Protein AF-A0A8T4NUP8-F1 (afdb_monomer_lite)

Radius of gyration: 41.92 Å; chains: 1; bounding box: 119×59×145 Å

Structure (mmCIF, N/CA/C/O backbone):
data_AF-A0A8T4NUP8-F1
#
_entry.id   AF-A0A8T4NUP8-F1
#
loop_
_atom_site.group_PDB
_atom_site.id
_atom_site.type_symbol
_atom_site.label_atom_id
_atom_site.label_alt_id
_atom_site.label_comp_id
_atom_site.label_asym_id
_atom_site.label_entity_id
_atom_site.label_seq_id
_atom_site.pdbx_PDB_ins_code
_atom_site.Cartn_x
_atom_site.Cartn_y
_atom_site.Cartn_z
_atom_site.occupancy
_atom_site.B_iso_or_equiv
_atom_site.auth_seq_id
_atom_site.auth_comp_id
_atom_site.auth_asym_id
_atom_site.auth_atom_id
_atom_site.pdbx_PDB_model_num
ATOM 1 N N . MET A 1 1 ? 6.626 -35.062 -88.333 1.00 32.50 1 MET A N 1
ATOM 2 C CA . MET A 1 1 ? 7.810 -35.609 -89.039 1.00 32.50 1 MET A CA 1
ATOM 3 C C . MET A 1 1 ? 8.859 -34.504 -89.083 1.00 32.50 1 MET A C 1
ATOM 5 O O . MET A 1 1 ? 8.615 -33.510 -89.739 1.00 32.50 1 MET A O 1
ATOM 9 N N . TYR A 1 2 ? 9.805 -34.479 -88.134 1.00 27.33 2 TYR A N 1
ATOM 10 C CA . TYR A 1 2 ? 11.165 -35.058 -88.266 1.00 27.33 2 TYR A CA 1
ATOM 11 C C . TYR A 1 2 ? 11.977 -34.300 -89.339 1.00 27.33 2 TYR A C 1
ATOM 13 O O . TYR A 1 2 ? 11.596 -34.359 -90.496 1.00 27.33 2 TYR A O 1
ATOM 21 N N . LYS A 1 3 ? 13.081 -33.584 -89.067 1.00 31.19 3 LYS A N 1
ATOM 22 C CA . LYS A 1 3 ? 14.224 -33.781 -88.140 1.00 31.19 3 LYS A CA 1
ATOM 23 C C . LYS A 1 3 ? 14.830 -32.385 -87.788 1.00 31.19 3 LYS A C 1
ATOM 25 O O . LYS A 1 3 ? 14.799 -31.527 -88.656 1.00 31.19 3 LYS A O 1
ATOM 30 N N . LYS A 1 4 ? 15.252 -32.020 -86.557 1.00 33.38 4 LYS A N 1
ATOM 31 C CA . LYS A 1 4 ? 16.404 -32.506 -85.737 1.00 33.38 4 LYS A CA 1
ATOM 32 C C . LYS A 1 4 ? 17.741 -32.393 -86.516 1.00 33.38 4 LYS A C 1
ATOM 34 O O . LYS A 1 4 ? 17.771 -32.889 -87.629 1.00 33.38 4 LYS A O 1
ATOM 39 N N . ILE A 1 5 ? 18.888 -31.843 -86.086 1.00 33.66 5 ILE A N 1
ATOM 40 C CA . ILE A 1 5 ? 19.612 -31.535 -84.817 1.00 33.66 5 ILE A CA 1
ATOM 41 C C . ILE A 1 5 ? 20.860 -30.700 -85.294 1.00 33.66 5 ILE A C 1
ATOM 43 O O . ILE A 1 5 ? 21.263 -30.895 -86.438 1.00 33.66 5 ILE A O 1
ATOM 47 N N . VAL A 1 6 ? 21.422 -29.691 -84.597 1.00 28.78 6 VAL A N 1
ATOM 48 C CA . VAL A 1 6 ? 22.607 -29.755 -83.684 1.00 28.78 6 VAL A CA 1
ATOM 49 C C . VAL A 1 6 ? 23.051 -28.322 -83.279 1.00 28.78 6 VAL A C 1
ATOM 51 O O . VAL A 1 6 ? 23.298 -27.513 -84.164 1.00 28.78 6 VAL A O 1
ATOM 54 N N . PHE A 1 7 ? 23.259 -28.118 -81.959 1.00 26.92 7 PHE A N 1
ATOM 55 C CA . PHE A 1 7 ? 23.978 -27.050 -81.209 1.00 26.92 7 PHE A CA 1
ATOM 56 C C . PHE A 1 7 ? 23.247 -25.695 -81.109 1.00 26.92 7 PHE A C 1
ATOM 58 O O . PHE A 1 7 ? 22.944 -25.091 -82.122 1.00 26.92 7 PHE A O 1
ATOM 65 N N . LEU A 1 8 ? 22.893 -25.148 -79.938 1.00 24.19 8 LEU A N 1
ATOM 66 C CA . LEU A 1 8 ? 23.607 -25.082 -78.657 1.00 24.19 8 LEU A CA 1
ATOM 67 C C . LEU A 1 8 ? 22.601 -25.069 -77.479 1.00 24.19 8 LEU A C 1
ATOM 69 O O . LEU A 1 8 ? 21.557 -24.425 -77.546 1.00 24.19 8 LEU A O 1
ATOM 73 N N . ILE A 1 9 ? 22.930 -25.796 -76.414 1.00 26.36 9 ILE A N 1
ATOM 74 C CA . ILE A 1 9 ? 22.221 -25.892 -75.128 1.00 26.36 9 ILE A CA 1
ATOM 75 C C . ILE A 1 9 ? 22.866 -24.895 -74.134 1.00 26.36 9 ILE A C 1
ATOM 77 O O . ILE A 1 9 ? 24.074 -24.690 -74.229 1.00 26.36 9 ILE A O 1
ATOM 81 N N . SER A 1 10 ? 22.077 -24.372 -73.173 1.00 24.34 10 SER A N 1
ATOM 82 C CA . SER A 1 10 ? 22.472 -23.619 -71.948 1.00 24.34 10 SER A CA 1
ATOM 83 C C . SER A 1 10 ? 22.690 -22.106 -72.153 1.00 24.34 10 SER A C 1
ATOM 85 O O . SER A 1 10 ? 23.619 -21.709 -72.836 1.00 24.34 10 SER A O 1
ATOM 87 N N . ILE A 1 11 ? 21.859 -21.185 -71.641 1.00 28.31 11 ILE A N 1
ATOM 88 C CA . ILE A 1 11 ? 21.695 -20.814 -70.222 1.00 28.31 11 ILE A CA 1
ATOM 89 C C . ILE A 1 11 ? 20.538 -19.786 -70.116 1.00 28.31 11 ILE A C 1
ATOM 91 O O . ILE A 1 11 ? 20.522 -18.794 -70.841 1.00 28.31 11 ILE A O 1
ATOM 95 N N . ILE A 1 12 ? 19.602 -19.992 -69.187 1.00 30.84 12 ILE A N 1
ATOM 96 C CA . ILE A 1 12 ? 18.852 -18.907 -68.533 1.00 30.84 12 ILE A CA 1
ATOM 97 C C . ILE A 1 12 ? 19.708 -18.560 -67.308 1.00 30.84 12 ILE A C 1
ATOM 99 O O . ILE A 1 12 ? 19.764 -19.360 -66.377 1.00 30.84 12 ILE A O 1
ATOM 103 N N . LEU A 1 13 ? 20.457 -17.450 -67.340 1.00 27.38 13 LEU A N 1
ATOM 104 C CA . LEU A 1 13 ? 21.261 -16.980 -66.203 1.00 27.38 13 LEU A CA 1
ATOM 105 C C . LEU A 1 13 ? 20.525 -15.817 -65.544 1.00 27.38 13 LEU A C 1
ATOM 107 O O . LEU A 1 13 ? 20.466 -14.712 -66.079 1.00 27.38 13 LEU A O 1
ATOM 111 N N . LEU A 1 14 ? 19.977 -16.114 -64.369 1.00 30.34 14 LEU A N 1
ATOM 112 C CA . LEU A 1 14 ? 19.782 -15.175 -63.275 1.00 30.34 14 LEU A CA 1
ATOM 113 C C . LEU A 1 14 ? 21.159 -14.531 -63.004 1.00 30.34 14 LEU A C 1
ATOM 115 O O . LEU A 1 14 ? 22.049 -15.179 -62.454 1.00 30.34 14 LEU A O 1
ATOM 119 N N . LEU A 1 15 ? 21.393 -13.316 -63.495 1.00 32.62 15 LEU A N 1
ATOM 120 C CA . LEU A 1 15 ? 22.665 -12.605 -63.338 1.00 32.62 15 LEU A CA 1
ATOM 121 C C . LEU A 1 15 ? 22.767 -12.029 -61.916 1.00 32.62 15 LEU A C 1
ATOM 123 O O . LEU A 1 15 ? 22.550 -10.845 -61.701 1.00 32.62 15 LEU A O 1
ATOM 127 N N . GLY A 1 16 ? 23.110 -12.879 -60.948 1.00 37.06 16 GLY A N 1
ATOM 128 C CA . GLY A 1 16 ? 23.784 -12.439 -59.728 1.00 37.06 16 GLY A CA 1
ATOM 129 C C . GLY A 1 16 ? 25.256 -12.220 -60.063 1.00 37.06 16 GLY A C 1
ATOM 130 O O . GLY A 1 16 ? 26.010 -13.181 -60.225 1.00 37.06 16 GLY A O 1
ATOM 131 N N . LEU A 1 17 ? 25.662 -10.968 -60.257 1.00 44.38 17 LEU A N 1
ATOM 132 C CA . LEU A 1 17 ? 27.061 -10.609 -60.477 1.00 44.38 17 LEU A CA 1
ATOM 133 C C . LEU A 1 17 ? 27.791 -10.741 -59.132 1.00 44.38 17 LEU A C 1
ATOM 135 O O . LEU A 1 17 ? 27.741 -9.838 -58.305 1.00 44.38 17 LEU A O 1
ATOM 139 N N . ILE A 1 18 ? 28.429 -11.889 -58.887 1.00 44.47 18 ILE A N 1
ATOM 140 C CA . ILE A 1 18 ? 29.332 -12.062 -57.741 1.00 44.47 18 ILE A CA 1
ATOM 141 C C . ILE A 1 18 ? 30.636 -11.350 -58.095 1.00 44.47 18 ILE A C 1
ATOM 143 O O . ILE A 1 18 ? 31.437 -11.854 -58.887 1.00 44.47 18 ILE A O 1
ATOM 147 N N . ILE A 1 19 ? 30.844 -10.162 -57.532 1.00 55.78 19 ILE A N 1
ATOM 148 C CA . ILE A 1 19 ? 32.117 -9.450 -57.639 1.00 55.78 19 ILE A CA 1
ATOM 149 C C . ILE A 1 19 ? 32.969 -9.893 -56.449 1.00 55.78 19 ILE A C 1
ATOM 151 O O . ILE A 1 19 ? 32.783 -9.426 -55.330 1.00 55.78 19 ILE A O 1
ATOM 155 N N . SER A 1 20 ? 33.895 -10.822 -56.692 1.00 55.22 20 SER A N 1
ATOM 156 C CA . SER A 1 20 ? 34.971 -11.144 -55.751 1.00 55.22 20 SER A CA 1
ATOM 157 C C . SER A 1 20 ? 36.206 -10.350 -56.174 1.00 55.22 20 SER A C 1
ATOM 159 O O . SER A 1 20 ? 36.887 -10.719 -57.131 1.00 55.22 20 SER A O 1
ATOM 161 N N . GLN A 1 21 ? 36.435 -9.208 -55.529 1.00 62.44 21 GLN A N 1
ATOM 162 C CA . GLN A 1 21 ? 37.619 -8.366 -55.725 1.00 62.44 21 GLN A CA 1
ATOM 163 C C . GLN A 1 21 ? 38.193 -7.996 -54.359 1.00 62.44 21 GLN A C 1
ATOM 165 O O . GLN A 1 21 ? 37.454 -7.824 -53.390 1.00 62.44 21 GLN A O 1
ATOM 170 N N . SER A 1 22 ? 39.516 -7.884 -54.264 1.00 67.75 22 SER A N 1
ATOM 171 C CA . SER A 1 22 ? 40.142 -7.395 -53.037 1.00 67.75 22 SER A CA 1
ATOM 172 C C . SER A 1 22 ? 39.823 -5.910 -52.828 1.00 67.75 22 SER A C 1
ATOM 174 O O . SER A 1 22 ? 39.652 -5.148 -53.780 1.00 67.75 22 SER A O 1
ATOM 176 N N . TYR A 1 23 ? 39.781 -5.468 -51.569 1.00 68.75 23 TYR A N 1
ATOM 177 C CA . TYR A 1 23 ? 39.494 -4.070 -51.236 1.00 68.75 23 TYR A CA 1
ATOM 178 C C . TYR A 1 23 ? 40.447 -3.073 -51.929 1.00 68.75 23 TYR A C 1
ATOM 180 O O . TYR A 1 23 ? 40.019 -2.008 -52.371 1.00 68.75 23 TYR A O 1
ATOM 188 N N . GLN A 1 24 ? 41.728 -3.435 -52.086 1.00 69.25 24 GLN A N 1
ATOM 189 C CA . GLN A 1 24 ? 42.705 -2.581 -52.771 1.00 69.25 24 GLN A CA 1
ATOM 190 C C . GLN A 1 24 ? 42.468 -2.479 -54.280 1.00 69.25 24 GLN A C 1
ATOM 192 O O . GLN A 1 24 ? 42.572 -1.389 -54.835 1.00 69.25 24 GLN A O 1
ATOM 197 N N . GLU A 1 25 ? 42.050 -3.564 -54.938 1.00 71.00 25 GLU A N 1
ATOM 198 C CA . GLU A 1 25 ? 41.688 -3.524 -56.363 1.00 71.00 25 GLU A CA 1
ATOM 199 C C . GLU A 1 25 ? 40.489 -2.603 -56.637 1.00 71.00 25 GLU A C 1
ATOM 201 O O . GLU A 1 25 ? 40.397 -2.019 -57.719 1.00 71.00 25 GLU A O 1
ATOM 206 N N . LEU A 1 26 ? 39.578 -2.456 -55.668 1.00 71.44 26 LEU A N 1
ATOM 207 C CA . LEU A 1 26 ? 38.420 -1.563 -55.759 1.00 71.44 26 LEU A CA 1
ATOM 208 C C . LEU A 1 26 ? 38.812 -0.089 -55.552 1.00 71.44 26 LEU A C 1
ATOM 210 O O . LEU A 1 26 ? 38.326 0.776 -56.285 1.00 71.44 26 LEU A O 1
ATOM 214 N N . ILE A 1 27 ? 39.730 0.203 -54.619 1.00 68.81 27 ILE A N 1
ATOM 215 C CA . ILE A 1 27 ? 40.288 1.556 -54.419 1.00 68.81 27 ILE A CA 1
ATOM 216 C C . ILE A 1 27 ? 41.074 2.021 -55.643 1.00 68.81 27 ILE A C 1
ATOM 218 O O . ILE A 1 27 ? 40.868 3.145 -56.106 1.00 68.81 27 ILE A O 1
ATOM 222 N N . ASP A 1 28 ? 41.962 1.175 -56.172 1.00 71.62 28 ASP A N 1
ATOM 223 C CA . ASP A 1 28 ? 42.840 1.526 -57.296 1.00 71.62 28 ASP A CA 1
ATOM 224 C C . ASP A 1 28 ? 42.042 1.908 -58.550 1.00 71.62 28 ASP A C 1
ATOM 226 O O . ASP A 1 28 ? 42.479 2.719 -59.369 1.00 71.62 28 ASP A O 1
ATOM 230 N N . GLN A 1 29 ? 40.822 1.380 -58.673 1.00 68.31 29 GLN A N 1
ATOM 231 C CA . GLN A 1 29 ? 39.900 1.725 -59.747 1.00 68.31 29 GLN A CA 1
ATOM 232 C C . GLN A 1 29 ? 39.181 3.069 -59.546 1.00 68.31 29 GLN A C 1
ATOM 234 O O . GLN A 1 29 ? 38.620 3.567 -60.521 1.00 68.31 29 GLN A O 1
ATOM 239 N N . LYS A 1 30 ? 39.203 3.669 -58.342 1.00 57.53 30 LYS A N 1
ATOM 240 C CA . LYS A 1 30 ? 38.528 4.937 -57.977 1.00 57.53 30 LYS A CA 1
ATOM 241 C C . LYS A 1 30 ? 37.092 5.048 -58.504 1.00 57.53 30 LYS A C 1
ATOM 243 O O . LYS A 1 30 ? 36.690 6.092 -59.017 1.00 57.53 30 LYS A O 1
ATOM 248 N N . LYS A 1 31 ? 36.337 3.955 -58.446 1.00 62.00 31 LYS A N 1
ATOM 249 C CA . LYS A 1 31 ? 34.990 3.884 -59.014 1.00 62.00 31 LYS A CA 1
ATOM 250 C C . LYS A 1 31 ? 33.951 3.863 -57.906 1.00 62.00 31 LYS A C 1
ATOM 252 O O . LYS A 1 31 ? 33.995 3.009 -57.025 1.00 62.00 31 LYS A O 1
ATOM 257 N N . ASP A 1 32 ? 32.994 4.774 -58.014 1.00 63.94 32 ASP A N 1
ATOM 258 C CA . ASP A 1 32 ? 31.681 4.585 -57.415 1.00 63.94 32 ASP A CA 1
ATOM 259 C C . ASP A 1 32 ? 30.956 3.522 -58.247 1.00 63.94 32 ASP A C 1
ATOM 261 O O . ASP A 1 32 ? 30.939 3.591 -59.482 1.00 63.94 32 ASP A O 1
ATOM 265 N N . PHE A 1 33 ? 30.393 2.514 -57.585 1.00 66.25 33 PHE A N 1
ATOM 266 C CA . PHE A 1 33 ? 29.641 1.461 -58.256 1.00 66.25 33 PHE A CA 1
ATOM 267 C C . PHE A 1 33 ? 28.193 1.496 -57.776 1.00 66.25 33 PHE A C 1
ATOM 269 O O . PHE A 1 33 ? 27.901 1.336 -56.589 1.00 66.25 33 PHE A O 1
ATOM 276 N N . SER A 1 34 ? 27.267 1.672 -58.715 1.00 61.69 34 SER A N 1
ATOM 277 C CA . SER A 1 34 ? 25.863 1.337 -58.490 1.00 61.69 34 SER A CA 1
ATOM 278 C C . SER A 1 34 ? 25.698 -0.162 -58.681 1.00 61.69 34 SER A C 1
ATOM 280 O O . SER A 1 34 ? 26.155 -0.725 -59.679 1.00 61.69 34 SER A O 1
ATOM 282 N N . VAL A 1 35 ? 25.071 -0.810 -57.712 1.00 65.31 35 VAL A N 1
ATOM 283 C CA . VAL A 1 35 ? 24.966 -2.264 -57.680 1.00 65.31 35 VAL A CA 1
ATOM 284 C C . VAL A 1 35 ? 23.572 -2.653 -58.167 1.00 65.31 35 VAL A C 1
ATOM 286 O O . VAL A 1 35 ? 22.574 -2.097 -57.713 1.00 65.31 35 VAL A O 1
ATOM 289 N N . SER A 1 36 ? 23.496 -3.569 -59.137 1.00 59.22 36 SER A N 1
ATOM 290 C CA . SER A 1 36 ? 22.219 -4.088 -59.644 1.00 59.22 36 SER A CA 1
ATOM 291 C C . SER A 1 36 ? 21.487 -4.919 -58.585 1.00 59.22 36 SER A C 1
ATOM 293 O O . SER A 1 36 ? 22.108 -5.430 -57.652 1.00 59.22 36 SER A O 1
ATOM 295 N N . GLU A 1 37 ? 20.173 -5.086 -58.739 1.00 62.19 37 GLU A N 1
ATOM 296 C CA . GLU A 1 37 ? 19.327 -5.887 -57.842 1.00 62.19 37 GLU A CA 1
ATOM 297 C C . GLU A 1 37 ? 19.932 -7.263 -57.506 1.00 62.19 37 GLU A C 1
ATOM 299 O O . GLU A 1 37 ? 20.422 -7.966 -58.390 1.00 62.19 37 GLU A O 1
ATOM 304 N N . ASN A 1 38 ? 19.850 -7.659 -56.228 1.00 66.50 38 ASN A N 1
ATOM 305 C CA . ASN A 1 38 ? 20.260 -8.974 -55.714 1.00 66.50 38 ASN A CA 1
ATOM 306 C C . ASN A 1 38 ? 21.735 -9.331 -55.947 1.00 66.50 38 ASN A C 1
ATOM 308 O O . ASN A 1 38 ? 22.079 -10.505 -56.114 1.00 66.50 38 ASN A O 1
ATOM 312 N N . SER A 1 39 ? 22.614 -8.332 -55.967 1.00 69.12 39 SER A N 1
ATOM 313 C CA . SER A 1 39 ? 24.046 -8.595 -56.082 1.00 69.12 39 SER A CA 1
ATOM 314 C C . SER A 1 39 ? 24.650 -8.905 -54.714 1.00 69.12 39 SER A C 1
ATOM 316 O O . SER A 1 39 ? 24.248 -8.354 -53.687 1.00 69.12 39 SER A O 1
ATOM 318 N N . GLU A 1 40 ? 25.650 -9.778 -54.723 1.00 72.25 40 GLU A N 1
ATOM 319 C CA . GLU A 1 40 ? 26.463 -10.113 -53.562 1.00 72.25 40 GLU A CA 1
ATOM 320 C C . GLU A 1 40 ? 27.861 -9.535 -53.773 1.00 72.25 40 GLU A C 1
ATOM 322 O O . GLU A 1 40 ? 28.503 -9.775 -54.801 1.00 72.25 40 GLU A O 1
ATOM 327 N N . ILE A 1 41 ? 28.322 -8.763 -52.798 1.00 72.62 41 ILE A N 1
ATOM 328 C CA . ILE A 1 41 ? 29.648 -8.157 -52.787 1.00 72.62 41 ILE A CA 1
ATOM 329 C C . ILE A 1 41 ? 30.447 -8.846 -51.690 1.00 72.62 41 ILE A C 1
ATOM 331 O O . ILE A 1 41 ? 30.034 -8.845 -50.533 1.00 72.62 41 ILE A O 1
ATOM 335 N N . ASP A 1 42 ? 31.587 -9.432 -52.041 1.00 73.50 42 ASP A N 1
ATOM 336 C CA . ASP A 1 42 ? 32.532 -9.962 -51.059 1.00 73.50 42 ASP A CA 1
ATOM 337 C C . ASP A 1 42 ? 33.655 -8.943 -50.853 1.00 73.50 42 ASP A C 1
ATOM 339 O O . ASP A 1 42 ? 34.389 -8.627 -51.790 1.00 73.50 42 ASP A O 1
ATOM 343 N N . ILE A 1 43 ? 33.773 -8.410 -49.635 1.00 71.25 43 ILE A N 1
ATOM 344 C CA . ILE A 1 43 ? 34.860 -7.505 -49.250 1.00 71.25 43 ILE A CA 1
ATOM 345 C C . ILE A 1 43 ? 35.609 -8.155 -48.091 1.00 71.25 43 ILE A C 1
ATOM 347 O O . ILE A 1 43 ? 35.084 -8.283 -46.985 1.00 71.25 43 ILE A O 1
ATOM 351 N N . ASN A 1 44 ? 36.860 -8.551 -48.339 1.00 70.94 44 ASN A N 1
ATOM 352 C CA . ASN A 1 44 ? 37.745 -9.178 -47.352 1.00 70.94 44 ASN A CA 1
ATOM 353 C C . ASN A 1 44 ? 37.146 -10.434 -46.678 1.00 70.94 44 ASN A C 1
ATOM 355 O O . ASN A 1 44 ? 37.358 -10.666 -45.487 1.00 70.94 44 ASN A O 1
ATOM 359 N N . GLY A 1 45 ? 36.404 -11.256 -47.429 1.00 70.31 45 GLY A N 1
ATOM 360 C CA . GLY A 1 45 ? 35.788 -12.491 -46.935 1.00 70.31 45 GLY A CA 1
ATOM 361 C C . GLY A 1 45 ? 34.472 -12.273 -46.187 1.00 70.31 45 GLY A C 1
ATOM 362 O O . GLY A 1 45 ? 33.928 -13.224 -45.617 1.00 70.31 45 GLY A O 1
ATOM 363 N N . LYS A 1 46 ? 33.959 -11.037 -46.162 1.00 71.69 46 LYS A N 1
ATOM 364 C CA . LYS A 1 46 ? 32.630 -10.703 -45.649 1.00 71.69 46 LYS A CA 1
ATOM 365 C C . LYS A 1 46 ? 31.680 -10.499 -46.820 1.00 71.69 46 LYS A C 1
ATOM 367 O O . LYS A 1 46 ? 31.956 -9.721 -47.729 1.00 71.69 46 LYS A O 1
ATOM 372 N N . LYS A 1 47 ? 30.548 -11.195 -46.766 1.00 74.56 47 LYS A N 1
ATOM 373 C CA . LYS A 1 47 ? 29.502 -11.142 -47.785 1.00 74.56 47 LYS A CA 1
ATOM 374 C C . LYS A 1 47 ? 28.511 -10.042 -47.449 1.00 74.56 47 LYS A C 1
ATOM 376 O O . LYS A 1 47 ? 27.926 -10.068 -46.373 1.00 74.56 47 LYS A O 1
ATOM 381 N N . TYR A 1 48 ? 28.289 -9.144 -48.393 1.00 73.88 48 TYR A N 1
ATOM 382 C CA . TYR A 1 48 ? 27.294 -8.086 -48.340 1.00 73.88 48 TYR A CA 1
ATOM 383 C C . TYR A 1 48 ? 26.311 -8.337 -49.474 1.00 73.88 48 TYR A C 1
ATOM 385 O O . TYR A 1 48 ? 26.613 -8.106 -50.643 1.00 73.88 48 TYR A O 1
ATOM 393 N N . VAL A 1 49 ? 25.139 -8.859 -49.137 1.00 69.88 49 VAL A N 1
ATOM 394 C CA . VAL A 1 49 ? 24.017 -8.864 -50.076 1.00 69.88 49 VAL A CA 1
ATOM 395 C C . VAL A 1 49 ? 23.457 -7.451 -50.095 1.00 69.88 49 VAL A C 1
ATOM 397 O O . VAL A 1 49 ? 23.485 -6.779 -49.068 1.00 69.88 49 VAL A O 1
ATOM 400 N N . VAL A 1 50 ? 23.002 -6.971 -51.249 1.00 63.69 50 VAL A N 1
ATOM 401 C CA . VAL A 1 50 ? 22.174 -5.770 -51.287 1.00 63.69 50 VAL A CA 1
ATOM 402 C C . VAL A 1 50 ? 20.983 -5.983 -52.206 1.00 63.69 50 VAL A C 1
ATOM 404 O O . VAL A 1 50 ? 21.114 -6.474 -53.329 1.00 63.69 50 VAL A O 1
ATOM 407 N N . ILE A 1 51 ? 19.809 -5.616 -51.700 1.00 63.31 51 ILE A N 1
ATOM 408 C CA . ILE A 1 51 ? 18.553 -5.611 -52.450 1.00 63.31 51 ILE A CA 1
ATOM 409 C C . ILE A 1 51 ? 18.344 -4.181 -52.988 1.00 63.31 51 ILE A C 1
ATOM 411 O O . ILE A 1 51 ? 18.893 -3.234 -52.434 1.00 63.31 51 ILE A O 1
ATOM 415 N N . GLU A 1 52 ? 17.676 -4.081 -54.137 1.00 65.38 52 GLU A N 1
ATOM 416 C CA . GLU A 1 52 ? 17.374 -2.899 -54.964 1.00 65.38 52 GLU A CA 1
ATOM 417 C C . GLU A 1 52 ? 17.682 -1.488 -54.395 1.00 65.38 52 GLU A C 1
ATOM 419 O O . GLU A 1 52 ? 17.216 -1.092 -53.330 1.00 65.38 52 GLU A O 1
ATOM 424 N N . GLY A 1 53 ? 18.368 -0.650 -55.189 1.00 66.38 53 GLY A N 1
ATOM 425 C CA . GLY A 1 53 ? 18.509 0.787 -54.900 1.00 66.38 53 GLY A CA 1
ATOM 426 C C . GLY A 1 53 ? 19.695 1.158 -54.006 1.00 66.38 53 GLY A C 1
ATOM 427 O O . GLY A 1 53 ? 19.600 2.104 -53.224 1.00 66.38 53 GLY A O 1
ATOM 428 N N . ALA A 1 54 ? 20.810 0.431 -54.116 1.00 73.38 54 ALA A N 1
ATOM 429 C CA . ALA A 1 54 ? 22.015 0.714 -53.351 1.00 73.38 54 ALA A CA 1
ATOM 430 C C . ALA A 1 54 ? 23.210 1.180 -54.186 1.00 73.38 54 ALA A C 1
ATOM 432 O O . ALA A 1 54 ? 23.494 0.681 -55.278 1.00 73.38 54 ALA A O 1
ATOM 433 N N . GLU A 1 55 ? 23.954 2.115 -53.612 1.00 79.19 55 GLU A N 1
ATOM 434 C CA . GLU A 1 55 ? 25.199 2.652 -54.138 1.00 79.19 55 GLU A CA 1
ATOM 435 C C . GLU A 1 55 ? 26.336 2.338 -53.165 1.00 79.19 55 GLU A C 1
ATOM 437 O O . GLU A 1 55 ? 26.196 2.539 -51.955 1.00 79.19 55 GLU A O 1
ATOM 442 N N . VAL A 1 56 ? 27.466 1.860 -53.689 1.00 80.81 56 VAL A N 1
ATOM 443 C CA . VAL A 1 56 ? 28.662 1.587 -52.890 1.00 80.81 56 VAL A CA 1
ATOM 444 C C . VAL A 1 56 ? 29.793 2.497 -53.338 1.00 80.81 56 VAL A C 1
ATOM 446 O O . VAL A 1 56 ? 30.157 2.522 -54.516 1.00 80.81 56 VAL A O 1
ATOM 449 N N . ARG A 1 57 ? 30.364 3.234 -52.383 1.00 83.19 57 ARG A N 1
ATOM 450 C CA . ARG A 1 57 ? 31.509 4.126 -52.608 1.00 83.19 57 ARG A CA 1
ATOM 451 C C . ARG A 1 57 ? 32.708 3.672 -51.793 1.00 83.19 57 ARG A C 1
ATOM 453 O O . ARG A 1 57 ? 32.592 3.469 -50.587 1.00 83.19 57 ARG A O 1
ATOM 460 N N . PHE A 1 58 ? 33.862 3.555 -52.440 1.00 81.88 58 PHE A N 1
ATOM 461 C CA . PHE A 1 58 ? 35.121 3.130 -51.824 1.00 81.88 58 PHE A CA 1
ATOM 462 C C . PHE A 1 58 ? 36.093 4.308 -51.718 1.00 81.88 58 PHE A C 1
ATOM 464 O O . PHE A 1 58 ? 36.180 5.138 -52.621 1.00 81.88 58 PHE A O 1
ATOM 471 N N . ASN A 1 59 ? 36.848 4.390 -50.624 1.00 81.88 59 ASN A N 1
ATOM 472 C CA . ASN A 1 59 ? 37.919 5.370 -50.455 1.00 81.88 59 ASN A CA 1
ATOM 473 C C . ASN A 1 59 ? 39.064 4.814 -49.591 1.00 81.88 59 ASN A C 1
ATOM 475 O O . ASN A 1 59 ? 38.985 3.721 -49.048 1.00 81.88 59 ASN A O 1
ATOM 479 N N . GLU A 1 60 ? 40.147 5.572 -49.423 1.00 80.31 60 GLU A N 1
ATOM 480 C CA . GLU A 1 60 ? 41.327 5.124 -48.659 1.00 80.31 60 GLU A CA 1
ATOM 481 C C . GLU A 1 60 ? 41.046 4.803 -47.178 1.00 80.31 60 GLU A C 1
ATOM 483 O O . GLU A 1 60 ? 41.836 4.116 -46.536 1.00 80.31 60 GLU A O 1
ATOM 488 N N . LYS A 1 61 ? 39.936 5.298 -46.618 1.00 81.75 61 LYS A N 1
ATOM 489 C CA . LYS A 1 61 ? 39.561 5.125 -45.207 1.00 81.75 61 LYS A CA 1
ATOM 490 C C . LYS A 1 61 ? 38.523 4.026 -44.980 1.00 81.75 61 LYS A C 1
ATOM 492 O O . LYS A 1 61 ? 38.285 3.679 -43.825 1.00 81.75 61 LYS A O 1
ATOM 497 N N . GLY A 1 62 ? 37.895 3.510 -46.034 1.00 86.88 62 GLY A N 1
ATOM 498 C CA . GLY A 1 62 ? 36.792 2.567 -45.908 1.00 86.88 62 GLY A CA 1
ATOM 499 C C . GLY A 1 62 ? 35.847 2.550 -47.107 1.00 86.88 62 GLY A C 1
ATOM 500 O O . GLY A 1 62 ? 36.126 3.114 -48.169 1.00 86.88 62 GLY A O 1
ATOM 501 N N . PHE A 1 63 ? 34.683 1.939 -46.913 1.00 86.31 63 PHE A N 1
ATOM 502 C CA . PHE A 1 63 ? 33.608 1.919 -47.901 1.00 86.31 63 PHE A CA 1
ATOM 503 C C . PHE A 1 63 ? 32.268 2.302 -47.279 1.00 86.31 63 PHE A C 1
ATOM 505 O O . PHE A 1 63 ? 32.027 2.095 -46.091 1.00 86.31 63 PHE A O 1
ATOM 512 N N . GLN A 1 64 ? 31.393 2.878 -48.095 1.00 87.88 64 GLN A N 1
ATOM 513 C CA . GLN A 1 64 ? 30.059 3.302 -47.705 1.00 87.88 64 GLN A CA 1
ATOM 514 C C . GLN A 1 64 ? 29.020 2.610 -48.580 1.00 87.88 64 GLN A C 1
ATOM 516 O O . GLN A 1 64 ? 29.083 2.720 -49.802 1.00 87.88 64 GLN A O 1
ATOM 521 N N . PHE A 1 65 ? 28.039 1.974 -47.947 1.00 85.62 65 PHE A N 1
ATOM 522 C CA . PHE A 1 65 ? 26.790 1.562 -48.578 1.00 85.62 65 PHE A CA 1
ATOM 523 C C . PHE A 1 65 ? 25.733 2.642 -48.352 1.00 85.62 65 PHE A C 1
ATOM 525 O O . PHE A 1 65 ? 25.505 3.047 -47.215 1.00 85.62 65 PHE A O 1
ATOM 532 N N . SER A 1 66 ? 25.079 3.084 -49.420 1.00 86.56 66 SER A N 1
ATOM 533 C CA . SER A 1 66 ? 23.922 3.979 -49.373 1.00 86.56 66 SER A CA 1
ATOM 534 C C . SER A 1 66 ? 22.728 3.266 -49.991 1.00 86.56 66 SER A C 1
ATOM 536 O O . SER A 1 66 ? 22.795 2.911 -51.160 1.00 86.56 66 SER A O 1
ATOM 538 N N . VAL A 1 67 ? 21.647 3.061 -49.243 1.00 83.81 67 VAL A N 1
ATOM 539 C CA . VAL A 1 67 ? 20.432 2.377 -49.715 1.00 83.81 67 VAL A CA 1
ATOM 540 C C . VAL A 1 67 ? 19.272 3.367 -49.712 1.00 83.81 67 VAL A C 1
ATOM 542 O O . VAL A 1 67 ? 18.900 3.877 -48.658 1.00 83.81 67 VAL A O 1
ATOM 545 N N . SER A 1 68 ? 18.723 3.674 -50.889 1.00 83.31 68 SER A N 1
ATOM 546 C CA . SER A 1 68 ? 17.644 4.661 -51.070 1.00 83.31 68 SER A CA 1
ATOM 547 C C . SER A 1 68 ? 16.240 4.048 -51.120 1.00 83.31 68 SER A C 1
ATOM 549 O O . SER A 1 68 ? 15.259 4.780 -51.232 1.00 83.31 68 SER A O 1
ATOM 551 N N . ARG A 1 69 ? 16.135 2.716 -51.036 1.00 81.25 69 ARG A N 1
ATOM 552 C CA . ARG A 1 69 ? 14.881 1.948 -50.953 1.00 81.25 69 ARG A CA 1
ATOM 553 C C . ARG A 1 69 ? 15.003 0.888 -49.859 1.00 81.25 69 ARG A C 1
ATOM 555 O O . ARG A 1 69 ? 15.445 1.202 -48.763 1.00 81.25 69 ARG A O 1
ATOM 562 N N . GLU A 1 70 ? 14.648 -0.361 -50.125 1.00 81.50 70 GLU A N 1
ATOM 563 C CA . GLU A 1 70 ? 14.753 -1.451 -49.161 1.00 81.50 70 GLU A CA 1
ATOM 564 C C . GLU A 1 70 ? 15.920 -2.375 -49.495 1.00 81.50 70 GLU A C 1
ATOM 566 O O . GLU A 1 70 ? 16.141 -2.733 -50.649 1.00 81.50 70 GLU A O 1
ATOM 571 N N . GLY A 1 71 ? 16.646 -2.790 -48.462 1.00 76.44 71 GLY A N 1
ATOM 572 C CA . GLY A 1 71 ? 17.830 -3.628 -48.583 1.00 76.44 71 GLY A CA 1
ATOM 573 C C . GLY A 1 71 ? 17.884 -4.689 -47.494 1.00 76.44 71 GLY A C 1
ATOM 574 O O . GLY A 1 71 ? 17.338 -4.508 -46.407 1.00 76.44 71 GLY A O 1
ATOM 575 N N . THR A 1 72 ? 18.612 -5.769 -47.748 1.00 75.88 72 THR A N 1
ATOM 576 C CA . THR A 1 72 ? 19.165 -6.610 -46.683 1.00 75.88 72 THR A CA 1
ATOM 577 C C . THR A 1 72 ? 20.666 -6.550 -46.815 1.00 75.88 72 THR A C 1
ATOM 579 O O . THR A 1 72 ? 21.151 -6.902 -47.880 1.00 75.88 72 THR A O 1
ATOM 582 N N . ILE A 1 73 ? 21.377 -6.130 -45.770 1.00 74.81 73 ILE A N 1
ATOM 583 C CA . ILE A 1 73 ? 22.842 -6.186 -45.702 1.00 74.81 73 ILE A CA 1
ATOM 584 C C . ILE A 1 73 ? 23.223 -7.281 -44.712 1.00 74.81 73 ILE A C 1
ATOM 586 O O . ILE A 1 73 ? 22.695 -7.314 -43.609 1.00 74.81 73 ILE A O 1
ATOM 590 N N . ILE A 1 74 ? 24.156 -8.160 -45.066 1.00 71.88 74 ILE A N 1
ATOM 591 C CA . ILE A 1 74 ? 24.676 -9.162 -44.129 1.00 71.88 74 ILE A CA 1
ATOM 592 C C . ILE A 1 74 ? 25.959 -8.612 -43.506 1.00 71.88 74 ILE A C 1
ATOM 594 O O . ILE A 1 74 ? 26.898 -8.262 -44.216 1.00 71.88 74 ILE A O 1
ATOM 598 N N . ILE A 1 75 ? 26.009 -8.506 -42.177 1.00 67.56 75 ILE A N 1
ATOM 599 C CA . ILE A 1 75 ? 27.203 -8.047 -41.451 1.00 67.56 75 ILE A CA 1
ATOM 600 C C . ILE A 1 75 ? 27.528 -9.074 -40.373 1.00 67.56 75 ILE A C 1
ATOM 602 O O . ILE A 1 75 ? 26.705 -9.377 -39.509 1.00 67.56 75 ILE A O 1
ATOM 606 N N . ASP A 1 76 ? 28.739 -9.630 -40.441 1.00 65.19 76 ASP A N 1
ATOM 607 C CA . ASP A 1 76 ? 29.232 -10.650 -39.508 1.00 65.19 76 ASP A CA 1
ATOM 608 C C . ASP A 1 76 ? 28.253 -11.835 -39.335 1.00 65.19 76 ASP A C 1
ATOM 610 O O . ASP A 1 76 ? 28.077 -12.366 -38.240 1.00 65.19 76 ASP A O 1
ATOM 614 N N . GLY A 1 77 ? 27.595 -12.236 -40.431 1.00 65.38 77 GLY A N 1
ATOM 615 C CA . GLY A 1 77 ? 26.648 -13.356 -40.468 1.00 65.38 77 GLY A CA 1
ATOM 616 C C . GLY A 1 77 ? 25.242 -13.049 -39.944 1.00 65.38 77 GLY A C 1
ATOM 617 O O . GLY A 1 77 ? 24.463 -13.982 -39.778 1.00 65.38 77 GLY A O 1
ATOM 618 N N . ASN A 1 78 ? 24.919 -11.780 -39.679 1.00 72.25 78 ASN A N 1
ATOM 619 C CA . ASN A 1 78 ? 23.575 -11.350 -39.293 1.00 72.25 78 ASN A CA 1
ATOM 620 C C . ASN A 1 78 ? 22.942 -10.536 -40.420 1.00 72.25 78 ASN A C 1
ATOM 622 O O . ASN A 1 78 ? 23.607 -9.674 -40.997 1.00 72.25 78 ASN A O 1
ATOM 626 N N . ASP A 1 79 ? 21.663 -10.783 -40.684 1.00 76.12 79 ASP A N 1
ATOM 627 C CA . ASP A 1 79 ? 20.889 -10.064 -41.690 1.00 76.12 79 ASP A CA 1
ATOM 628 C C . ASP A 1 79 ? 20.360 -8.747 -41.106 1.00 76.12 79 ASP A C 1
ATOM 630 O O . ASP A 1 79 ? 19.648 -8.727 -40.103 1.00 76.12 79 ASP A O 1
ATOM 634 N N . PHE A 1 80 ? 20.697 -7.636 -41.752 1.00 78.38 80 PHE A N 1
ATOM 635 C CA . PHE A 1 80 ? 20.217 -6.297 -41.432 1.00 78.38 80 PHE A CA 1
ATOM 636 C C . PHE A 1 80 ? 19.200 -5.892 -42.489 1.00 78.38 80 PHE A C 1
ATOM 638 O O . PHE A 1 80 ? 19.566 -5.481 -43.590 1.00 78.38 80 PHE A O 1
ATOM 645 N N . PHE A 1 81 ? 17.920 -6.010 -42.153 1.00 82.06 81 PHE A N 1
ATOM 646 C CA . PHE A 1 81 ? 16.829 -5.548 -43.004 1.00 82.06 81 PHE A CA 1
ATOM 647 C C . PHE A 1 81 ? 16.631 -4.046 -42.813 1.00 82.06 81 PHE A C 1
ATOM 649 O O . PHE A 1 81 ? 16.379 -3.578 -41.698 1.00 82.06 81 PHE A O 1
ATOM 656 N N . ILE A 1 82 ? 16.767 -3.291 -43.896 1.00 82.06 82 ILE A N 1
ATOM 657 C CA . ILE A 1 82 ? 16.863 -1.834 -43.856 1.00 82.06 82 ILE A CA 1
ATOM 658 C C . ILE A 1 82 ? 15.887 -1.179 -44.820 1.00 82.06 82 ILE A C 1
ATOM 660 O O . ILE A 1 82 ? 15.567 -1.714 -45.882 1.00 82.06 82 ILE A O 1
ATOM 664 N N . VAL A 1 83 ? 15.457 0.014 -44.431 1.00 80.75 83 VAL A N 1
ATOM 665 C CA . VAL A 1 83 ? 14.610 0.905 -45.213 1.00 80.75 83 VAL A CA 1
ATOM 666 C C . VAL A 1 83 ? 15.331 2.244 -45.346 1.00 80.75 83 VAL A C 1
ATOM 668 O O . VAL A 1 83 ? 15.857 2.800 -44.380 1.00 80.75 83 VAL A O 1
ATOM 671 N N . GLY A 1 84 ? 15.376 2.756 -46.561 1.00 79.69 84 GLY A N 1
ATOM 672 C CA . GLY A 1 84 ? 15.858 4.072 -46.927 1.00 79.69 84 GLY A CA 1
ATOM 673 C C . GLY A 1 84 ? 14.848 4.772 -47.828 1.00 79.69 84 GLY A C 1
ATOM 674 O O . GLY A 1 84 ? 13.829 4.211 -48.228 1.00 79.69 84 GLY A O 1
ATOM 675 N N . SER A 1 85 ? 15.140 6.028 -48.132 1.00 81.25 85 SER A N 1
ATOM 676 C CA . SER A 1 85 ? 14.390 6.839 -49.092 1.00 81.25 85 SER A CA 1
ATOM 677 C C . SER A 1 85 ? 15.365 7.658 -49.931 1.00 81.25 85 SER A C 1
ATOM 679 O O . SER A 1 85 ? 16.519 7.830 -49.538 1.00 81.25 85 SER A O 1
ATOM 681 N N . GLU A 1 86 ? 14.921 8.195 -51.066 1.00 79.94 86 GLU A N 1
ATOM 682 C CA . GLU A 1 86 ? 15.757 9.096 -51.871 1.00 79.94 86 GLU A CA 1
ATOM 683 C C . GLU A 1 86 ? 16.177 10.346 -51.076 1.00 79.94 86 GLU A C 1
ATOM 685 O O . GLU A 1 86 ? 17.327 10.774 -51.168 1.00 79.94 86 GLU A O 1
ATOM 690 N N . ASP A 1 87 ? 15.289 10.869 -50.223 1.00 81.81 87 ASP A N 1
ATOM 691 C CA . ASP A 1 87 ? 15.549 12.054 -49.394 1.00 81.81 87 ASP A CA 1
ATOM 692 C C . ASP A 1 87 ? 16.421 11.757 -48.160 1.00 81.81 87 ASP A C 1
ATOM 694 O O . ASP A 1 87 ? 17.141 12.627 -47.665 1.00 81.81 87 ASP A O 1
ATOM 698 N N . LYS A 1 88 ? 16.349 10.528 -47.636 1.00 82.81 88 LYS A N 1
ATOM 699 C CA . LYS A 1 88 ? 17.121 10.041 -46.483 1.00 82.81 88 LYS A CA 1
ATOM 700 C C . LYS A 1 88 ? 17.558 8.593 -46.733 1.00 82.81 88 LYS A C 1
ATOM 702 O O . LYS A 1 88 ? 16.883 7.668 -46.263 1.00 82.81 88 LYS A O 1
ATOM 707 N N . PRO A 1 89 ? 18.645 8.369 -47.489 1.00 86.62 89 PRO A N 1
ATOM 708 C CA . PRO A 1 89 ? 19.152 7.025 -47.726 1.00 86.62 89 PRO A CA 1
ATOM 709 C C . PRO A 1 89 ? 19.763 6.458 -46.443 1.00 86.62 89 PRO A C 1
ATOM 711 O O . PRO A 1 89 ? 20.393 7.186 -45.675 1.00 86.62 89 PRO A O 1
ATOM 714 N N . ALA A 1 90 ? 19.619 5.153 -46.227 1.00 88.38 90 ALA A N 1
ATOM 715 C CA . ALA A 1 90 ? 20.338 4.452 -45.172 1.00 88.38 90 ALA A CA 1
ATOM 716 C C . ALA A 1 90 ? 21.827 4.382 -45.540 1.00 88.38 90 ALA A C 1
ATOM 718 O O . ALA A 1 90 ? 22.176 3.903 -46.615 1.00 88.38 90 ALA A O 1
ATOM 719 N N . GLN A 1 91 ? 22.701 4.862 -44.663 1.00 90.31 91 GLN A N 1
ATOM 720 C CA . GLN A 1 91 ? 24.144 4.925 -44.855 1.00 90.31 91 GLN A CA 1
ATOM 721 C C . GLN A 1 91 ? 24.855 3.979 -43.891 1.00 90.31 91 GLN A C 1
ATOM 723 O O . GLN A 1 91 ? 24.782 4.153 -42.680 1.00 90.31 91 GLN A O 1
ATOM 728 N N . PHE A 1 92 ? 25.612 3.022 -44.414 1.00 88.31 92 PHE A N 1
ATOM 729 C CA . PHE A 1 92 ? 26.499 2.168 -43.631 1.00 88.31 92 PHE A CA 1
ATOM 730 C C . PHE A 1 92 ? 27.939 2.456 -44.006 1.00 88.31 92 PHE A C 1
ATOM 732 O O . PHE A 1 92 ? 28.342 2.232 -45.143 1.00 88.31 92 PHE A O 1
ATOM 739 N N . ILE A 1 93 ? 28.712 2.955 -43.048 1.00 90.00 93 ILE A N 1
ATOM 740 C CA . ILE A 1 93 ? 30.100 3.359 -43.250 1.00 90.00 93 ILE A CA 1
ATOM 741 C C . ILE A 1 93 ? 30.990 2.344 -42.548 1.00 90.00 93 ILE A C 1
ATOM 743 O O . ILE A 1 93 ? 30.929 2.187 -41.327 1.00 90.00 93 ILE A O 1
ATOM 747 N N . PHE A 1 94 ? 31.849 1.682 -43.306 1.00 88.06 94 PHE A N 1
ATOM 748 C CA . PHE A 1 94 ? 32.760 0.655 -42.824 1.00 88.06 94 PHE A CA 1
ATOM 749 C C . PHE A 1 94 ? 34.205 1.110 -42.968 1.00 88.06 94 PHE A C 1
ATOM 751 O O . PHE A 1 94 ? 34.531 1.842 -43.899 1.00 88.06 94 PHE A O 1
ATOM 758 N N . ASP A 1 95 ? 35.074 0.659 -42.069 1.00 88.12 95 ASP A N 1
ATOM 759 C CA . ASP A 1 95 ? 36.519 0.784 -42.244 1.00 88.12 95 ASP A CA 1
ATOM 760 C C . ASP A 1 95 ? 37.064 -0.276 -43.218 1.00 88.12 95 ASP A C 1
ATOM 762 O O . ASP A 1 95 ? 36.337 -1.109 -43.765 1.00 88.12 95 ASP A O 1
ATOM 766 N N . THR A 1 96 ? 38.377 -0.255 -43.431 1.00 83.75 96 THR A N 1
ATOM 767 C CA . THR A 1 96 ? 39.077 -1.195 -44.316 1.00 83.75 96 THR A CA 1
ATOM 768 C C . THR A 1 96 ? 38.994 -2.656 -43.859 1.00 83.75 96 THR A C 1
ATOM 770 O O . THR A 1 96 ? 39.256 -3.554 -44.655 1.00 83.75 96 THR A O 1
ATOM 773 N N . GLU A 1 97 ? 38.640 -2.923 -42.599 1.00 81.94 97 GLU A N 1
ATOM 774 C CA . GLU A 1 97 ? 38.453 -4.273 -42.046 1.00 81.94 97 GLU A CA 1
ATOM 775 C C . GLU A 1 97 ? 36.983 -4.737 -42.121 1.00 81.94 97 GLU A C 1
ATOM 777 O O . GLU A 1 97 ? 36.641 -5.846 -41.696 1.00 81.94 97 GLU A O 1
ATOM 782 N N . GLY A 1 98 ? 36.092 -3.903 -42.669 1.00 77.88 98 GLY A N 1
ATOM 783 C CA . GLY A 1 98 ? 34.666 -4.195 -42.763 1.00 77.88 98 GLY A CA 1
ATOM 784 C C . GLY A 1 98 ? 33.950 -4.103 -41.415 1.00 77.88 98 GLY A C 1
ATOM 785 O O . GLY A 1 98 ? 32.972 -4.825 -41.193 1.00 77.88 98 GLY A O 1
ATOM 786 N N . LYS A 1 99 ? 34.438 -3.267 -40.489 1.00 82.31 99 LYS A N 1
ATOM 787 C CA . LYS A 1 99 ? 33.771 -2.940 -39.221 1.00 82.31 99 LYS A CA 1
ATOM 788 C C . LYS A 1 99 ? 33.019 -1.616 -39.354 1.00 82.31 99 LYS A C 1
ATOM 790 O O . LYS A 1 99 ? 33.521 -0.665 -39.942 1.00 82.31 99 LYS A O 1
ATOM 795 N N . LEU A 1 100 ? 31.816 -1.543 -38.782 1.00 86.88 100 LEU A N 1
ATOM 796 C CA . LEU A 1 100 ? 31.007 -0.319 -38.782 1.00 86.88 100 LEU A CA 1
ATOM 797 C C . LEU A 1 100 ? 31.696 0.828 -38.034 1.00 86.88 100 LEU A C 1
ATOM 799 O O . LEU A 1 100 ? 32.176 0.668 -36.904 1.00 86.88 100 LEU A O 1
ATOM 803 N N . THR A 1 101 ? 31.665 2.006 -38.650 1.00 88.81 101 THR A N 1
ATOM 804 C CA . THR A 1 101 ? 32.276 3.246 -38.167 1.00 88.81 101 THR A CA 1
ATOM 805 C C . THR A 1 101 ? 31.233 4.339 -37.934 1.00 88.81 101 THR A C 1
ATOM 807 O O . THR A 1 101 ? 30.042 4.190 -38.220 1.00 88.81 101 THR A O 1
ATOM 810 N N . THR A 1 102 ? 31.686 5.440 -37.336 1.00 86.94 102 THR A N 1
ATOM 811 C CA . THR A 1 102 ? 30.846 6.583 -36.971 1.00 86.94 102 THR A CA 1
ATOM 812 C C . THR A 1 102 ? 30.199 7.244 -38.178 1.00 86.94 102 THR A C 1
ATOM 814 O O . THR A 1 102 ? 30.877 7.454 -39.180 1.00 86.94 102 THR A O 1
ATOM 817 N N . GLY A 1 103 ? 28.936 7.648 -38.040 1.00 85.88 103 GLY A N 1
ATOM 818 C CA . GLY A 1 103 ? 28.153 8.259 -39.120 1.00 85.88 103 GLY A CA 1
ATOM 819 C C . GLY A 1 103 ? 27.280 7.261 -39.886 1.00 85.88 103 GLY A C 1
ATOM 820 O O . GLY A 1 103 ? 26.530 7.669 -40.764 1.00 85.88 103 GLY A O 1
ATOM 821 N N . THR A 1 104 ? 27.331 5.969 -39.535 1.00 89.94 104 THR A N 1
ATOM 822 C CA . THR A 1 104 ? 26.354 4.982 -40.018 1.00 89.94 104 THR A CA 1
ATOM 823 C C . THR A 1 104 ? 24.964 5.336 -39.485 1.00 89.94 104 THR A C 1
ATOM 825 O O . THR A 1 104 ? 24.788 5.442 -38.271 1.00 89.94 104 THR A O 1
ATOM 828 N N . THR A 1 105 ? 23.988 5.499 -40.375 1.00 91.50 105 THR A N 1
ATOM 829 C CA . THR A 1 105 ? 22.590 5.814 -40.058 1.00 91.50 105 THR A CA 1
ATOM 830 C C . THR A 1 105 ? 21.648 4.963 -40.897 1.00 91.50 105 THR A C 1
ATOM 832 O O . THR A 1 105 ? 21.837 4.846 -42.101 1.00 91.50 105 THR A O 1
ATOM 835 N N . PHE A 1 106 ? 20.629 4.347 -40.306 1.00 91.62 106 PHE A N 1
ATOM 836 C CA . PHE A 1 106 ? 19.683 3.530 -41.073 1.00 91.62 106 PHE A CA 1
ATOM 837 C C . PHE A 1 106 ? 18.329 3.407 -40.390 1.00 91.62 106 PHE A C 1
ATOM 839 O O . PHE A 1 106 ? 18.232 3.524 -39.171 1.00 91.62 106 PHE A O 1
ATOM 846 N N . THR A 1 107 ? 17.293 3.131 -41.184 1.00 90.94 107 THR A N 1
ATOM 847 C CA . THR A 1 107 ? 15.974 2.759 -40.664 1.00 90.94 107 THR A CA 1
ATOM 848 C C . THR A 1 107 ? 15.806 1.248 -40.752 1.00 90.94 107 THR A C 1
ATOM 850 O O . THR A 1 107 ? 16.192 0.637 -41.748 1.00 90.94 107 THR A O 1
ATOM 853 N N . THR A 1 108 ? 15.265 0.627 -39.710 1.00 88.50 108 THR A N 1
ATOM 854 C CA . THR A 1 108 ? 15.115 -0.829 -39.614 1.00 88.50 108 THR A CA 1
ATOM 855 C C . THR A 1 108 ? 13.789 -1.307 -40.203 1.00 88.50 108 THR A C 1
ATOM 857 O O . THR A 1 108 ? 12.757 -0.653 -40.038 1.00 88.50 108 THR A O 1
ATOM 860 N N . LYS A 1 109 ? 13.785 -2.501 -40.805 1.00 86.62 109 LYS A N 1
ATOM 861 C CA . LYS A 1 109 ? 12.608 -3.380 -40.710 1.00 86.62 109 LYS A CA 1
ATOM 862 C C . LYS A 1 109 ? 12.638 -4.129 -39.381 1.00 86.62 109 LYS A C 1
ATOM 864 O O . LYS A 1 109 ? 13.679 -4.190 -38.729 1.00 86.62 109 LYS A O 1
ATOM 869 N N . GLU A 1 110 ? 11.501 -4.687 -38.980 1.00 87.44 110 GLU A N 1
ATOM 870 C CA . GLU A 1 110 ? 11.432 -5.512 -37.775 1.00 87.44 110 GLU A CA 1
ATOM 871 C C . GLU A 1 110 ? 12.454 -6.661 -37.836 1.00 87.44 110 GLU A C 1
ATOM 873 O O . GLU A 1 110 ? 12.530 -7.385 -38.831 1.00 87.44 110 GLU A O 1
ATOM 878 N N . GLY A 1 111 ? 13.265 -6.815 -36.785 1.00 85.25 111 GLY A N 1
ATOM 879 C CA . GLY A 1 111 ? 14.307 -7.839 -36.751 1.00 85.25 111 GLY A CA 1
ATOM 880 C C . GLY A 1 111 ? 15.230 -7.778 -35.536 1.00 85.25 111 GLY A C 1
ATOM 881 O O . GLY A 1 111 ? 15.123 -6.901 -34.678 1.00 85.25 111 GLY A O 1
ATOM 882 N N . ALA A 1 112 ? 16.156 -8.737 -35.467 1.00 84.69 112 ALA A N 1
ATOM 883 C CA . ALA A 1 112 ? 17.184 -8.813 -34.433 1.00 84.69 112 ALA A CA 1
ATOM 884 C C . ALA A 1 112 ? 18.527 -8.304 -34.971 1.00 84.69 112 ALA A C 1
ATOM 886 O O . ALA A 1 112 ? 19.061 -8.833 -35.941 1.00 84.69 112 ALA A O 1
ATOM 887 N N . PHE A 1 113 ? 19.092 -7.300 -34.307 1.00 87.25 113 PHE A N 1
ATOM 888 C CA . PHE A 1 113 ? 20.298 -6.601 -34.735 1.00 87.25 113 PHE A CA 1
ATOM 889 C C . PHE A 1 113 ? 21.417 -6.811 -33.719 1.00 87.25 113 PHE A C 1
ATOM 891 O O . PHE A 1 113 ? 21.204 -6.635 -32.521 1.00 87.25 113 PHE A O 1
ATOM 898 N N . THR A 1 114 ? 22.627 -7.141 -34.181 1.00 88.19 114 THR A N 1
ATOM 899 C CA . THR A 1 114 ? 23.814 -7.183 -33.312 1.00 88.19 114 THR A CA 1
ATOM 900 C C . THR A 1 114 ? 24.729 -5.999 -33.605 1.00 88.19 114 THR A C 1
ATOM 902 O O . THR A 1 114 ? 25.396 -5.969 -34.635 1.00 88.19 114 THR A O 1
ATOM 905 N N . LEU A 1 115 ? 24.793 -5.024 -32.696 1.00 87.69 115 LEU A N 1
ATOM 906 C CA . LEU A 1 115 ? 25.597 -3.806 -32.843 1.00 87.69 115 LEU A CA 1
ATOM 907 C C . LEU A 1 115 ? 26.495 -3.626 -31.618 1.00 87.69 115 LEU A C 1
ATOM 909 O O . LEU A 1 115 ? 26.001 -3.584 -30.500 1.00 87.69 115 LEU A O 1
ATOM 913 N N . ARG A 1 116 ? 27.819 -3.522 -31.810 1.00 87.31 116 ARG A N 1
ATOM 914 C CA . ARG A 1 116 ? 28.817 -3.437 -30.714 1.00 87.31 116 ARG A CA 1
ATOM 915 C C . ARG A 1 116 ? 28.583 -4.458 -29.598 1.00 87.31 116 ARG A C 1
ATOM 917 O O . ARG A 1 116 ? 28.570 -4.092 -28.433 1.00 87.31 116 ARG A O 1
ATOM 924 N N . GLY A 1 117 ? 28.328 -5.718 -29.944 1.00 88.00 117 GLY A N 1
ATOM 925 C CA . GLY A 1 117 ? 28.080 -6.776 -28.955 1.00 88.00 117 GLY A CA 1
ATOM 926 C C . GLY A 1 117 ? 26.744 -6.676 -28.200 1.00 88.00 117 GLY A C 1
ATOM 927 O O . GLY A 1 117 ? 26.451 -7.549 -27.385 1.00 88.00 117 GLY A O 1
ATOM 928 N N . TYR A 1 118 ? 25.905 -5.677 -28.489 1.00 91.25 118 TYR A N 1
ATOM 929 C CA . TYR A 1 118 ? 24.510 -5.648 -28.059 1.00 91.25 118 TYR A CA 1
ATOM 930 C C . TYR A 1 118 ? 23.644 -6.404 -29.060 1.00 91.25 118 TYR A C 1
ATOM 932 O O . TYR A 1 118 ? 23.745 -6.156 -30.257 1.00 91.25 118 TYR A O 1
ATOM 940 N N . SER A 1 119 ? 22.778 -7.285 -28.570 1.00 91.31 119 SER A N 1
ATOM 941 C CA . SER A 1 119 ? 21.684 -7.889 -29.331 1.00 91.31 119 SER A CA 1
ATOM 942 C C . SER A 1 119 ? 20.398 -7.105 -29.070 1.00 91.31 119 SER A C 1
ATOM 944 O O . SER A 1 119 ? 20.028 -6.886 -27.912 1.00 91.31 119 SER A O 1
ATOM 946 N N . LEU A 1 120 ? 19.758 -6.648 -30.145 1.00 89.94 120 LEU A N 1
ATOM 947 C CA . LEU A 1 120 ? 18.704 -5.639 -30.148 1.00 89.94 120 LEU A CA 1
ATOM 948 C C . LEU A 1 120 ? 17.503 -6.133 -30.966 1.00 89.94 120 LEU A C 1
ATOM 950 O O . LEU A 1 120 ? 17.596 -6.185 -32.193 1.00 89.94 120 LEU A O 1
ATOM 954 N N . PRO A 1 121 ? 16.370 -6.478 -30.339 1.00 89.25 121 PRO A N 1
ATOM 955 C CA . PRO A 1 121 ? 15.114 -6.603 -31.066 1.00 89.25 121 PRO A CA 1
ATOM 956 C C . PRO A 1 121 ? 14.611 -5.192 -31.403 1.00 89.25 121 PRO A C 1
ATOM 958 O O . PRO A 1 121 ? 14.308 -4.419 -30.494 1.00 89.25 121 PRO A O 1
ATOM 961 N N . LEU A 1 122 ? 14.572 -4.832 -32.687 1.00 90.44 122 LEU A N 1
ATOM 962 C CA . LEU A 1 122 ? 14.117 -3.514 -33.140 1.00 90.44 122 LEU A CA 1
ATOM 963 C C . LEU A 1 122 ? 12.850 -3.661 -33.989 1.00 90.44 122 LEU A C 1
ATOM 965 O O . LEU A 1 122 ? 12.836 -4.504 -34.889 1.00 90.44 122 LEU A O 1
ATOM 969 N N . PRO A 1 123 ? 11.795 -2.860 -33.740 1.00 90.75 123 PRO A N 1
ATOM 970 C CA . PRO A 1 123 ? 10.611 -2.856 -34.588 1.00 90.75 123 PRO A CA 1
ATOM 971 C C . PRO A 1 123 ? 10.899 -2.180 -35.930 1.00 90.75 123 PRO A C 1
ATOM 973 O O . PRO A 1 123 ? 11.921 -1.507 -36.118 1.00 90.75 123 PRO A O 1
ATOM 976 N N . GLU A 1 124 ? 9.959 -2.321 -36.858 1.00 90.12 124 GLU A N 1
ATOM 977 C CA . GLU A 1 124 ? 9.960 -1.554 -38.098 1.00 90.12 124 GLU A CA 1
ATOM 978 C C . GLU A 1 124 ? 9.975 -0.043 -37.815 1.00 90.12 124 GLU A C 1
ATOM 980 O O . GLU A 1 124 ? 9.398 0.442 -36.838 1.00 90.12 124 GLU A O 1
ATOM 985 N N . ASN A 1 125 ? 10.633 0.706 -38.696 1.00 88.12 125 ASN A N 1
ATOM 986 C CA . ASN A 1 125 ? 10.763 2.157 -38.635 1.00 88.12 125 ASN A CA 1
ATOM 987 C C . ASN A 1 125 ? 11.593 2.679 -37.453 1.00 88.12 125 ASN A C 1
ATOM 989 O O . ASN A 1 125 ? 11.471 3.857 -37.114 1.00 88.12 125 ASN A O 1
ATOM 993 N N . SER A 1 126 ? 12.463 1.873 -36.840 1.00 93.31 126 SER A N 1
ATOM 994 C CA . SER A 1 126 ? 13.436 2.399 -35.870 1.00 93.31 126 SER A CA 1
ATOM 995 C C . SER A 1 126 ? 14.591 3.074 -36.599 1.00 93.31 126 SER A C 1
ATOM 997 O O . SER A 1 126 ? 15.142 2.505 -37.533 1.00 93.31 126 SER A O 1
ATOM 999 N N . GLU A 1 127 ? 14.981 4.272 -36.175 1.00 94.19 127 GLU A N 1
ATOM 1000 C CA . GLU A 1 127 ? 16.131 4.989 -36.739 1.00 94.19 127 GLU A CA 1
ATOM 1001 C C . GLU A 1 127 ? 17.358 4.748 -35.867 1.00 94.19 127 GLU A C 1
ATOM 1003 O O . GLU A 1 127 ? 17.349 5.086 -34.687 1.00 94.19 127 GLU A O 1
ATOM 1008 N N . VAL A 1 128 ? 18.410 4.175 -36.440 1.00 93.81 128 VAL A N 1
ATOM 1009 C CA . VAL A 1 128 ? 19.667 3.867 -35.757 1.00 93.81 128 VAL A CA 1
ATOM 1010 C C . VAL A 1 128 ? 20.747 4.831 -36.228 1.00 93.81 128 VAL A C 1
ATOM 1012 O O . VAL A 1 128 ? 20.945 4.995 -37.428 1.00 93.81 128 VAL A O 1
ATOM 1015 N N . GLU A 1 129 ? 21.492 5.409 -35.290 1.00 95.00 129 GLU A N 1
ATOM 1016 C CA . GLU A 1 129 ? 22.677 6.229 -35.533 1.00 95.00 129 GLU A CA 1
ATOM 1017 C C . GLU A 1 129 ? 23.876 5.681 -34.746 1.00 95.00 129 GLU A C 1
ATOM 1019 O O . GLU A 1 129 ? 23.868 5.560 -33.517 1.00 95.00 129 GLU A O 1
ATOM 1024 N N . TYR A 1 130 ? 24.943 5.347 -35.465 1.00 92.62 130 TYR A N 1
ATOM 1025 C CA . TYR A 1 130 ? 26.170 4.795 -34.908 1.00 92.62 130 TYR A CA 1
ATOM 1026 C C . TYR A 1 130 ? 27.196 5.913 -34.680 1.00 92.62 130 TYR A C 1
ATOM 1028 O O . TYR A 1 130 ? 27.840 6.409 -35.609 1.00 92.62 130 TYR A O 1
ATOM 1036 N N . LEU A 1 131 ? 27.387 6.303 -33.422 1.00 93.00 131 LEU A N 1
ATOM 1037 C CA . LEU A 1 131 ? 28.283 7.382 -32.994 1.00 93.00 131 LEU A CA 1
ATOM 1038 C C . LEU A 1 131 ? 29.540 6.827 -32.332 1.00 93.00 131 LEU A C 1
ATOM 1040 O O . LEU A 1 131 ? 29.594 5.666 -31.946 1.00 93.00 131 LEU A O 1
ATOM 1044 N N . LYS A 1 132 ? 30.574 7.652 -32.137 1.00 89.31 132 LYS A N 1
ATOM 1045 C CA . LYS A 1 132 ? 31.901 7.195 -31.666 1.00 89.31 132 LYS A CA 1
ATOM 1046 C C . LYS A 1 132 ? 31.858 6.336 -30.403 1.00 89.31 132 LYS A C 1
ATOM 1048 O O . LYS A 1 132 ? 32.522 5.308 -30.355 1.00 89.31 132 LYS A O 1
ATOM 1053 N N . TYR A 1 133 ? 31.053 6.739 -29.426 1.00 90.31 133 TYR A N 1
ATOM 1054 C CA . TYR A 1 133 ? 30.921 6.044 -28.143 1.00 90.31 133 TYR A CA 1
ATOM 1055 C C . TYR A 1 133 ? 29.490 5.590 -27.845 1.00 90.31 133 TYR A C 1
ATOM 1057 O O . TYR A 1 133 ? 29.286 4.863 -26.879 1.00 90.31 133 TYR A O 1
ATOM 1065 N N . THR A 1 134 ? 28.526 5.961 -28.692 1.00 94.94 134 THR A N 1
ATOM 1066 C CA . THR A 1 134 ? 27.097 5.709 -28.469 1.00 94.94 134 THR A CA 1
ATOM 1067 C C . THR A 1 134 ? 26.462 5.072 -29.703 1.00 94.94 134 THR A C 1
ATOM 1069 O O . THR A 1 134 ? 26.878 5.368 -30.818 1.00 94.94 134 THR A O 1
ATOM 1072 N N . ILE A 1 135 ? 25.476 4.200 -29.529 1.00 95.12 135 ILE A N 1
ATOM 1073 C CA . ILE A 1 135 ? 24.510 3.836 -30.573 1.00 95.12 135 ILE A CA 1
ATOM 1074 C C . ILE A 1 135 ? 23.188 4.468 -30.147 1.00 95.12 135 ILE A C 1
ATOM 1076 O O . ILE A 1 135 ? 22.682 4.101 -29.093 1.00 95.12 135 ILE A O 1
ATOM 1080 N N . SER A 1 136 ? 22.674 5.431 -30.909 1.00 96.69 136 SER A N 1
ATOM 1081 C CA . SER A 1 136 ? 21.390 6.084 -30.628 1.00 96.69 136 SER A CA 1
ATOM 1082 C C . SER A 1 136 ? 20.304 5.448 -31.483 1.00 96.69 136 SER A C 1
ATOM 1084 O O . SER A 1 136 ? 20.492 5.290 -32.686 1.00 96.69 136 SER A O 1
ATOM 1086 N N . ILE A 1 137 ? 19.181 5.074 -30.878 1.00 96.75 137 ILE A N 1
ATOM 1087 C CA . ILE A 1 137 ? 18.067 4.422 -31.567 1.00 96.75 137 ILE A CA 1
ATOM 1088 C C . ILE A 1 137 ? 16.770 5.148 -31.232 1.00 96.75 137 ILE A C 1
ATOM 1090 O O . ILE A 1 137 ? 16.361 5.165 -30.074 1.00 96.75 137 ILE A O 1
ATOM 1094 N N . ASN A 1 138 ? 16.100 5.703 -32.240 1.00 96.56 138 ASN A N 1
ATOM 1095 C CA . ASN A 1 138 ? 14.773 6.294 -32.090 1.00 96.56 138 ASN A CA 1
ATOM 1096 C C . ASN A 1 138 ? 13.706 5.281 -32.522 1.00 96.56 138 ASN A C 1
ATOM 1098 O O . ASN A 1 138 ? 13.628 4.918 -33.698 1.00 96.56 138 ASN A O 1
ATOM 1102 N N . VAL A 1 139 ? 12.865 4.848 -31.587 1.00 96.25 139 VAL A N 1
ATOM 1103 C CA . VAL A 1 139 ? 11.806 3.849 -31.790 1.00 96.25 139 VAL A CA 1
ATOM 1104 C C . VAL A 1 139 ? 10.410 4.481 -31.695 1.00 96.25 139 VAL A C 1
ATOM 1106 O O . VAL A 1 139 ? 10.249 5.529 -31.061 1.00 96.25 139 VAL A O 1
ATOM 1109 N N . PRO A 1 140 ? 9.369 3.873 -32.289 1.00 94.88 140 PRO A N 1
ATOM 1110 C CA . PRO A 1 140 ? 7.985 4.267 -32.024 1.00 94.88 140 PRO A CA 1
ATOM 1111 C C . PRO A 1 140 ? 7.647 4.206 -30.518 1.00 94.88 140 PRO A C 1
ATOM 1113 O O . PRO A 1 140 ? 8.245 3.409 -29.785 1.00 94.88 140 PRO A O 1
ATOM 1116 N N . PRO A 1 141 ? 6.692 5.005 -30.016 1.00 92.25 141 PRO A N 1
ATOM 1117 C CA . PRO A 1 141 ? 6.249 4.889 -28.629 1.00 92.25 141 PRO A CA 1
ATOM 1118 C C . PRO A 1 141 ? 5.591 3.525 -28.378 1.00 92.25 141 PRO A C 1
ATOM 1120 O O . PRO A 1 141 ? 5.072 2.885 -29.291 1.00 92.25 141 PRO A O 1
ATOM 1123 N N . ASN A 1 142 ? 5.583 3.083 -27.120 1.00 91.19 142 ASN A N 1
ATOM 1124 C CA . ASN A 1 142 ? 5.009 1.809 -26.661 1.00 91.19 142 ASN A CA 1
ATOM 1125 C C . ASN A 1 142 ? 5.739 0.559 -27.185 1.00 91.19 142 ASN A C 1
ATOM 1127 O O . ASN A 1 142 ? 5.214 -0.556 -27.076 1.00 91.19 142 ASN A O 1
ATOM 1131 N N . THR A 1 143 ? 6.943 0.746 -27.725 1.00 92.44 143 THR A N 1
ATOM 1132 C CA . THR A 1 143 ? 7.815 -0.327 -28.205 1.00 92.44 143 THR A CA 1
ATOM 1133 C C . THR A 1 143 ? 8.379 -1.129 -27.037 1.00 92.44 143 THR A C 1
ATOM 1135 O O . THR A 1 143 ? 8.786 -0.564 -26.019 1.00 92.44 143 THR A O 1
ATOM 1138 N N . GLU A 1 144 ? 8.422 -2.451 -27.200 1.00 93.25 144 GLU A N 1
ATOM 1139 C CA . GLU A 1 144 ? 9.139 -3.348 -26.299 1.00 93.25 144 GLU A CA 1
ATOM 1140 C C . GLU A 1 144 ? 10.632 -3.374 -26.606 1.00 93.25 144 GLU A C 1
ATOM 1142 O O . GLU A 1 144 ? 11.048 -3.640 -27.730 1.00 93.25 144 GLU A O 1
ATOM 1147 N N . ILE A 1 145 ? 11.434 -3.079 -25.585 1.00 89.81 145 ILE A N 1
ATOM 1148 C CA . ILE A 1 145 ? 12.878 -2.908 -25.679 1.00 89.81 145 ILE A CA 1
ATOM 1149 C C . ILE A 1 145 ? 13.544 -3.793 -24.629 1.00 89.81 145 ILE A C 1
ATOM 1151 O O . ILE A 1 145 ? 13.612 -3.450 -23.449 1.00 89.81 145 ILE A O 1
ATOM 1155 N N . ASN A 1 146 ? 14.086 -4.924 -25.084 1.00 88.69 146 ASN A N 1
ATOM 1156 C CA . ASN A 1 146 ? 14.808 -5.886 -24.248 1.00 88.69 146 ASN A CA 1
ATOM 1157 C C . ASN A 1 146 ? 16.198 -6.194 -24.835 1.00 88.69 146 ASN A C 1
ATOM 1159 O O . ASN A 1 146 ? 16.443 -7.312 -25.298 1.00 88.69 146 ASN A O 1
ATOM 1163 N N . PRO A 1 147 ? 17.116 -5.211 -24.863 1.00 92.31 147 PRO A N 1
ATOM 1164 C CA . PRO A 1 147 ? 18.475 -5.440 -25.322 1.00 92.31 147 PRO A CA 1
ATOM 1165 C C . PRO A 1 147 ? 19.184 -6.465 -24.432 1.00 92.31 147 PRO A C 1
ATOM 1167 O O . PRO A 1 147 ? 18.882 -6.615 -23.248 1.00 92.31 147 PRO A O 1
ATOM 1170 N N . SER A 1 148 ? 20.162 -7.166 -24.995 1.00 91.94 148 SER A N 1
ATOM 1171 C CA . SER A 1 148 ? 21.009 -8.107 -24.259 1.00 91.94 148 SER A CA 1
ATOM 1172 C C . SER A 1 148 ? 22.460 -8.026 -24.722 1.00 91.94 148 SER A C 1
ATOM 1174 O O . SER A 1 148 ? 22.763 -7.465 -25.771 1.00 91.94 148 SER A O 1
ATOM 1176 N N . ILE A 1 149 ? 23.379 -8.558 -23.919 1.00 91.06 149 ILE A N 1
ATOM 1177 C CA . ILE A 1 149 ? 24.801 -8.635 -24.266 1.00 91.06 149 ILE A CA 1
ATOM 1178 C C . ILE A 1 149 ? 25.037 -9.973 -24.969 1.00 91.06 149 ILE A C 1
ATOM 1180 O O . ILE A 1 149 ? 24.893 -11.021 -24.338 1.00 91.06 149 ILE A O 1
ATOM 1184 N N . SER A 1 150 ? 25.399 -9.945 -26.254 1.00 87.12 150 SER A N 1
ATOM 1185 C CA . SER A 1 150 ? 25.708 -11.155 -27.028 1.00 87.12 150 SER A CA 1
ATOM 1186 C C . SER A 1 150 ? 27.142 -11.639 -26.796 1.00 87.12 150 SER A C 1
ATOM 1188 O O . SER A 1 150 ? 27.374 -12.841 -26.684 1.00 87.12 150 SER A O 1
ATOM 1190 N N . ASP A 1 151 ? 28.098 -10.715 -26.653 1.00 84.62 151 ASP A N 1
ATOM 1191 C CA . ASP A 1 151 ? 29.492 -11.016 -26.304 1.00 84.62 151 ASP A CA 1
ATOM 1192 C C . ASP A 1 151 ? 30.063 -9.936 -25.364 1.00 84.62 151 ASP A C 1
ATOM 1194 O O . ASP A 1 151 ? 30.418 -8.840 -25.816 1.00 84.62 151 ASP A O 1
ATOM 1198 N N . PRO A 1 152 ? 30.218 -10.231 -24.057 1.00 88.00 152 PRO A N 1
ATOM 1199 C CA . PRO A 1 152 ? 30.765 -9.294 -23.077 1.00 88.00 152 PRO A CA 1
ATOM 1200 C C . PRO A 1 152 ? 32.126 -8.697 -23.438 1.00 88.00 152 PRO A C 1
ATOM 1202 O O . PRO A 1 152 ? 32.410 -7.572 -23.032 1.00 88.00 152 PRO A O 1
ATOM 1205 N N . LYS A 1 153 ? 32.974 -9.431 -24.175 1.00 86.31 153 LYS A N 1
ATOM 1206 C CA . LYS A 1 153 ? 34.326 -8.979 -24.544 1.00 86.31 153 LYS A CA 1
ATOM 1207 C C . LYS A 1 153 ? 34.324 -8.017 -25.726 1.00 86.31 153 LYS A C 1
ATOM 1209 O O . LYS A 1 153 ? 35.298 -7.300 -25.911 1.00 86.31 153 LYS A O 1
ATOM 1214 N N . LYS A 1 154 ? 33.256 -8.030 -26.525 1.00 83.19 154 LYS A N 1
ATOM 1215 C CA . LYS A 1 154 ? 33.076 -7.162 -27.698 1.00 83.19 154 LYS A CA 1
ATOM 1216 C C . LYS A 1 154 ? 32.075 -6.037 -27.452 1.00 83.19 154 LYS A C 1
ATOM 1218 O O . LYS A 1 154 ? 31.841 -5.233 -28.352 1.00 83.19 154 LYS A O 1
ATOM 1223 N N . THR A 1 155 ? 31.461 -6.008 -26.268 1.00 87.94 155 THR A N 1
ATOM 1224 C CA . THR A 1 155 ? 30.443 -5.014 -25.940 1.00 87.94 155 THR A CA 1
ATOM 1225 C C . THR A 1 155 ? 31.079 -3.752 -25.391 1.00 87.94 155 THR A C 1
ATOM 1227 O O . THR A 1 155 ? 31.575 -3.740 -24.263 1.00 87.94 155 THR A O 1
ATOM 1230 N N . GLU A 1 156 ? 31.044 -2.697 -26.201 1.00 86.94 156 GLU A N 1
ATOM 1231 C CA . GLU A 1 156 ? 31.702 -1.416 -25.950 1.00 86.94 156 GLU A CA 1
ATOM 1232 C C . GLU A 1 156 ? 30.742 -0.242 -26.192 1.00 86.94 156 GLU A C 1
ATOM 1234 O O . GLU A 1 156 ? 29.890 -0.283 -27.081 1.00 86.94 156 GLU A O 1
ATOM 1239 N N . GLY A 1 157 ? 30.936 0.846 -25.443 1.00 91.50 157 GLY A N 1
ATOM 1240 C CA . GLY A 1 157 ? 30.148 2.072 -25.575 1.00 91.50 157 GLY A CA 1
ATOM 1241 C C . GLY A 1 157 ? 28.824 2.053 -24.809 1.00 91.50 157 GLY A C 1
ATOM 1242 O O . GLY A 1 157 ? 28.628 1.265 -23.885 1.00 91.50 157 GLY A O 1
ATOM 1243 N N . ILE A 1 158 ? 27.947 2.988 -25.170 1.00 95.31 158 ILE A N 1
ATOM 1244 C CA . ILE A 1 158 ? 26.611 3.174 -24.598 1.00 95.31 158 ILE A CA 1
ATOM 1245 C C . ILE A 1 158 ? 25.580 2.925 -25.699 1.00 95.31 158 ILE A C 1
ATOM 1247 O O . ILE A 1 158 ? 25.740 3.382 -26.828 1.00 95.31 158 ILE A O 1
ATOM 1251 N N . LEU A 1 159 ? 24.508 2.222 -25.378 1.00 96.62 159 LEU A N 1
ATOM 1252 C CA . LEU A 1 159 ? 23.320 2.125 -26.214 1.00 96.62 159 LEU A CA 1
ATOM 1253 C C . LEU A 1 159 ? 22.263 3.073 -25.638 1.00 96.62 159 LEU A C 1
ATOM 1255 O O . LEU A 1 159 ? 21.907 2.964 -24.470 1.00 96.62 159 LEU A O 1
ATOM 1259 N N . GLU A 1 160 ? 21.795 4.016 -26.440 1.00 97.75 160 GLU A N 1
ATOM 1260 C CA . GLU A 1 160 ? 20.770 4.998 -26.092 1.00 97.75 160 GLU A CA 1
ATOM 1261 C C . GLU A 1 160 ? 19.512 4.697 -26.914 1.00 97.75 160 GLU A C 1
ATOM 1263 O O . GLU A 1 160 ? 19.584 4.610 -28.139 1.00 97.75 160 GLU A O 1
ATOM 1268 N N . ILE A 1 161 ? 18.369 4.510 -26.256 1.00 97.19 161 ILE A N 1
ATOM 1269 C CA . ILE A 1 161 ? 17.091 4.209 -26.911 1.00 97.19 161 ILE A CA 1
ATOM 1270 C C . ILE A 1 161 ? 16.066 5.265 -26.510 1.00 97.19 161 ILE A C 1
ATOM 1272 O O . ILE A 1 161 ? 15.792 5.451 -25.323 1.00 97.19 161 ILE A O 1
ATOM 1276 N N . LYS A 1 162 ? 15.490 5.930 -27.514 1.00 96.62 162 LYS A N 1
ATOM 1277 C CA . LYS A 1 162 ? 14.547 7.042 -27.378 1.00 96.62 162 LYS A CA 1
ATOM 1278 C C . LYS A 1 162 ? 13.239 6.764 -28.089 1.00 96.62 162 LYS A C 1
ATOM 1280 O O . LYS A 1 162 ? 13.234 6.119 -29.133 1.00 96.62 162 LYS A O 1
ATOM 1285 N N . THR A 1 163 ? 12.139 7.313 -27.593 1.00 97.00 163 THR A N 1
ATOM 1286 C CA . THR A 1 163 ? 10.896 7.374 -28.370 1.00 97.00 163 THR A CA 1
ATOM 1287 C C . THR A 1 163 ? 10.941 8.533 -29.372 1.00 97.00 163 THR A C 1
ATOM 1289 O O . THR A 1 163 ? 11.422 9.614 -29.047 1.00 97.00 163 THR A O 1
ATOM 1292 N N . LYS A 1 164 ? 10.414 8.329 -30.587 1.00 94.00 164 LYS A N 1
ATOM 1293 C CA . LYS A 1 164 ? 10.309 9.374 -31.630 1.00 94.00 164 LYS A CA 1
ATOM 1294 C C . LYS A 1 164 ? 9.347 10.510 -31.274 1.00 94.00 164 LYS A C 1
ATOM 1296 O O . LYS A 1 164 ? 9.424 11.592 -31.841 1.00 94.00 164 LYS A O 1
ATOM 1301 N N . GLU A 1 165 ? 8.411 10.231 -30.378 1.00 94.50 165 GLU A N 1
ATOM 1302 C CA . GLU A 1 165 ? 7.402 11.163 -29.890 1.00 94.50 165 GLU A CA 1
ATOM 1303 C C . GLU A 1 165 ? 7.114 10.891 -28.409 1.00 94.50 165 GLU A C 1
ATOM 1305 O O . GLU A 1 165 ? 7.711 10.001 -27.792 1.00 94.50 165 GLU A O 1
ATOM 1310 N N . LYS A 1 166 ? 6.198 11.662 -27.818 1.00 94.00 166 LYS A N 1
ATOM 1311 C CA . LYS A 1 166 ? 5.781 11.482 -26.424 1.00 94.00 166 LYS A CA 1
ATOM 1312 C C . LYS A 1 166 ? 5.186 10.088 -26.218 1.00 94.00 166 LYS A C 1
ATOM 1314 O O . LYS A 1 166 ? 4.221 9.723 -26.881 1.00 94.00 166 LYS A O 1
ATOM 1319 N N . GLY A 1 167 ? 5.717 9.331 -25.264 1.00 91.44 167 GLY A N 1
ATOM 1320 C CA . GLY A 1 167 ? 5.247 7.971 -24.995 1.00 91.44 167 GLY A CA 1
ATOM 1321 C C . GLY A 1 167 ? 6.174 7.207 -24.061 1.00 91.44 167 GLY A C 1
ATOM 1322 O O . GLY A 1 167 ? 7.177 7.753 -23.609 1.00 91.44 167 GLY A O 1
ATOM 1323 N N . PHE A 1 168 ? 5.830 5.957 -23.757 1.00 93.62 168 PHE A N 1
ATOM 1324 C CA . PHE A 1 168 ? 6.615 5.090 -22.875 1.00 93.62 168 PHE A CA 1
ATOM 1325 C C . PHE A 1 168 ? 7.388 4.022 -23.661 1.00 93.62 168 PHE A C 1
ATOM 1327 O O . PHE A 1 168 ? 7.053 3.707 -24.803 1.00 93.62 168 PHE A O 1
ATOM 1334 N N . LEU A 1 169 ? 8.408 3.442 -23.032 1.00 95.00 169 LEU A N 1
ATOM 1335 C CA . LEU A 1 169 ? 9.100 2.233 -23.482 1.00 95.00 169 LEU A CA 1
ATOM 1336 C C . LEU A 1 169 ? 8.663 1.052 -22.609 1.00 95.00 169 LEU A C 1
ATOM 1338 O O . LEU A 1 169 ? 8.620 1.174 -21.384 1.00 95.00 169 LEU A O 1
ATOM 1342 N N . LYS A 1 170 ? 8.357 -0.101 -23.212 1.00 93.75 170 LYS A N 1
ATOM 1343 C CA . LYS A 1 170 ? 8.098 -1.338 -22.460 1.00 93.75 170 LYS A CA 1
ATOM 1344 C C . LYS A 1 170 ? 9.427 -2.041 -22.216 1.00 93.75 170 LYS A C 1
ATOM 1346 O O . LYS A 1 170 ? 10.103 -2.424 -23.166 1.00 93.75 170 LYS A O 1
ATOM 1351 N N . ILE A 1 171 ? 9.800 -2.201 -20.956 1.00 91.19 171 ILE A N 1
ATOM 1352 C CA . ILE A 1 171 ? 11.039 -2.866 -20.537 1.00 91.19 171 ILE A CA 1
ATOM 1353 C C . ILE A 1 171 ? 10.711 -3.995 -19.558 1.00 91.19 171 ILE A C 1
ATOM 1355 O O . ILE A 1 171 ? 9.607 -4.051 -19.020 1.00 91.19 171 ILE A O 1
ATOM 1359 N N . THR A 1 172 ? 11.678 -4.866 -19.253 1.00 83.06 172 THR A N 1
ATOM 1360 C CA . THR A 1 172 ? 11.525 -5.965 -18.271 1.00 83.06 172 THR A CA 1
ATOM 1361 C C . THR A 1 172 ? 10.865 -5.542 -16.948 1.00 83.06 172 THR A C 1
ATOM 1363 O O . THR A 1 172 ? 10.172 -6.339 -16.319 1.00 83.06 172 THR A O 1
ATOM 1366 N N . GLY A 1 173 ? 11.086 -4.297 -16.512 1.00 77.62 173 GLY A N 1
ATOM 1367 C CA . GLY A 1 173 ? 10.524 -3.735 -15.283 1.00 77.62 173 GLY A CA 1
ATOM 1368 C C . GLY A 1 173 ? 9.126 -3.124 -15.378 1.00 77.62 173 GLY A C 1
ATOM 1369 O O . GLY A 1 173 ? 8.611 -2.700 -14.349 1.00 77.62 173 GLY A O 1
ATOM 1370 N N . GLY A 1 174 ? 8.528 -3.041 -16.569 1.00 87.75 174 GLY A N 1
ATOM 1371 C CA . GLY A 1 174 ? 7.231 -2.403 -16.810 1.00 87.75 174 GLY A CA 1
ATOM 1372 C C . GLY A 1 174 ? 7.279 -1.311 -17.883 1.00 87.75 174 GLY A C 1
ATOM 1373 O O . GLY A 1 174 ? 8.219 -1.226 -18.673 1.00 87.75 174 GLY A O 1
ATOM 1374 N N . ASN A 1 175 ? 6.246 -0.470 -17.912 1.00 92.50 175 ASN A N 1
ATOM 1375 C CA . ASN A 1 175 ? 6.105 0.625 -18.872 1.00 92.50 175 ASN A CA 1
ATOM 1376 C C . ASN A 1 175 ? 6.816 1.876 -18.333 1.00 92.50 175 ASN A C 1
ATOM 1378 O O . ASN A 1 175 ? 6.283 2.543 -17.453 1.00 92.50 175 ASN A O 1
ATOM 1382 N N . PHE A 1 176 ? 8.011 2.194 -18.826 1.00 94.69 176 PHE A N 1
ATOM 1383 C CA . PHE A 1 176 ? 8.817 3.323 -18.351 1.00 94.69 176 PHE A CA 1
ATOM 1384 C C . PHE A 1 176 ? 8.591 4.577 -19.201 1.00 94.69 176 PHE A C 1
ATOM 1386 O O . PHE A 1 176 ? 8.683 4.513 -20.427 1.00 94.69 176 PHE A O 1
ATOM 1393 N N . GLN A 1 177 ? 8.347 5.722 -18.563 1.00 94.31 177 GLN A N 1
ATOM 1394 C CA . GLN A 1 177 ? 8.063 6.989 -19.234 1.00 94.31 177 GLN A CA 1
ATOM 1395 C C . GLN A 1 177 ? 8.806 8.166 -18.599 1.00 94.31 177 GLN A C 1
ATOM 1397 O O . GLN A 1 177 ? 8.794 8.325 -17.382 1.00 94.31 177 GLN A O 1
ATOM 1402 N N . VAL A 1 178 ? 9.396 9.042 -19.412 1.00 94.56 178 VAL A N 1
ATOM 1403 C CA . VAL A 1 178 ? 9.865 10.358 -18.948 1.00 94.56 178 VAL A CA 1
ATOM 1404 C C . VAL A 1 178 ? 8.689 11.333 -18.931 1.00 94.56 178 VAL A C 1
ATOM 1406 O O . VAL A 1 178 ? 7.899 11.397 -19.877 1.00 94.56 178 VAL A O 1
ATOM 1409 N N . ILE A 1 179 ? 8.589 12.113 -17.857 1.00 88.25 179 ILE A N 1
ATOM 1410 C CA . ILE A 1 179 ? 7.515 13.088 -17.637 1.00 88.25 179 ILE A CA 1
ATOM 1411 C C . ILE A 1 179 ? 8.091 14.448 -17.234 1.00 88.25 179 ILE A C 1
ATOM 1413 O O . ILE A 1 179 ? 9.246 14.551 -16.812 1.00 88.25 179 ILE A O 1
ATOM 1417 N N . ASP A 1 180 ? 7.310 15.512 -17.395 1.00 81.31 180 ASP A N 1
ATOM 1418 C CA . ASP A 1 180 ? 7.656 16.833 -16.864 1.00 81.31 180 ASP A CA 1
ATOM 1419 C C . ASP A 1 180 ? 7.192 17.021 -15.404 1.00 81.31 180 ASP A C 1
ATOM 1421 O O . ASP A 1 180 ? 6.808 16.073 -14.720 1.00 81.31 180 ASP A O 1
ATOM 1425 N N . ALA A 1 181 ? 7.289 18.254 -14.899 1.00 71.25 181 ALA A N 1
ATOM 1426 C CA . ALA A 1 181 ? 6.885 18.590 -13.534 1.00 71.25 181 ALA A CA 1
ATOM 1427 C C . ALA A 1 181 ? 5.357 18.617 -13.327 1.00 71.25 181 ALA A C 1
ATOM 1429 O O . ALA A 1 181 ? 4.895 18.656 -12.194 1.00 71.25 181 ALA A O 1
ATOM 1430 N N . GLU A 1 182 ? 4.580 18.598 -14.404 1.00 70.75 182 GLU A N 1
ATOM 1431 C CA . GLU A 1 182 ? 3.116 18.574 -14.397 1.00 70.75 182 GLU A CA 1
ATOM 1432 C C . GLU A 1 182 ? 2.593 17.161 -14.718 1.00 70.75 182 GLU A C 1
ATOM 1434 O O . GLU A 1 182 ? 1.410 16.973 -14.982 1.00 70.75 182 GLU A O 1
ATOM 1439 N N . ASN A 1 183 ? 3.477 16.153 -14.684 1.00 76.00 183 ASN A N 1
ATOM 1440 C CA . ASN A 1 183 ? 3.215 14.768 -15.073 1.00 76.00 183 ASN A CA 1
ATOM 1441 C C . ASN A 1 183 ? 2.808 14.587 -16.548 1.00 76.00 183 ASN A C 1
ATOM 1443 O O . ASN A 1 183 ? 2.267 13.540 -16.911 1.00 76.00 183 ASN A O 1
ATOM 1447 N N . ASN A 1 184 ? 3.095 15.553 -17.426 1.00 83.88 184 ASN A N 1
ATOM 1448 C CA . ASN A 1 184 ? 2.833 15.377 -18.848 1.00 83.88 184 ASN A CA 1
ATOM 1449 C C . ASN A 1 184 ? 3.893 14.459 -19.483 1.00 83.88 184 ASN A C 1
ATOM 1451 O O . ASN A 1 184 ? 5.093 14.633 -19.239 1.00 83.88 184 ASN A O 1
ATOM 1455 N N . PRO A 1 185 ? 3.482 13.538 -20.374 1.00 89.81 185 PRO A N 1
ATOM 1456 C CA . PRO A 1 185 ? 4.381 12.737 -21.197 1.00 89.81 185 PRO A CA 1
ATOM 1457 C C . PRO A 1 185 ? 5.434 13.551 -21.958 1.00 89.81 185 PRO A C 1
ATOM 1459 O O . PRO A 1 185 ? 5.112 14.533 -22.642 1.00 89.81 185 PRO A O 1
ATOM 1462 N N . LYS A 1 186 ? 6.681 13.074 -21.930 1.00 93.12 186 LYS A N 1
ATOM 1463 C CA . LYS A 1 186 ? 7.777 13.522 -22.801 1.00 93.12 186 LYS A CA 1
ATOM 1464 C C . LYS A 1 186 ? 8.267 12.378 -23.690 1.00 93.12 186 LYS A C 1
ATOM 1466 O O . LYS A 1 186 ? 7.790 11.246 -23.600 1.00 93.12 186 LYS A O 1
ATOM 1471 N N . GLU A 1 187 ? 9.200 12.698 -24.579 1.00 94.75 187 GLU A N 1
ATOM 1472 C CA . GLU A 1 187 ? 10.041 11.691 -25.224 1.00 94.75 187 GLU A CA 1
ATOM 1473 C C . GLU A 1 187 ? 10.822 10.942 -24.141 1.00 94.75 187 GLU A C 1
ATOM 1475 O O . GLU A 1 187 ? 11.450 11.557 -23.276 1.00 94.75 187 GLU A O 1
ATOM 1480 N N . THR A 1 188 ? 10.741 9.618 -24.165 1.00 96.31 188 THR A N 1
ATOM 1481 C CA . THR A 1 188 ? 11.384 8.759 -23.174 1.00 96.31 188 THR A CA 1
ATOM 1482 C C . THR A 1 188 ? 12.749 8.351 -23.673 1.00 96.31 188 THR A C 1
ATOM 1484 O O . THR A 1 188 ? 12.862 7.881 -24.800 1.00 96.31 188 THR A O 1
ATOM 1487 N N . ASN A 1 189 ? 13.765 8.482 -22.821 1.00 95.25 189 ASN A N 1
ATOM 1488 C CA . ASN A 1 189 ? 15.136 8.101 -23.127 1.00 95.25 189 ASN A CA 1
ATOM 1489 C C . ASN A 1 189 ? 15.688 7.133 -22.071 1.00 95.25 189 ASN A C 1
ATOM 1491 O O . ASN A 1 189 ? 15.576 7.383 -20.869 1.00 95.25 189 ASN A O 1
ATOM 1495 N N . LEU A 1 190 ? 16.297 6.037 -22.522 1.00 96.56 190 LEU A N 1
ATOM 1496 C CA . LEU A 1 190 ? 16.947 5.038 -21.680 1.00 96.56 190 LEU A CA 1
ATOM 1497 C C . LEU A 1 190 ? 18.337 4.695 -22.203 1.00 96.56 190 LEU A C 1
ATOM 1499 O O . LEU A 1 190 ? 18.565 4.562 -23.404 1.00 96.56 190 LEU A O 1
ATOM 1503 N N . TYR A 1 191 ? 19.254 4.478 -21.267 1.00 96.38 191 TYR A N 1
ATOM 1504 C CA . TYR A 1 191 ? 20.637 4.144 -21.554 1.00 96.38 191 TYR A CA 1
ATOM 1505 C C . TYR A 1 191 ? 20.979 2.741 -21.072 1.00 96.38 191 TYR A C 1
ATOM 1507 O O . TYR A 1 191 ? 20.580 2.307 -19.989 1.00 96.38 191 TYR A O 1
ATOM 1515 N N . PHE A 1 192 ? 21.792 2.062 -21.867 1.00 95.06 192 PHE A N 1
ATOM 1516 C CA . PHE A 1 192 ? 22.228 0.698 -21.656 1.00 95.06 192 PHE A CA 1
ATOM 1517 C C . PHE A 1 192 ? 23.747 0.623 -21.796 1.00 95.06 192 PHE A C 1
ATOM 1519 O O . PHE A 1 192 ? 24.327 1.102 -22.770 1.00 95.06 192 PHE A O 1
ATOM 1526 N N . ALA A 1 193 ? 24.413 0.003 -20.830 1.00 93.31 193 ALA A N 1
ATOM 1527 C CA . ALA A 1 193 ? 25.866 -0.123 -20.815 1.00 93.31 193 ALA A CA 1
ATOM 1528 C C . ALA A 1 193 ? 26.291 -1.528 -20.381 1.00 93.31 193 ALA A C 1
ATOM 1530 O O . ALA A 1 193 ? 25.589 -2.198 -19.626 1.00 93.31 193 ALA A O 1
ATOM 1531 N N . ASN A 1 194 ? 27.456 -1.969 -20.848 1.00 91.19 194 ASN A N 1
ATOM 1532 C CA . ASN A 1 194 ? 28.099 -3.173 -20.338 1.00 91.19 194 ASN A CA 1
ATOM 1533 C C . ASN A 1 194 ? 28.844 -2.850 -19.036 1.00 91.19 194 ASN A C 1
ATOM 1535 O O . ASN A 1 194 ? 29.835 -2.123 -19.049 1.00 91.19 194 ASN A O 1
ATOM 1539 N N . ASP A 1 195 ? 28.382 -3.404 -17.920 1.00 87.88 195 ASP A N 1
ATOM 1540 C CA . ASP A 1 195 ? 29.084 -3.376 -16.640 1.00 87.88 195 ASP A CA 1
ATOM 1541 C C . ASP A 1 195 ? 29.566 -4.790 -16.297 1.00 87.88 195 ASP A C 1
ATOM 1543 O O . ASP A 1 195 ? 28.825 -5.621 -15.768 1.00 87.88 195 ASP A O 1
ATOM 1547 N N . ASN A 1 196 ? 30.824 -5.080 -16.643 1.00 85.62 196 ASN A N 1
ATOM 1548 C CA . ASN A 1 196 ? 31.486 -6.359 -16.365 1.00 85.62 196 ASN A CA 1
ATOM 1549 C C . ASN A 1 196 ? 30.699 -7.589 -16.867 1.00 85.62 196 ASN A C 1
ATOM 1551 O O . ASN A 1 196 ? 30.566 -8.598 -16.170 1.00 85.62 196 ASN A O 1
ATOM 1555 N N . GLY A 1 197 ? 30.160 -7.500 -18.085 1.00 85.69 197 GLY A N 1
ATOM 1556 C CA . GLY A 1 197 ? 29.370 -8.548 -18.734 1.00 85.69 197 GLY A CA 1
ATOM 1557 C C . GLY A 1 197 ? 27.904 -8.592 -18.317 1.00 85.69 197 GLY A C 1
ATOM 1558 O O . GLY A 1 197 ? 27.184 -9.494 -18.742 1.00 85.69 197 GLY A O 1
ATOM 1559 N N . LYS A 1 198 ? 27.444 -7.634 -17.506 1.00 87.62 198 LYS A N 1
ATOM 1560 C CA . LYS A 1 198 ? 26.030 -7.450 -17.178 1.00 87.62 198 LYS A CA 1
ATOM 1561 C C . LYS A 1 198 ? 25.495 -6.202 -17.855 1.00 87.62 198 LYS A C 1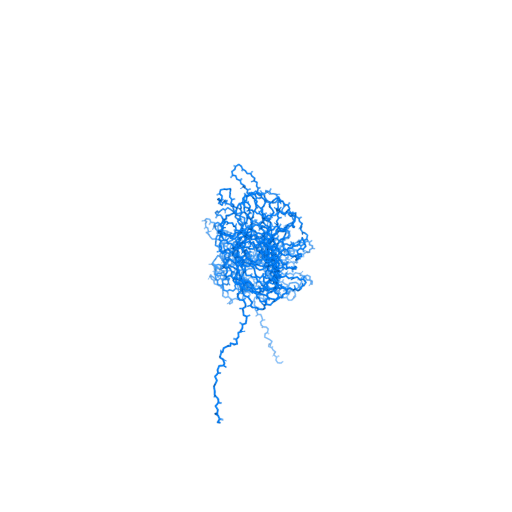
ATOM 1563 O O . LYS A 1 198 ? 26.162 -5.172 -17.898 1.00 87.62 198 LYS A O 1
ATOM 1568 N N . LEU A 1 199 ? 24.269 -6.295 -18.352 1.00 90.12 199 LEU A N 1
ATOM 1569 C CA . LEU A 1 199 ? 23.585 -5.146 -18.915 1.00 90.12 199 LEU A CA 1
ATOM 1570 C C . LEU A 1 199 ? 23.116 -4.230 -17.782 1.00 90.12 199 LEU A C 1
ATOM 1572 O O . LEU A 1 199 ? 22.274 -4.612 -16.971 1.00 90.12 199 LEU A O 1
ATOM 1576 N N . ARG A 1 200 ? 23.681 -3.029 -17.731 1.00 90.94 200 ARG A N 1
ATOM 1577 C CA . ARG A 1 200 ? 23.258 -1.935 -16.861 1.00 90.94 200 ARG A CA 1
ATOM 1578 C C . ARG A 1 200 ? 22.227 -1.094 -17.604 1.00 90.94 200 ARG A C 1
ATOM 1580 O O . ARG A 1 200 ? 22.488 -0.718 -18.742 1.00 90.94 200 ARG A O 1
ATOM 1587 N N . VAL A 1 201 ? 21.117 -0.763 -16.948 1.00 93.12 201 VAL A N 1
ATOM 1588 C CA . VAL A 1 201 ? 20.064 0.124 -17.469 1.00 93.12 201 VAL A CA 1
ATOM 1589 C C . VAL A 1 201 ? 19.988 1.359 -16.582 1.00 93.12 201 VAL A C 1
ATOM 1591 O O . VAL A 1 201 ? 19.972 1.221 -15.359 1.00 93.12 201 VAL A O 1
ATOM 1594 N N . TYR A 1 202 ? 19.964 2.556 -17.162 1.00 94.38 202 TYR A N 1
ATOM 1595 C CA . TYR A 1 202 ? 19.877 3.800 -16.398 1.00 94.38 202 TYR A CA 1
ATOM 1596 C C . TYR A 1 202 ? 19.201 4.924 -17.187 1.00 94.38 202 TYR A C 1
ATOM 1598 O O . TYR A 1 202 ? 19.101 4.877 -18.412 1.00 94.38 202 TYR A O 1
ATOM 1606 N N . PHE A 1 203 ? 18.758 5.954 -16.469 1.00 95.56 203 PHE A N 1
ATOM 1607 C CA . PHE A 1 203 ? 18.224 7.191 -17.041 1.00 95.56 203 PHE A CA 1
ATOM 1608 C C . PHE A 1 203 ? 18.893 8.414 -16.396 1.00 95.56 203 PHE A C 1
ATOM 1610 O O . PHE A 1 203 ? 19.590 8.293 -15.382 1.00 95.56 203 PHE A O 1
ATOM 1617 N N . THR A 1 204 ? 18.721 9.589 -17.005 1.00 95.31 204 THR A N 1
ATOM 1618 C CA . THR A 1 204 ? 19.372 10.841 -16.570 1.00 95.31 204 THR A CA 1
ATOM 1619 C C . THR A 1 204 ? 18.404 12.015 -16.413 1.00 95.31 204 THR A C 1
ATOM 1621 O O . THR A 1 204 ? 18.764 13.029 -15.806 1.00 95.31 204 THR A O 1
ATOM 1624 N N . ASP A 1 205 ? 17.175 11.889 -16.914 1.00 94.00 205 ASP A N 1
ATOM 1625 C CA . ASP A 1 205 ? 16.126 12.897 -16.787 1.00 94.00 205 ASP A CA 1
ATOM 1626 C C . ASP A 1 205 ? 15.779 13.219 -15.329 1.00 94.00 205 ASP A C 1
ATOM 1628 O O . ASP A 1 205 ? 16.014 12.424 -14.415 1.00 94.00 205 ASP A O 1
ATOM 1632 N N . LYS A 1 206 ? 15.230 14.422 -15.113 1.00 89.31 206 LYS A N 1
ATOM 1633 C CA . LYS A 1 206 ? 14.822 14.903 -13.784 1.00 89.31 206 LYS A CA 1
ATOM 1634 C C . LYS A 1 206 ? 13.697 14.049 -13.197 1.00 89.31 206 LYS A C 1
ATOM 1636 O O . LYS A 1 206 ? 13.735 13.750 -12.005 1.00 89.31 206 LYS A O 1
ATOM 1641 N N . THR A 1 207 ? 12.736 13.655 -14.030 1.00 88.94 207 THR A N 1
ATOM 1642 C CA . THR A 1 207 ? 11.528 12.949 -13.599 1.00 88.94 207 THR A CA 1
ATOM 1643 C C . THR A 1 207 ? 11.172 11.841 -14.583 1.00 88.94 207 THR A C 1
ATOM 1645 O O . THR A 1 207 ? 11.203 12.039 -15.798 1.00 88.94 207 THR A O 1
ATOM 1648 N N . ALA A 1 208 ? 10.813 10.678 -14.051 1.00 90.94 208 ALA A N 1
ATOM 1649 C CA . ALA A 1 208 ? 10.298 9.544 -14.806 1.00 90.94 208 ALA A CA 1
ATOM 1650 C C . ALA A 1 208 ? 9.177 8.842 -14.027 1.00 90.94 208 ALA A C 1
ATOM 1652 O O . ALA A 1 208 ? 8.981 9.104 -12.841 1.00 90.94 208 ALA A O 1
ATOM 1653 N N . ALA A 1 209 ? 8.452 7.941 -14.677 1.00 89.00 209 ALA A N 1
ATOM 1654 C CA . ALA A 1 209 ? 7.373 7.166 -14.090 1.00 89.00 209 ALA A CA 1
ATOM 1655 C C . ALA A 1 209 ? 7.320 5.748 -14.662 1.00 89.00 209 ALA A C 1
ATOM 1657 O O . ALA A 1 209 ? 7.712 5.505 -15.805 1.00 89.00 209 ALA A O 1
ATOM 1658 N N . PHE A 1 210 ? 6.808 4.825 -13.854 1.00 87.81 210 PHE A N 1
ATOM 1659 C CA . PHE A 1 210 ? 6.316 3.535 -14.314 1.00 87.81 210 PHE A CA 1
ATOM 1660 C C . PHE A 1 210 ? 4.796 3.602 -14.445 1.00 87.81 210 PHE A C 1
ATOM 1662 O O . PHE A 1 210 ? 4.120 4.074 -13.532 1.00 87.81 210 PHE A O 1
ATOM 1669 N N . MET A 1 211 ? 4.271 3.136 -15.576 1.00 84.88 211 MET A N 1
ATOM 1670 C CA . MET A 1 211 ? 2.844 3.137 -15.893 1.00 84.88 211 MET A CA 1
ATOM 1671 C C . MET A 1 211 ? 2.246 1.742 -15.686 1.00 84.88 211 MET A C 1
ATOM 1673 O O . MET A 1 211 ? 2.885 0.733 -15.998 1.00 84.88 211 MET A O 1
ATOM 1677 N N . ASN A 1 212 ? 1.004 1.681 -15.215 1.00 79.38 212 ASN A N 1
ATOM 1678 C CA . ASN A 1 212 ? 0.235 0.445 -15.112 1.00 79.38 212 ASN A CA 1
ATOM 1679 C C . ASN A 1 212 ? -0.334 0.010 -16.483 1.00 79.38 212 ASN A C 1
ATOM 1681 O O . ASN A 1 212 ? -0.190 0.705 -17.492 1.00 79.38 212 ASN A O 1
ATOM 1685 N N . ASP A 1 213 ? -1.019 -1.137 -16.522 1.00 77.62 213 ASP A N 1
ATOM 1686 C CA . ASP A 1 213 ? -1.615 -1.690 -17.753 1.00 77.62 213 ASP A CA 1
ATOM 1687 C C . ASP A 1 213 ? -2.728 -0.813 -18.358 1.00 77.62 213 ASP A C 1
ATOM 1689 O O . ASP A 1 213 ? -3.083 -0.975 -19.525 1.00 77.62 213 ASP A O 1
ATOM 1693 N N . LYS A 1 214 ? -3.283 0.123 -17.580 1.00 78.31 214 LYS A N 1
ATOM 1694 C CA . LYS A 1 214 ? -4.289 1.097 -18.028 1.00 78.31 214 LYS A CA 1
ATOM 1695 C C . LYS A 1 214 ? -3.666 2.393 -18.556 1.00 78.31 214 LYS A C 1
ATOM 1697 O O . LYS A 1 214 ? -4.399 3.266 -19.009 1.00 78.31 214 LYS A O 1
ATOM 1702 N N . GLY A 1 215 ? -2.340 2.526 -18.504 1.00 77.38 215 GLY A N 1
ATOM 1703 C CA . GLY A 1 215 ? -1.634 3.748 -18.884 1.00 77.38 215 GLY A CA 1
ATOM 1704 C C . GLY A 1 215 ? -1.698 4.855 -17.828 1.00 77.38 215 GLY A C 1
ATOM 1705 O O . GLY A 1 215 ? -1.465 6.013 -18.158 1.00 77.38 215 GLY A O 1
ATOM 1706 N N . GLU A 1 216 ? -2.004 4.522 -16.574 1.00 78.31 216 GLU A N 1
ATOM 1707 C CA . GLU A 1 216 ? -1.957 5.450 -15.438 1.00 78.31 216 GLU A CA 1
ATOM 1708 C C . GLU A 1 216 ? -0.615 5.306 -14.703 1.00 78.31 216 GLU A C 1
ATOM 1710 O O . GLU A 1 216 ? 0.015 4.250 -14.752 1.00 78.31 216 GLU A O 1
ATOM 1715 N N . ILE A 1 217 ? -0.169 6.351 -14.005 1.00 77.31 217 ILE A N 1
ATOM 1716 C CA . ILE A 1 217 ? 1.085 6.322 -13.237 1.00 77.31 217 ILE A CA 1
ATOM 1717 C C . ILE A 1 217 ? 0.949 5.364 -12.044 1.00 77.31 217 ILE A C 1
ATOM 1719 O O . ILE A 1 217 ? 0.110 5.575 -11.171 1.00 77.31 217 ILE A O 1
ATOM 1723 N N . ASP A 1 218 ? 1.821 4.357 -11.978 1.00 73.94 218 ASP A N 1
ATOM 1724 C CA . ASP A 1 218 ? 1.957 3.444 -10.838 1.00 73.94 218 ASP A CA 1
ATOM 1725 C C . ASP A 1 218 ? 2.885 4.040 -9.765 1.00 73.94 218 ASP A C 1
ATOM 1727 O O . ASP A 1 218 ? 2.505 4.198 -8.604 1.00 73.94 218 ASP A O 1
ATOM 1731 N N . PHE A 1 219 ? 4.086 4.474 -10.157 1.00 78.62 219 PHE A N 1
ATOM 1732 C CA . PHE A 1 219 ? 4.960 5.284 -9.304 1.00 78.62 219 PHE A CA 1
ATOM 1733 C C . PHE A 1 219 ? 5.882 6.192 -10.120 1.00 78.62 219 PHE A C 1
ATOM 1735 O O . PHE A 1 219 ? 6.295 5.857 -11.232 1.00 78.62 219 PHE A O 1
ATOM 1742 N N . THR A 1 220 ? 6.229 7.342 -9.546 1.00 83.06 220 THR A N 1
ATOM 1743 C CA . THR A 1 220 ? 7.165 8.314 -10.114 1.00 83.06 220 THR A CA 1
ATOM 1744 C C . THR A 1 220 ? 8.529 8.230 -9.443 1.00 83.06 220 THR A C 1
ATOM 1746 O O . THR A 1 220 ? 8.683 7.798 -8.297 1.00 83.06 220 THR A O 1
ATOM 1749 N N . ILE A 1 221 ? 9.546 8.645 -10.189 1.00 86.06 221 ILE A N 1
ATOM 1750 C CA . ILE A 1 221 ? 10.938 8.700 -9.776 1.00 86.06 221 ILE A CA 1
ATOM 1751 C C . ILE A 1 221 ? 11.434 10.117 -10.037 1.00 86.06 221 ILE A C 1
ATOM 1753 O O . ILE A 1 221 ? 11.438 10.579 -11.178 1.00 86.06 221 ILE A O 1
ATOM 1757 N N . VAL A 1 222 ? 11.913 10.782 -8.989 1.00 87.31 222 VAL A N 1
ATOM 1758 C CA . VAL A 1 222 ? 12.629 12.055 -9.105 1.00 87.31 222 VAL A CA 1
ATOM 1759 C C . VAL A 1 222 ? 14.116 11.799 -8.921 1.00 87.31 222 VAL A C 1
ATOM 1761 O O . VAL A 1 222 ? 14.557 11.235 -7.913 1.00 87.31 222 VAL A O 1
ATOM 1764 N N . ASN A 1 223 ? 14.892 12.235 -9.905 1.00 87.88 223 ASN A N 1
ATOM 1765 C CA . ASN A 1 223 ? 16.339 12.154 -9.925 1.00 87.88 223 ASN A CA 1
ATOM 1766 C C . ASN A 1 223 ? 16.953 13.419 -9.296 1.00 87.88 223 ASN A C 1
ATOM 1768 O O . ASN A 1 223 ? 17.061 14.450 -9.967 1.00 87.88 223 ASN A O 1
ATOM 1772 N N . PRO A 1 224 ? 17.423 13.369 -8.034 1.00 83.81 224 PRO A N 1
ATOM 1773 C CA . PRO A 1 224 ? 18.033 14.532 -7.393 1.00 83.81 224 PRO A CA 1
ATOM 1774 C C . PRO A 1 224 ? 19.416 14.877 -7.963 1.00 83.81 224 PRO A C 1
ATOM 1776 O O . PRO A 1 224 ? 19.961 15.927 -7.634 1.00 83.81 224 PRO A O 1
ATOM 1779 N N . ASN A 1 225 ? 20.002 13.993 -8.775 1.00 86.88 225 ASN A N 1
ATOM 1780 C CA . ASN A 1 225 ? 21.326 14.172 -9.363 1.00 86.88 225 ASN A CA 1
ATOM 1781 C C . ASN A 1 225 ? 21.257 14.759 -10.780 1.00 86.88 225 ASN A C 1
ATOM 1783 O O . ASN A 1 225 ? 22.302 14.958 -11.405 1.00 86.88 225 ASN A O 1
ATOM 1787 N N . HIS A 1 226 ? 20.060 15.051 -11.295 1.00 88.56 226 HIS A N 1
ATOM 1788 C CA . HIS A 1 226 ? 19.894 15.686 -12.595 1.00 88.56 226 HIS A CA 1
ATOM 1789 C C . HIS A 1 226 ? 20.685 17.004 -12.674 1.00 88.56 226 HIS A C 1
ATOM 1791 O O . HIS A 1 226 ? 20.679 17.808 -11.743 1.00 88.56 226 HIS A O 1
ATOM 1797 N N . GLY A 1 227 ? 21.408 17.212 -13.778 1.00 88.12 227 GLY A N 1
ATOM 1798 C CA . GLY A 1 227 ? 22.274 18.383 -13.973 1.00 88.12 227 GLY A CA 1
ATOM 1799 C C . GLY A 1 227 ? 23.586 18.378 -13.170 1.00 88.12 227 GLY A C 1
ATOM 1800 O O . GLY A 1 227 ? 24.362 19.326 -13.274 1.00 88.12 227 GLY A O 1
ATOM 1801 N N . THR A 1 228 ? 23.872 17.333 -12.384 1.00 90.06 228 THR A N 1
ATOM 1802 C CA . THR A 1 228 ? 25.168 17.172 -11.700 1.00 90.06 228 THR A CA 1
ATOM 1803 C C . THR A 1 228 ? 26.205 16.480 -12.595 1.00 90.06 228 THR A C 1
ATOM 1805 O O . THR A 1 228 ? 25.902 16.045 -13.702 1.00 90.06 228 THR A O 1
ATOM 1808 N N . GLN A 1 229 ? 27.441 16.323 -12.102 1.00 88.12 229 GLN A N 1
ATOM 1809 C CA . GLN A 1 229 ? 28.492 15.571 -12.804 1.00 88.12 229 GLN A CA 1
ATOM 1810 C C . GLN A 1 229 ? 28.175 14.075 -12.976 1.00 88.12 229 GLN A C 1
ATOM 1812 O O . GLN A 1 229 ? 28.763 13.435 -13.839 1.00 88.12 229 GLN A O 1
ATOM 1817 N N . ASN A 1 230 ? 27.277 13.511 -12.160 1.00 88.12 230 ASN A N 1
ATOM 1818 C CA . ASN A 1 230 ? 26.882 12.103 -12.227 1.00 88.12 230 ASN A CA 1
ATOM 1819 C C . ASN A 1 230 ? 25.347 11.999 -12.161 1.00 88.12 230 ASN A C 1
ATOM 1821 O O . ASN A 1 230 ? 24.813 11.631 -11.114 1.00 88.12 230 ASN A O 1
ATOM 1825 N N . PRO A 1 231 ? 24.628 12.337 -13.248 1.00 92.44 231 PRO A N 1
ATOM 1826 C CA . PRO A 1 231 ? 23.166 12.397 -13.253 1.00 92.44 231 PRO A CA 1
ATOM 1827 C C . PRO A 1 231 ? 22.493 11.028 -13.389 1.00 92.44 231 PRO A C 1
ATOM 1829 O O . PRO A 1 231 ? 21.272 10.950 -13.437 1.00 92.44 231 PRO A O 1
ATOM 1832 N N . GLU A 1 232 ? 23.269 9.956 -13.496 1.00 93.12 232 GLU A N 1
ATOM 1833 C CA . GLU A 1 232 ? 22.777 8.614 -13.789 1.00 93.12 232 GLU A CA 1
ATOM 1834 C C . GLU A 1 232 ? 22.052 8.002 -12.583 1.00 93.12 232 GLU A C 1
ATOM 1836 O O . GLU A 1 232 ? 22.601 7.955 -11.478 1.00 93.12 232 GLU A O 1
ATOM 1841 N N . ILE A 1 233 ? 20.853 7.471 -12.824 1.00 92.69 233 ILE A N 1
ATOM 1842 C CA . ILE A 1 233 ? 20.112 6.631 -11.880 1.00 92.69 233 ILE A CA 1
ATOM 1843 C C . ILE A 1 233 ? 19.919 5.254 -12.503 1.00 92.69 233 ILE A C 1
ATOM 1845 O O . ILE A 1 233 ? 19.272 5.127 -13.544 1.00 92.69 233 ILE A O 1
ATOM 1849 N N . ASP A 1 234 ? 20.464 4.226 -11.854 1.00 92.94 234 ASP A N 1
ATOM 1850 C CA . ASP A 1 234 ? 20.329 2.851 -12.336 1.00 92.94 234 ASP A CA 1
ATOM 1851 C C . ASP A 1 234 ? 18.922 2.310 -12.062 1.00 92.94 234 ASP A C 1
ATOM 1853 O O . ASP A 1 234 ? 18.349 2.550 -10.996 1.00 92.94 234 ASP A O 1
ATOM 1857 N N . LEU A 1 235 ? 18.385 1.542 -13.008 1.00 92.25 235 LEU A N 1
ATOM 1858 C CA . LEU A 1 235 ? 17.156 0.770 -12.857 1.00 92.25 235 LEU A CA 1
ATOM 1859 C C . LEU A 1 235 ? 17.523 -0.707 -12.678 1.00 92.25 235 LEU A C 1
ATOM 1861 O O . LEU A 1 235 ? 18.169 -1.309 -13.537 1.00 92.25 235 LEU A O 1
ATOM 1865 N N . VAL A 1 236 ? 17.126 -1.292 -11.549 1.00 90.81 236 VAL A N 1
ATOM 1866 C CA . VAL A 1 236 ? 17.465 -2.667 -11.164 1.00 90.81 236 VAL A CA 1
ATOM 1867 C C . VAL A 1 236 ? 16.188 -3.489 -11.039 1.00 90.81 236 VAL A C 1
ATOM 1869 O O . VAL A 1 236 ? 15.340 -3.207 -10.194 1.00 90.81 236 VAL A O 1
ATOM 1872 N N . PHE A 1 237 ? 16.074 -4.532 -11.861 1.00 88.25 237 PHE A N 1
ATOM 1873 C CA . PHE A 1 237 ? 14.865 -5.361 -11.980 1.00 88.25 237 PHE A CA 1
ATOM 1874 C C . PHE A 1 237 ? 15.007 -6.770 -11.382 1.00 88.25 237 PHE A C 1
ATOM 1876 O O . PHE A 1 237 ? 14.152 -7.629 -11.588 1.00 88.25 237 PHE A O 1
ATOM 1883 N N . ASP A 1 238 ? 16.082 -7.028 -10.635 1.00 82.25 238 ASP A N 1
ATOM 1884 C CA . ASP A 1 238 ? 16.329 -8.303 -9.958 1.00 82.25 238 ASP A CA 1
ATOM 1885 C C . ASP A 1 238 ? 16.850 -8.103 -8.521 1.00 82.25 238 ASP A C 1
ATOM 1887 O O . ASP A 1 238 ? 17.171 -6.990 -8.110 1.00 82.25 238 ASP A O 1
ATOM 1891 N N . ASP A 1 239 ? 16.915 -9.180 -7.730 1.00 67.00 239 ASP A N 1
ATOM 1892 C CA . ASP A 1 239 ? 17.323 -9.126 -6.315 1.00 67.00 239 ASP A CA 1
ATOM 1893 C C . ASP A 1 239 ? 18.848 -9.013 -6.092 1.00 67.00 239 ASP A C 1
ATOM 1895 O O . ASP A 1 239 ? 19.320 -9.028 -4.948 1.00 67.00 239 ASP A O 1
ATOM 1899 N N . ARG A 1 240 ? 19.665 -8.904 -7.150 1.00 63.38 240 ARG A N 1
ATOM 1900 C CA . ARG A 1 240 ? 21.127 -8.816 -7.031 1.00 63.38 240 ARG A CA 1
ATOM 1901 C C . ARG A 1 240 ? 21.525 -7.386 -6.684 1.00 63.38 240 ARG A C 1
ATOM 1903 O O . ARG A 1 240 ? 21.766 -6.537 -7.535 1.00 63.38 240 ARG A O 1
ATOM 1910 N N . ILE A 1 241 ? 21.653 -7.135 -5.388 1.00 55.62 241 ILE A N 1
ATOM 1911 C CA . ILE A 1 241 ? 22.097 -5.848 -4.855 1.00 55.62 241 ILE A CA 1
ATOM 1912 C C . ILE A 1 241 ? 23.622 -5.751 -4.940 1.00 55.62 241 ILE A C 1
ATOM 1914 O O . ILE A 1 241 ? 24.323 -6.388 -4.155 1.00 55.62 241 ILE A O 1
ATOM 1918 N N . SER A 1 242 ? 24.151 -4.921 -5.840 1.00 59.34 242 SER A N 1
ATOM 1919 C CA . SER A 1 242 ? 25.507 -4.369 -5.705 1.00 59.34 242 SER A CA 1
ATOM 1920 C C . SER A 1 242 ? 25.792 -3.331 -6.779 1.00 59.34 242 SER A C 1
ATOM 1922 O O . SER A 1 242 ? 26.282 -3.711 -7.835 1.00 59.34 242 SER A O 1
ATOM 1924 N N . TYR A 1 243 ? 25.640 -2.040 -6.472 1.00 60.88 243 TYR A N 1
ATOM 1925 C CA . TYR A 1 243 ? 26.242 -0.981 -7.286 1.00 60.88 243 TYR A CA 1
ATOM 1926 C C . TYR A 1 243 ? 26.713 0.190 -6.414 1.00 60.88 243 TYR A C 1
ATOM 1928 O O . TYR A 1 243 ? 26.150 0.506 -5.365 1.00 60.88 243 TYR A O 1
ATOM 1936 N N . SER A 1 244 ? 27.822 0.799 -6.831 1.00 68.00 244 SER A N 1
ATOM 1937 C CA . SER A 1 244 ? 28.479 1.952 -6.202 1.00 68.00 244 SER A CA 1
ATOM 1938 C C . SER A 1 244 ? 27.721 3.274 -6.397 1.00 68.00 244 SER A C 1
ATOM 1940 O O . SER A 1 244 ? 28.135 4.284 -5.824 1.00 68.00 244 SER A O 1
ATOM 1942 N N . LYS A 1 245 ? 26.627 3.261 -7.172 1.00 79.38 245 LYS A N 1
ATOM 1943 C CA . LYS A 1 245 ? 25.824 4.413 -7.599 1.00 79.38 245 LYS A CA 1
ATOM 1944 C C . LYS A 1 245 ? 24.397 4.375 -7.020 1.00 79.38 245 LYS A C 1
ATOM 1946 O O . LYS A 1 245 ? 23.975 3.331 -6.516 1.00 79.38 245 LYS A O 1
ATOM 1951 N N . PRO A 1 246 ? 23.667 5.504 -7.043 1.00 88.88 246 PRO A N 1
ATOM 1952 C CA . PRO A 1 246 ? 22.245 5.534 -6.720 1.00 88.88 246 PRO A CA 1
ATOM 1953 C C . PRO A 1 246 ? 21.406 4.713 -7.705 1.00 88.88 246 PRO A C 1
ATOM 1955 O O . PRO A 1 246 ? 21.656 4.755 -8.909 1.00 88.88 246 PRO A O 1
ATOM 1958 N N . TYR A 1 247 ? 20.402 3.994 -7.201 1.00 91.75 247 TYR A N 1
ATOM 1959 C CA . TYR A 1 247 ? 19.537 3.167 -8.045 1.00 91.75 247 TYR A CA 1
ATOM 1960 C C . TYR A 1 247 ? 18.100 3.064 -7.528 1.00 91.75 247 TYR A C 1
ATOM 1962 O O . TYR A 1 247 ? 17.836 3.231 -6.330 1.00 91.75 247 TYR A O 1
ATOM 1970 N N . VAL A 1 248 ? 17.190 2.763 -8.456 1.00 91.00 248 VAL A N 1
ATOM 1971 C CA . VAL A 1 248 ? 15.819 2.314 -8.209 1.00 91.00 248 VAL A CA 1
ATOM 1972 C C . VAL A 1 248 ? 15.773 0.797 -8.344 1.00 91.00 248 VAL A C 1
ATOM 1974 O O . VAL A 1 248 ? 16.141 0.243 -9.376 1.00 91.00 248 VAL A O 1
ATOM 1977 N N . LEU A 1 249 ? 15.317 0.122 -7.295 1.00 87.75 249 LEU A N 1
ATOM 1978 C CA . LEU A 1 249 ? 14.946 -1.289 -7.323 1.00 87.75 249 LEU A CA 1
ATOM 1979 C C . LEU A 1 249 ? 13.465 -1.378 -7.691 1.00 87.75 249 LEU A C 1
ATOM 1981 O O . LEU A 1 249 ? 12.648 -0.799 -6.982 1.00 87.75 249 LEU A O 1
ATOM 1985 N N . ALA A 1 250 ? 13.121 -2.104 -8.748 1.00 86.50 250 ALA A N 1
ATOM 1986 C CA . ALA A 1 250 ? 11.742 -2.335 -9.168 1.00 86.50 250 ALA A CA 1
ATOM 1987 C C . ALA A 1 250 ? 11.578 -3.802 -9.582 1.00 86.50 250 ALA A C 1
ATOM 1989 O O . ALA A 1 250 ? 11.912 -4.208 -10.686 1.00 86.50 250 ALA A O 1
ATOM 1990 N N . THR A 1 251 ? 11.096 -4.631 -8.667 1.00 83.06 251 THR A N 1
ATOM 1991 C CA . THR A 1 251 ? 10.849 -6.061 -8.897 1.00 83.06 251 THR A CA 1
ATOM 1992 C C . THR A 1 251 ? 9.369 -6.360 -8.678 1.00 83.06 251 THR A C 1
ATOM 1994 O O . THR A 1 251 ? 8.637 -5.547 -8.118 1.00 83.06 251 THR A O 1
ATOM 1997 N N . LYS A 1 252 ? 8.925 -7.577 -9.011 1.00 72.38 252 LYS A N 1
ATOM 1998 C CA . LYS A 1 252 ? 7.537 -8.017 -8.768 1.00 72.38 252 LYS A CA 1
ATOM 1999 C C . LYS A 1 252 ? 7.093 -7.947 -7.300 1.00 72.38 252 LYS A C 1
ATOM 2001 O O . LYS A 1 252 ? 5.898 -8.026 -7.018 1.00 72.38 252 LYS A O 1
ATOM 2006 N N . THR A 1 253 ? 8.031 -7.889 -6.358 1.00 74.88 253 THR A N 1
ATOM 2007 C CA . THR A 1 253 ? 7.749 -7.959 -4.917 1.00 74.88 253 THR A CA 1
ATOM 2008 C C . THR A 1 253 ? 8.331 -6.793 -4.126 1.00 74.88 253 THR A C 1
ATOM 2010 O O . THR A 1 253 ? 8.049 -6.688 -2.931 1.00 74.88 253 THR A O 1
ATOM 2013 N N . ARG A 1 254 ? 9.149 -5.930 -4.741 1.00 83.31 254 ARG A N 1
ATOM 2014 C CA . ARG A 1 254 ? 9.916 -4.895 -4.034 1.00 83.31 254 ARG A CA 1
ATOM 2015 C C . ARG A 1 254 ? 10.102 -3.658 -4.894 1.00 83.31 254 ARG A C 1
ATOM 2017 O O . ARG A 1 254 ? 10.506 -3.781 -6.048 1.00 83.31 254 ARG A O 1
ATOM 2024 N N . ILE A 1 255 ? 9.923 -2.496 -4.280 1.00 85.88 255 ILE A N 1
ATOM 2025 C CA . ILE A 1 255 ? 10.287 -1.195 -4.845 1.00 85.88 255 ILE A CA 1
ATOM 2026 C C . ILE A 1 255 ? 11.230 -0.510 -3.858 1.00 85.88 255 ILE A C 1
ATOM 2028 O O . ILE A 1 255 ? 10.995 -0.558 -2.651 1.00 85.88 255 ILE A O 1
ATOM 2032 N N . GLY A 1 256 ? 12.315 0.107 -4.316 1.00 88.44 256 GLY A N 1
ATOM 2033 C CA . GLY A 1 256 ? 13.286 0.689 -3.396 1.00 88.44 256 GLY A CA 1
ATOM 2034 C C . GLY A 1 256 ? 14.166 1.778 -3.982 1.00 88.44 256 GLY A C 1
ATOM 2035 O O . GLY A 1 256 ? 14.473 1.784 -5.166 1.00 88.44 256 GLY A O 1
ATOM 2036 N N . SER A 1 257 ? 14.602 2.678 -3.108 1.00 90.44 257 SER A N 1
ATOM 2037 C CA . SER A 1 257 ? 15.583 3.722 -3.379 1.00 90.44 257 SER A CA 1
ATOM 2038 C C . SER A 1 257 ? 16.863 3.419 -2.611 1.00 90.44 257 SER A C 1
ATOM 2040 O O . SER A 1 257 ? 16.835 3.171 -1.401 1.00 90.44 257 SER A O 1
ATOM 2042 N N . PHE A 1 258 ? 17.998 3.451 -3.301 1.00 90.69 258 PHE A N 1
ATOM 2043 C CA . PHE A 1 258 ? 19.299 3.167 -2.709 1.00 90.69 258 PHE A CA 1
ATOM 2044 C C . PHE A 1 258 ? 20.319 4.245 -3.059 1.00 90.69 258 PHE A C 1
ATOM 2046 O O . PHE A 1 258 ? 20.393 4.699 -4.198 1.00 90.69 258 PHE A O 1
ATOM 2053 N N . ALA A 1 259 ? 21.165 4.600 -2.090 1.00 88.69 259 ALA A N 1
ATOM 2054 C CA . ALA A 1 259 ? 22.378 5.376 -2.317 1.00 88.69 259 ALA A CA 1
ATOM 2055 C C . ALA A 1 259 ? 23.419 5.089 -1.234 1.00 88.69 259 ALA A C 1
ATOM 2057 O O . ALA A 1 259 ? 23.255 5.486 -0.083 1.00 88.69 259 ALA A O 1
ATOM 2058 N N . ARG A 1 260 ? 24.549 4.469 -1.603 1.00 83.62 260 ARG A N 1
ATOM 2059 C CA . ARG A 1 260 ? 25.647 4.187 -0.656 1.00 83.62 260 ARG A CA 1
ATOM 2060 C C . ARG A 1 260 ? 26.195 5.459 0.005 1.00 83.62 260 ARG A C 1
ATOM 2062 O O . ARG A 1 260 ? 26.570 5.425 1.175 1.00 83.62 260 ARG A O 1
ATOM 2069 N N . LYS A 1 261 ? 26.269 6.556 -0.751 1.00 83.50 261 LYS A N 1
ATOM 2070 C CA . LYS A 1 261 ? 26.632 7.904 -0.296 1.00 83.50 261 LYS A CA 1
ATOM 2071 C C . LYS A 1 261 ? 25.790 8.927 -1.059 1.00 83.50 261 LYS A C 1
ATOM 2073 O O . LYS A 1 261 ? 25.579 8.751 -2.255 1.00 83.50 261 LYS A O 1
ATOM 2078 N N . GLY A 1 262 ? 25.370 9.992 -0.385 1.00 83.00 262 GLY A N 1
ATOM 2079 C CA . GLY A 1 262 ? 24.561 11.059 -0.972 1.00 83.00 262 GLY A CA 1
ATOM 2080 C C . GLY A 1 262 ? 23.071 10.726 -1.027 1.00 83.00 262 GLY A C 1
ATOM 2081 O O . GLY A 1 262 ? 22.566 9.950 -0.210 1.00 83.00 262 GLY A O 1
ATOM 2082 N N . ASN A 1 263 ? 22.382 11.351 -1.981 1.00 82.69 263 ASN A N 1
ATOM 2083 C CA . ASN A 1 263 ? 20.940 11.246 -2.160 1.00 82.69 263 ASN A CA 1
ATOM 2084 C C . ASN A 1 263 ? 20.602 10.179 -3.208 1.00 82.69 263 ASN A C 1
ATOM 2086 O O . ASN A 1 263 ? 21.071 10.239 -4.344 1.00 82.69 263 ASN A O 1
ATOM 2090 N N . GLY A 1 264 ? 19.779 9.210 -2.814 1.00 86.81 264 GLY A N 1
ATOM 2091 C CA . GLY A 1 264 ? 19.127 8.270 -3.720 1.00 86.81 264 GLY A CA 1
ATOM 2092 C C . GLY A 1 264 ? 17.945 8.906 -4.445 1.00 86.81 264 GLY A C 1
ATOM 2093 O O . GLY A 1 264 ? 17.536 10.013 -4.087 1.00 86.81 264 GLY A O 1
ATOM 2094 N N . PRO A 1 265 ? 17.375 8.220 -5.445 1.00 87.12 265 PRO A N 1
ATOM 2095 C CA . PRO A 1 265 ? 16.164 8.686 -6.116 1.00 87.12 265 PRO A CA 1
ATOM 2096 C C . PRO A 1 265 ? 15.019 8.857 -5.111 1.00 87.12 265 PRO A C 1
ATOM 2098 O O . PRO A 1 265 ? 14.914 8.088 -4.152 1.00 87.12 265 PRO A O 1
ATOM 2101 N N . ILE A 1 266 ? 14.172 9.862 -5.306 1.00 84.62 266 ILE A N 1
ATOM 2102 C CA . ILE A 1 266 ? 12.913 9.970 -4.558 1.00 84.62 266 ILE A CA 1
ATOM 2103 C C . ILE A 1 266 ? 11.888 9.150 -5.332 1.00 84.62 266 ILE A C 1
ATOM 2105 O O . ILE A 1 266 ? 11.746 9.345 -6.536 1.00 84.62 266 ILE A O 1
ATOM 2109 N N . ILE A 1 267 ? 11.221 8.220 -4.659 1.00 82.31 267 ILE A N 1
ATOM 2110 C CA . ILE A 1 267 ? 10.178 7.387 -5.261 1.00 82.31 267 ILE A CA 1
ATOM 2111 C C . ILE A 1 267 ? 8.856 7.786 -4.635 1.00 82.31 267 ILE A C 1
ATOM 2113 O O . ILE A 1 267 ? 8.771 7.756 -3.407 1.00 82.31 267 ILE A O 1
ATOM 2117 N N . SER A 1 268 ? 7.861 8.115 -5.460 1.00 75.56 268 SER A N 1
ATOM 2118 C CA . SER A 1 268 ? 6.507 8.464 -5.019 1.00 75.56 268 SER A CA 1
ATOM 2119 C C . SER A 1 268 ? 5.470 7.532 -5.643 1.00 75.56 268 SER A C 1
ATOM 2121 O O . SER A 1 268 ? 5.515 7.282 -6.842 1.00 75.56 268 SER A O 1
ATOM 2123 N N . ILE A 1 269 ? 4.531 7.011 -4.853 1.00 70.94 269 ILE A N 1
ATOM 2124 C CA . ILE A 1 269 ? 3.518 6.050 -5.330 1.00 70.94 269 ILE A CA 1
ATOM 2125 C C . ILE A 1 269 ? 2.274 6.790 -5.836 1.00 70.94 269 ILE A C 1
ATOM 2127 O O . ILE A 1 269 ? 1.773 7.674 -5.146 1.00 70.94 269 ILE A O 1
ATOM 2131 N N . GLY A 1 270 ? 1.778 6.422 -7.019 1.00 56.09 270 GLY A N 1
ATOM 2132 C CA . GLY A 1 270 ? 0.641 7.061 -7.678 1.00 56.09 270 GLY A CA 1
ATOM 2133 C C . GLY A 1 270 ? -0.735 6.760 -7.048 1.00 56.09 270 GLY A C 1
ATOM 2134 O O . GLY A 1 270 ? -0.875 5.877 -6.191 1.00 56.09 270 GLY A O 1
ATOM 2135 N N . PRO A 1 271 ? -1.789 7.490 -7.465 1.00 49.44 271 PRO A N 1
ATOM 2136 C CA . PRO A 1 271 ? -3.159 7.292 -6.985 1.00 49.44 271 PRO A CA 1
ATOM 2137 C C . PRO A 1 271 ? -3.703 5.893 -7.329 1.00 49.44 271 PRO A C 1
ATOM 2139 O O . PRO A 1 271 ? -3.554 5.423 -8.448 1.00 49.44 271 PRO A O 1
ATOM 2142 N N . GLY A 1 272 ? -4.380 5.230 -6.383 1.00 45.44 272 GLY A N 1
ATOM 2143 C CA . GLY A 1 272 ? -4.968 3.889 -6.584 1.00 45.44 272 GLY A CA 1
ATOM 2144 C C . GLY A 1 272 ? -4.162 2.732 -5.978 1.00 45.44 272 GLY A C 1
ATOM 2145 O O . GLY A 1 272 ? -4.729 1.673 -5.735 1.00 45.44 272 GLY A O 1
ATOM 2146 N N . ASN A 1 273 ? -2.899 2.976 -5.609 1.00 46.00 273 ASN A N 1
ATOM 2147 C CA . ASN A 1 273 ? -2.030 2.081 -4.831 1.00 46.00 273 ASN A CA 1
ATOM 2148 C C . ASN A 1 273 ? -1.635 2.746 -3.490 1.00 46.00 273 ASN A C 1
ATOM 2150 O O . ASN A 1 273 ? -0.464 2.839 -3.128 1.00 46.00 273 ASN A O 1
ATOM 2154 N N . ARG A 1 274 ? -2.633 3.291 -2.775 1.00 44.56 274 ARG A N 1
ATOM 2155 C CA . ARG A 1 274 ? -2.460 4.318 -1.729 1.00 44.56 274 ARG A CA 1
ATOM 2156 C C . ARG A 1 274 ? -1.755 3.819 -0.457 1.00 44.56 274 ARG A C 1
ATOM 2158 O O . ARG A 1 274 ? -2.310 3.061 0.332 1.00 44.56 274 ARG A O 1
ATOM 2165 N N . ILE A 1 275 ? -0.578 4.375 -0.192 1.00 44.62 275 ILE A N 1
ATOM 2166 C CA . ILE A 1 275 ? -0.032 4.613 1.152 1.00 44.62 275 ILE A CA 1
ATOM 2167 C C . ILE A 1 275 ? 0.122 6.147 1.214 1.00 44.62 275 ILE A C 1
ATOM 2169 O O . ILE A 1 275 ? 0.629 6.712 0.243 1.00 44.62 275 ILE A O 1
ATOM 2173 N N . ASP A 1 276 ? -0.368 6.844 2.248 1.00 37.31 276 ASP A N 1
ATOM 2174 C CA . ASP A 1 276 ? -0.516 8.316 2.229 1.00 37.31 276 ASP A CA 1
ATOM 2175 C C . ASP A 1 276 ? 0.528 9.065 3.083 1.00 37.31 276 ASP A C 1
ATOM 2177 O O . ASP A 1 276 ? 0.643 8.791 4.277 1.00 37.31 276 ASP A O 1
ATOM 2181 N N . LEU A 1 277 ? 1.281 9.973 2.431 1.00 37.44 277 LEU A N 1
ATOM 2182 C CA . LEU A 1 277 ? 1.714 11.313 2.871 1.00 37.44 277 LEU A CA 1
ATOM 2183 C C . LEU A 1 277 ? 2.599 11.996 1.806 1.00 37.44 277 LEU A C 1
ATOM 2185 O O . LEU A 1 277 ? 3.699 11.521 1.514 1.00 37.44 277 LEU A O 1
ATOM 2189 N N . GLY A 1 278 ? 2.136 13.138 1.281 1.00 32.38 278 GLY A N 1
ATOM 2190 C CA . GLY A 1 278 ? 2.714 13.877 0.147 1.00 32.38 278 GLY A CA 1
ATOM 2191 C C . GLY A 1 278 ? 4.001 14.670 0.413 1.00 32.38 278 GLY A C 1
ATOM 2192 O O . GLY A 1 278 ? 4.242 15.181 1.506 1.00 32.38 278 GLY A O 1
ATOM 2193 N N . GLY A 1 279 ? 4.812 14.798 -0.636 1.00 34.72 279 GLY A N 1
ATOM 2194 C CA . GLY A 1 279 ? 5.842 15.819 -0.827 1.00 34.72 279 GLY A CA 1
ATOM 2195 C C . GLY A 1 279 ? 5.866 16.177 -2.313 1.00 34.72 279 GLY A C 1
ATOM 2196 O O . GLY A 1 279 ? 5.621 15.308 -3.150 1.00 34.72 279 GLY A O 1
ATOM 2197 N N . ASN A 1 280 ? 6.108 17.442 -2.654 1.00 41.62 280 ASN A N 1
ATOM 2198 C CA . ASN A 1 280 ? 6.126 17.871 -4.050 1.00 41.62 280 ASN A CA 1
ATOM 2199 C C . ASN A 1 280 ? 7.386 17.372 -4.783 1.00 41.62 280 ASN A C 1
ATOM 2201 O O . ASN A 1 280 ? 8.353 16.906 -4.171 1.00 41.62 280 ASN A O 1
ATOM 2205 N N . LEU A 1 281 ? 7.393 17.514 -6.110 1.00 39.31 281 LEU A N 1
ATOM 2206 C CA . LEU A 1 281 ? 8.487 17.109 -7.008 1.00 39.31 281 LEU A CA 1
ATOM 2207 C C . LEU A 1 281 ? 9.833 17.816 -6.732 1.00 39.31 281 LEU A C 1
ATOM 2209 O O . LEU A 1 281 ? 10.853 17.446 -7.313 1.00 39.31 281 LEU A O 1
ATOM 2213 N N . GLU A 1 282 ? 9.860 18.808 -5.838 1.00 40.84 282 GLU A N 1
ATOM 2214 C CA . GLU A 1 282 ? 11.063 19.520 -5.392 1.00 40.84 282 GLU A CA 1
ATOM 2215 C C . GLU A 1 282 ? 11.543 19.090 -3.991 1.00 40.84 282 GLU A C 1
ATOM 2217 O O . GLU A 1 282 ? 12.540 19.604 -3.483 1.00 40.84 282 GLU A O 1
ATOM 2222 N N . GLY A 1 283 ? 10.867 18.130 -3.348 1.00 40.78 283 GLY A N 1
ATOM 2223 C CA . GLY A 1 283 ? 11.167 17.706 -1.977 1.00 40.78 283 GLY A CA 1
ATOM 2224 C C . GLY A 1 283 ? 10.744 18.717 -0.901 1.00 40.78 283 GLY A C 1
ATOM 2225 O O . GLY A 1 283 ? 11.214 18.628 0.242 1.00 40.78 283 GLY A O 1
ATOM 2226 N N . GLY A 1 284 ? 9.883 19.672 -1.267 1.00 38.12 284 GLY A N 1
ATOM 2227 C CA . GLY A 1 284 ? 9.169 20.581 -0.376 1.00 38.12 284 GLY A CA 1
ATOM 2228 C C . GLY A 1 284 ? 7.806 20.019 0.044 1.00 38.12 284 GLY A C 1
ATOM 2229 O O . GLY A 1 284 ? 7.173 19.251 -0.681 1.00 38.12 284 GLY A O 1
ATOM 2230 N N . ASN A 1 285 ? 7.353 20.398 1.239 1.00 38.47 285 ASN A N 1
ATOM 2231 C CA . ASN A 1 285 ? 6.002 20.102 1.716 1.00 38.47 285 ASN A CA 1
ATOM 2232 C C . ASN A 1 285 ? 5.016 21.027 0.986 1.00 38.47 285 ASN A C 1
ATOM 2234 O O . ASN A 1 285 ? 4.727 22.111 1.483 1.00 38.47 285 ASN A O 1
ATOM 2238 N N . ASP A 1 286 ? 4.527 20.634 -0.188 1.00 37.66 286 ASP A N 1
ATOM 2239 C CA . ASP A 1 286 ? 3.349 21.273 -0.778 1.00 37.66 286 ASP A CA 1
ATOM 2240 C C . ASP A 1 286 ? 2.159 20.334 -0.591 1.00 37.66 286 ASP A C 1
ATOM 2242 O O . ASP A 1 286 ? 2.057 19.287 -1.226 1.00 37.66 286 ASP A O 1
ATOM 2246 N N . LEU A 1 287 ? 1.303 20.689 0.363 1.00 40.31 287 LEU A N 1
ATOM 2247 C CA . LEU A 1 287 ? 0.106 19.943 0.754 1.00 40.31 287 LEU A CA 1
ATOM 2248 C C . LEU A 1 287 ? -1.044 20.122 -0.252 1.00 40.31 287 LEU A C 1
ATOM 2250 O O . LEU A 1 287 ? -2.174 19.742 0.053 1.00 40.31 287 LEU A O 1
ATOM 2254 N N . SER A 1 288 ? -0.805 20.766 -1.401 1.00 36.78 288 SER A N 1
ATOM 2255 C CA . SER A 1 288 ? -1.905 21.400 -2.111 1.00 36.78 288 SER A CA 1
ATOM 2256 C C . SER A 1 288 ? -2.724 20.505 -3.034 1.00 36.78 288 SER A C 1
ATOM 2258 O O . SER A 1 288 ? -3.926 20.749 -3.010 1.00 36.78 288 SER A O 1
ATOM 2260 N N . GLN A 1 289 ? -2.226 19.509 -3.798 1.00 38.91 289 GLN A N 1
ATOM 2261 C CA . GLN A 1 289 ? -3.134 18.863 -4.784 1.00 38.91 289 GLN A CA 1
ATOM 2262 C C . GLN A 1 289 ? -3.095 17.348 -5.061 1.00 38.91 289 GLN A C 1
ATOM 2264 O O . GLN A 1 289 ? -4.128 16.883 -5.519 1.00 38.91 289 GLN A O 1
ATOM 2269 N N . ASP A 1 290 ? -2.092 16.530 -4.705 1.00 45.28 290 ASP A N 1
ATOM 2270 C CA . ASP A 1 290 ? -2.220 15.061 -4.869 1.00 45.28 290 ASP A CA 1
ATOM 2271 C C . ASP A 1 290 ? -1.442 14.247 -3.816 1.00 45.28 290 ASP A C 1
ATOM 2273 O O . ASP A 1 290 ? -0.258 14.462 -3.557 1.00 45.28 290 ASP A O 1
ATOM 2277 N N . ARG A 1 291 ? -2.146 13.311 -3.166 1.00 47.84 291 ARG A N 1
ATOM 2278 C CA . ARG A 1 291 ? -1.711 12.547 -1.980 1.00 47.84 291 ARG A CA 1
ATOM 2279 C C . ARG A 1 291 ? -0.903 11.295 -2.366 1.00 47.84 291 ARG A C 1
ATOM 2281 O O . ARG A 1 291 ? -1.494 10.294 -2.769 1.00 47.84 291 ARG A O 1
ATOM 2288 N N . THR A 1 292 ? 0.427 11.327 -2.222 1.00 50.88 292 THR A N 1
ATOM 2289 C CA . THR A 1 292 ? 1.341 10.222 -2.605 1.00 50.88 292 THR A CA 1
ATOM 2290 C C . THR A 1 292 ? 2.443 9.983 -1.561 1.00 50.88 292 THR A C 1
ATOM 2292 O O . THR A 1 292 ? 3.192 10.917 -1.279 1.00 50.88 292 THR A O 1
ATOM 2295 N N . VAL A 1 293 ? 2.623 8.764 -1.019 1.00 60.94 293 VAL A N 1
ATOM 2296 C CA . VAL A 1 293 ? 3.817 8.441 -0.198 1.00 60.94 293 VAL A CA 1
ATOM 2297 C C . VAL A 1 293 ? 5.079 8.585 -1.021 1.00 60.94 293 VAL A C 1
ATOM 2299 O O . VAL A 1 293 ? 5.152 8.027 -2.116 1.00 60.94 293 VAL A O 1
ATOM 2302 N N . PHE A 1 294 ? 6.095 9.222 -0.433 1.00 71.81 294 PHE A N 1
ATOM 2303 C CA . PHE A 1 294 ? 7.451 9.185 -0.958 1.00 71.81 294 PHE A CA 1
ATOM 2304 C C . PHE A 1 294 ? 8.470 8.599 0.018 1.00 71.81 294 PHE A C 1
ATOM 2306 O O . PHE A 1 294 ? 8.357 8.702 1.245 1.00 71.81 294 PHE A O 1
ATOM 2313 N N . PHE A 1 295 ? 9.522 8.021 -0.549 1.00 79.06 295 PHE A N 1
ATOM 2314 C CA . PHE A 1 295 ? 10.682 7.559 0.197 1.00 79.06 295 PHE A CA 1
ATOM 2315 C C . PHE A 1 295 ? 11.980 7.748 -0.587 1.00 79.06 295 PHE A C 1
ATOM 2317 O O . PHE A 1 295 ? 12.012 7.744 -1.817 1.00 79.06 295 PHE A O 1
ATOM 2324 N N . GLN A 1 296 ? 13.074 7.922 0.152 1.00 85.31 296 GLN A N 1
ATOM 2325 C CA . GLN A 1 296 ? 14.397 8.192 -0.391 1.00 85.31 296 GLN A CA 1
ATOM 2326 C C . GLN A 1 296 ? 15.484 7.539 0.464 1.00 85.31 296 GLN A C 1
ATOM 2328 O O . GLN A 1 296 ? 15.636 7.843 1.651 1.00 85.31 296 GLN A O 1
ATOM 2333 N N . GLY A 1 297 ? 16.311 6.706 -0.165 1.00 85.81 297 GLY A N 1
ATOM 2334 C CA . GLY A 1 297 ? 17.552 6.223 0.426 1.00 85.81 297 GLY A CA 1
ATOM 2335 C C . GLY A 1 297 ? 18.584 7.348 0.512 1.00 85.81 297 GLY A C 1
ATOM 2336 O O . GLY A 1 297 ? 18.959 7.908 -0.513 1.00 85.81 297 GLY A O 1
ATOM 2337 N N . ARG A 1 298 ? 19.084 7.684 1.705 1.00 84.62 298 ARG A N 1
ATOM 2338 C CA . ARG A 1 298 ? 20.206 8.627 1.881 1.00 84.62 298 ARG A CA 1
ATOM 2339 C C . ARG A 1 298 ? 21.302 7.972 2.695 1.00 84.62 298 ARG A C 1
ATOM 2341 O O . ARG A 1 298 ? 21.069 7.556 3.829 1.00 84.62 298 ARG A O 1
ATOM 2348 N N . ASN A 1 299 ? 22.505 7.882 2.129 1.00 84.44 299 ASN A N 1
ATOM 2349 C CA . ASN A 1 299 ? 23.617 7.143 2.745 1.00 84.44 299 ASN A CA 1
ATOM 2350 C C . ASN A 1 299 ? 23.189 5.731 3.225 1.00 84.44 299 ASN A C 1
ATOM 2352 O O . ASN A 1 299 ? 23.577 5.276 4.302 1.00 84.44 299 ASN A O 1
ATOM 2356 N N . GLY A 1 300 ? 22.324 5.065 2.461 1.00 87.62 300 GLY A N 1
ATOM 2357 C CA . GLY A 1 300 ? 21.644 3.833 2.829 1.00 87.62 300 GLY A CA 1
ATOM 2358 C C . GLY A 1 300 ? 20.567 3.458 1.815 1.00 87.62 300 GLY A C 1
ATOM 2359 O O . GLY A 1 300 ? 20.785 3.568 0.607 1.00 87.62 300 GLY A O 1
ATOM 2360 N N . PHE A 1 301 ? 19.420 2.988 2.302 1.00 88.88 301 PHE A N 1
ATOM 2361 C CA . PHE A 1 301 ? 18.320 2.533 1.453 1.00 88.88 301 PHE A CA 1
ATOM 2362 C C . PHE A 1 301 ? 16.955 2.719 2.107 1.00 88.88 301 PHE A C 1
ATOM 2364 O O . PHE A 1 301 ? 16.857 2.749 3.336 1.00 88.88 301 PHE A O 1
ATOM 2371 N N . VAL A 1 302 ? 15.918 2.749 1.271 1.00 87.31 302 VAL A N 1
ATOM 2372 C CA . VAL A 1 302 ? 14.528 2.478 1.647 1.00 87.31 302 VAL A CA 1
ATOM 2373 C C . VAL A 1 302 ? 13.940 1.476 0.662 1.00 87.31 302 VAL A C 1
ATOM 2375 O O . VAL A 1 302 ? 14.052 1.679 -0.542 1.00 87.31 302 VAL A O 1
ATOM 2378 N N . ILE A 1 303 ? 13.345 0.392 1.153 1.00 88.25 303 ILE A N 1
ATOM 2379 C CA . ILE A 1 303 ? 12.773 -0.676 0.327 1.00 88.25 303 ILE A CA 1
ATOM 2380 C C . ILE A 1 303 ? 11.382 -1.022 0.848 1.00 88.25 303 ILE A C 1
ATOM 2382 O O . ILE A 1 303 ? 11.239 -1.522 1.964 1.00 88.25 303 ILE A O 1
ATOM 2386 N N . LEU A 1 304 ? 10.368 -0.788 0.025 1.00 85.00 304 LEU A N 1
ATOM 2387 C CA . LEU A 1 304 ? 9.009 -1.255 0.232 1.00 85.00 304 LEU A CA 1
ATOM 2388 C C . LEU A 1 304 ? 8.889 -2.688 -0.293 1.00 85.00 304 LEU A C 1
ATOM 2390 O O . LEU A 1 304 ? 9.104 -2.951 -1.474 1.00 85.00 304 LEU A O 1
ATOM 2394 N N . ASN A 1 305 ? 8.549 -3.614 0.595 1.00 83.31 305 ASN A N 1
ATOM 2395 C CA . ASN A 1 305 ? 8.296 -5.010 0.265 1.00 83.31 305 ASN A CA 1
ATOM 2396 C C . ASN A 1 305 ? 6.790 -5.251 0.251 1.00 83.31 305 ASN A C 1
ATOM 2398 O O . ASN A 1 305 ? 6.072 -4.818 1.161 1.00 83.31 305 ASN A O 1
ATOM 2402 N N . ARG A 1 306 ? 6.337 -5.989 -0.761 1.00 75.88 306 ARG A N 1
ATOM 2403 C CA . ARG A 1 306 ? 4.968 -6.484 -0.858 1.00 75.88 306 ARG A CA 1
ATOM 2404 C C . ARG A 1 306 ? 4.607 -7.271 0.407 1.00 75.88 306 ARG A C 1
ATOM 2406 O O . ARG A 1 306 ? 5.412 -8.063 0.895 1.00 75.88 306 ARG A O 1
ATOM 2413 N N . GLY A 1 307 ? 3.400 -7.049 0.922 1.00 69.94 307 GLY A N 1
ATOM 2414 C CA . GLY A 1 307 ? 2.850 -7.856 2.009 1.00 69.94 307 GLY A CA 1
ATOM 2415 C C . GLY A 1 307 ? 2.646 -9.309 1.572 1.00 69.94 307 GLY A C 1
ATOM 2416 O O . GLY A 1 307 ? 2.244 -9.575 0.437 1.00 69.94 307 GLY A O 1
ATOM 2417 N N . GLU A 1 308 ? 2.938 -10.255 2.463 1.00 67.81 308 GLU A N 1
ATOM 2418 C CA . GLU A 1 308 ? 2.491 -11.644 2.301 1.00 67.81 308 GLU A CA 1
ATOM 2419 C C . GLU A 1 308 ? 0.956 -11.709 2.397 1.00 67.81 308 GLU A C 1
ATOM 2421 O O . GLU A 1 308 ? 0.320 -10.764 2.862 1.00 67.81 308 GLU A O 1
ATOM 2426 N N . THR A 1 309 ? 0.347 -12.825 1.988 1.00 58.38 309 THR A N 1
ATOM 2427 C CA . THR A 1 309 ? -1.100 -13.043 2.152 1.00 58.38 309 THR A CA 1
ATOM 2428 C C . THR A 1 309 ? -1.535 -12.723 3.590 1.00 58.38 309 THR A C 1
ATOM 2430 O O . THR A 1 309 ? -0.905 -13.180 4.543 1.00 58.38 309 THR A O 1
ATOM 2433 N N . ASP A 1 310 ? -2.581 -11.904 3.733 1.00 58.62 310 ASP A N 1
ATOM 2434 C CA . ASP A 1 310 ? -3.152 -11.415 5.001 1.00 58.62 310 ASP A CA 1
ATOM 2435 C C . ASP A 1 310 ? -2.262 -10.483 5.851 1.00 58.62 310 ASP A C 1
ATOM 2437 O O . ASP A 1 310 ? -2.689 -10.047 6.924 1.00 58.62 310 ASP A O 1
ATOM 2441 N N . LYS A 1 311 ? -1.062 -10.108 5.382 1.00 70.00 311 LYS A N 1
ATOM 2442 C CA . LYS A 1 311 ? -0.141 -9.200 6.089 1.00 70.00 311 LYS A CA 1
ATOM 2443 C C . LYS A 1 311 ? 0.058 -7.879 5.362 1.00 70.00 311 LYS A C 1
ATOM 2445 O O . LYS A 1 311 ? 0.125 -7.812 4.136 1.00 70.00 311 LYS A O 1
ATOM 2450 N N . ILE A 1 312 ? 0.205 -6.819 6.146 1.00 75.12 312 ILE A N 1
ATOM 2451 C CA . ILE A 1 312 ? 0.467 -5.481 5.616 1.00 75.12 312 ILE A CA 1
ATOM 2452 C C . ILE A 1 312 ? 1.871 -5.382 4.975 1.00 75.12 312 ILE A C 1
ATOM 2454 O O . ILE A 1 312 ? 2.788 -6.111 5.378 1.00 75.12 312 ILE A O 1
ATOM 2458 N N . PRO A 1 313 ? 2.080 -4.490 3.985 1.00 80.25 313 PRO A N 1
ATOM 2459 C CA . PRO A 1 313 ? 3.396 -4.229 3.403 1.00 80.25 313 PRO A CA 1
ATOM 2460 C C . PRO A 1 313 ? 4.449 -3.820 4.443 1.00 80.25 313 PRO A C 1
ATOM 2462 O O . PRO A 1 313 ? 4.134 -3.288 5.511 1.00 80.25 313 PRO A O 1
ATOM 2465 N N . THR A 1 314 ? 5.726 -4.059 4.124 1.00 85.50 314 THR A N 1
ATOM 2466 C CA . THR A 1 314 ? 6.848 -3.730 5.019 1.00 85.50 314 THR A CA 1
ATOM 2467 C C . THR A 1 314 ? 7.856 -2.794 4.359 1.00 85.50 314 THR A C 1
ATOM 2469 O O . THR A 1 314 ? 8.496 -3.158 3.371 1.00 85.50 314 THR A O 1
ATOM 2472 N N . LEU A 1 315 ? 8.073 -1.626 4.961 1.00 85.75 315 LEU A N 1
ATOM 2473 C CA . LEU A 1 315 ? 9.089 -0.652 4.573 1.00 85.75 315 LEU A CA 1
ATOM 2474 C C . LEU A 1 315 ? 10.368 -0.864 5.392 1.00 85.75 315 LEU A C 1
ATOM 2476 O O . LEU A 1 315 ? 10.373 -0.725 6.611 1.00 85.75 315 LEU A O 1
ATOM 2480 N N . GLN A 1 316 ? 11.471 -1.195 4.734 1.00 88.69 316 GLN A N 1
ATOM 2481 C CA . GLN A 1 316 ? 12.786 -1.338 5.356 1.00 88.69 316 GLN A CA 1
ATOM 2482 C C . GLN A 1 316 ? 13.624 -0.101 5.077 1.00 88.69 316 GLN A C 1
ATOM 2484 O O . GLN A 1 316 ? 13.677 0.343 3.935 1.00 88.69 316 GLN A O 1
ATOM 2489 N N . MET A 1 317 ? 14.333 0.420 6.074 1.00 87.56 317 MET A N 1
ATOM 2490 C CA . MET A 1 317 ? 15.204 1.578 5.881 1.00 87.56 317 MET A CA 1
ATOM 2491 C C . MET A 1 317 ? 16.502 1.514 6.665 1.00 87.56 317 MET A C 1
ATOM 2493 O O . MET A 1 317 ? 16.560 0.991 7.775 1.00 87.56 317 MET A O 1
ATOM 2497 N N . LYS A 1 318 ? 17.543 2.104 6.083 1.00 85.75 318 LYS A N 1
ATOM 2498 C CA . LYS A 1 318 ? 18.882 2.221 6.662 1.00 85.75 318 LYS A CA 1
ATOM 2499 C C . LYS A 1 318 ? 19.483 3.581 6.332 1.00 85.75 318 LYS A C 1
ATOM 2501 O O . LYS A 1 318 ? 19.268 4.083 5.232 1.00 85.75 318 LYS A O 1
ATOM 2506 N N . GLY A 1 319 ? 20.327 4.110 7.214 1.00 79.12 319 GLY A N 1
ATOM 2507 C CA . GLY A 1 319 ? 21.102 5.333 6.976 1.00 79.12 319 GLY A CA 1
ATOM 2508 C C . GLY A 1 319 ? 20.352 6.598 7.388 1.00 79.12 319 GLY A C 1
ATOM 2509 O O . GLY A 1 319 ? 19.507 6.551 8.275 1.00 79.12 319 GLY A O 1
ATOM 2510 N N . ASP A 1 320 ? 20.646 7.715 6.722 1.00 75.06 320 ASP A N 1
ATOM 2511 C CA . ASP A 1 320 ? 19.950 9.005 6.900 1.00 75.06 320 ASP A CA 1
ATOM 2512 C C . ASP A 1 320 ? 18.657 9.060 6.051 1.00 75.06 320 ASP A C 1
ATOM 2514 O O . ASP A 1 320 ? 18.188 10.131 5.660 1.00 75.06 320 ASP A O 1
ATOM 2518 N N . SER A 1 321 ? 18.147 7.884 5.680 1.00 76.81 321 SER A N 1
ATOM 2519 C CA . SER A 1 321 ? 17.060 7.700 4.728 1.00 76.81 321 SER A CA 1
ATOM 2520 C C . SER A 1 321 ? 15.746 8.259 5.242 1.00 76.81 321 SER A C 1
ATOM 2522 O O . SER A 1 321 ? 15.464 8.234 6.436 1.00 76.81 321 SER A O 1
ATOM 2524 N N . LEU A 1 322 ? 14.929 8.748 4.319 1.00 67.88 322 LEU A N 1
ATOM 2525 C CA . LEU A 1 322 ? 13.688 9.431 4.636 1.00 67.88 322 LEU A CA 1
ATOM 2526 C C . LEU A 1 322 ? 12.506 8.683 4.034 1.00 67.88 322 LEU A C 1
ATOM 2528 O O . LEU A 1 322 ? 12.566 8.192 2.910 1.00 67.88 322 LEU A O 1
ATOM 2532 N N . TYR A 1 323 ? 11.423 8.658 4.786 1.00 67.25 323 TYR A N 1
ATOM 2533 C CA . TYR A 1 323 ? 10.070 8.390 4.323 1.00 67.25 323 TYR A CA 1
ATOM 2534 C C . TYR A 1 323 ? 9.155 9.265 5.183 1.00 67.25 323 TYR A C 1
ATOM 2536 O O . TYR A 1 323 ? 9.529 9.607 6.309 1.00 67.25 323 TYR A O 1
ATOM 2544 N N . ASN A 1 324 ? 8.013 9.686 4.655 1.00 60.59 324 ASN A N 1
ATOM 2545 C CA . ASN A 1 324 ? 7.146 10.616 5.370 1.00 60.59 324 ASN A CA 1
ATOM 2546 C C . ASN A 1 324 ? 6.209 9.861 6.333 1.00 60.59 324 ASN A C 1
ATOM 2548 O O . ASN A 1 324 ? 5.395 9.054 5.884 1.00 60.59 324 ASN A O 1
ATOM 2552 N N . PRO A 1 325 ? 6.348 10.105 7.647 1.00 47.25 325 PRO A N 1
ATOM 2553 C CA . PRO A 1 325 ? 5.222 10.593 8.426 1.00 47.25 325 PRO A CA 1
ATOM 2554 C C . PRO A 1 325 ? 5.643 11.838 9.214 1.00 47.25 325 PRO A C 1
ATOM 2556 O O . PRO A 1 325 ? 6.221 11.708 10.280 1.00 47.25 325 PRO A O 1
ATOM 2559 N N . ASP A 1 326 ? 5.417 13.021 8.643 1.00 42.16 326 ASP A N 1
ATOM 2560 C CA . ASP A 1 326 ? 5.725 14.361 9.162 1.00 42.16 326 ASP A CA 1
ATOM 2561 C C . ASP A 1 326 ? 7.149 14.572 9.752 1.00 42.16 326 ASP A C 1
ATOM 2563 O O . ASP A 1 326 ? 7.539 14.048 10.800 1.00 42.16 326 ASP A O 1
ATOM 2567 N N . ARG A 1 327 ? 7.928 15.454 9.104 1.00 37.12 327 ARG A N 1
ATOM 2568 C CA . ARG A 1 327 ? 9.274 15.870 9.551 1.00 37.12 327 ARG A CA 1
ATOM 2569 C C . ARG A 1 327 ? 9.305 16.490 10.955 1.00 37.12 327 ARG A C 1
ATOM 2571 O O . ARG A 1 327 ? 10.387 16.529 11.543 1.00 37.12 327 ARG A O 1
ATOM 2578 N N . GLU A 1 328 ? 8.192 17.000 11.479 1.00 38.34 328 GLU A N 1
ATOM 2579 C CA . GLU A 1 328 ? 8.142 17.613 12.812 1.00 38.34 328 GLU A CA 1
ATOM 2580 C C . GLU A 1 328 ? 8.015 16.583 13.946 1.00 38.34 328 GLU A C 1
ATOM 2582 O O . GLU A 1 328 ? 8.492 16.825 15.062 1.00 38.34 328 GLU A O 1
ATOM 2587 N N . SER A 1 329 ? 7.467 15.406 13.633 1.00 35.81 329 SER A N 1
ATOM 2588 C CA . SER A 1 329 ? 7.162 14.335 14.587 1.00 35.81 329 SER A CA 1
ATOM 2589 C C . SER A 1 329 ? 8.267 13.270 14.674 1.00 35.81 329 SER A C 1
ATOM 2591 O O . SER A 1 329 ? 8.559 12.752 15.763 1.00 35.81 329 SER A O 1
ATOM 2593 N N . PHE A 1 330 ? 8.942 12.976 13.551 1.00 41.53 330 PHE A N 1
ATOM 2594 C CA . PHE A 1 330 ? 9.998 11.960 13.474 1.00 41.53 330 PHE A CA 1
ATOM 2595 C C . PHE A 1 330 ? 11.229 12.440 12.699 1.00 41.53 330 PHE A C 1
ATOM 2597 O O . PHE A 1 330 ? 11.140 12.921 11.572 1.00 41.53 330 PHE A O 1
ATOM 2604 N N . TYR A 1 331 ? 12.421 12.236 13.268 1.00 42.19 331 TYR A N 1
ATOM 2605 C CA . TYR A 1 331 ? 13.681 12.501 12.568 1.00 42.19 331 TYR A CA 1
ATOM 2606 C C . TYR A 1 331 ? 14.744 11.449 12.877 1.00 42.19 331 TYR A C 1
ATOM 2608 O O . TYR A 1 331 ? 14.806 10.882 13.968 1.00 42.19 331 TYR A O 1
ATOM 2616 N N . ILE A 1 332 ? 15.622 11.192 11.908 1.00 38.00 332 ILE A N 1
ATOM 2617 C CA . ILE A 1 332 ? 16.801 10.350 12.105 1.00 38.00 332 ILE A CA 1
ATOM 2618 C C . ILE A 1 332 ? 17.966 11.243 12.536 1.00 38.00 332 ILE A C 1
ATOM 2620 O O . ILE A 1 332 ? 18.446 12.080 11.775 1.00 38.00 332 ILE A O 1
ATOM 2624 N N . GLY A 1 333 ? 18.418 11.075 13.777 1.00 40.06 333 GLY A N 1
ATOM 2625 C CA . GLY A 1 333 ? 19.544 11.811 14.346 1.00 40.06 333 GLY A CA 1
ATOM 2626 C C . GLY A 1 333 ? 20.820 10.970 14.343 1.00 40.06 333 GLY A C 1
ATOM 2627 O O . GLY A 1 333 ? 20.789 9.760 14.586 1.00 40.06 333 GLY A O 1
ATOM 2628 N N . LYS A 1 334 ? 21.966 11.614 14.100 1.00 36.28 334 LYS A N 1
ATOM 2629 C CA . LYS A 1 334 ? 23.283 10.970 14.198 1.00 36.28 334 LYS A CA 1
ATOM 2630 C C . LYS A 1 334 ? 23.732 10.888 15.653 1.00 36.28 334 LYS A C 1
ATOM 2632 O O . LYS A 1 334 ? 23.850 11.909 16.324 1.00 36.28 334 LYS A O 1
ATOM 2637 N N . VAL A 1 335 ? 24.067 9.684 16.116 1.00 41.03 335 VAL A N 1
ATOM 2638 C CA . VAL A 1 335 ? 24.823 9.472 17.359 1.00 41.03 335 VAL A CA 1
ATOM 2639 C C . VAL A 1 335 ? 26.123 8.733 17.085 1.00 41.03 335 VAL A C 1
ATOM 2641 O O . VAL A 1 335 ? 26.317 8.135 16.030 1.00 41.03 335 VAL A O 1
ATOM 2644 N N . LYS A 1 336 ? 27.033 8.749 18.066 1.00 31.81 336 LYS A N 1
ATOM 2645 C CA . LYS A 1 336 ? 28.361 8.115 17.985 1.00 31.81 336 LYS A CA 1
ATOM 2646 C C . LYS A 1 336 ? 28.333 6.620 17.615 1.00 31.81 336 LYS A C 1
ATOM 2648 O O . LYS A 1 336 ? 29.365 6.090 17.229 1.00 31.81 336 LYS A O 1
ATOM 2653 N N . SER A 1 337 ? 27.185 5.949 17.736 1.00 33.66 337 SER A N 1
ATOM 2654 C CA . SER A 1 337 ? 26.991 4.521 17.452 1.00 33.66 337 SER A CA 1
ATOM 2655 C C . SER A 1 337 ? 26.076 4.235 16.248 1.00 33.66 337 SER A C 1
ATOM 2657 O O . SER A 1 337 ? 25.520 3.143 16.187 1.00 33.66 337 SER A O 1
ATOM 2659 N N . GLY A 1 338 ? 25.834 5.214 15.368 1.00 36.06 338 GLY A N 1
ATOM 2660 C CA . GLY A 1 338 ? 24.958 5.073 14.198 1.00 36.06 338 GLY A CA 1
ATOM 2661 C C . GLY A 1 338 ? 23.773 6.044 14.188 1.00 36.06 338 GLY A C 1
ATOM 2662 O O . GLY A 1 338 ? 23.669 6.949 15.018 1.00 36.06 338 GLY A O 1
ATOM 2663 N N . SER A 1 339 ? 22.878 5.864 13.223 1.00 36.59 339 SER A N 1
ATOM 2664 C CA . SER A 1 339 ? 21.656 6.658 13.077 1.00 36.59 339 SER A CA 1
ATOM 2665 C C . SER A 1 339 ? 20.547 6.084 13.968 1.00 36.59 339 SER A C 1
ATOM 2667 O O . SER A 1 339 ? 20.284 4.882 13.932 1.00 36.59 339 SER A O 1
ATOM 2669 N N . LYS A 1 340 ? 19.907 6.921 14.793 1.00 35.88 340 LYS A N 1
ATOM 2670 C CA . LYS A 1 340 ? 18.754 6.536 15.626 1.00 35.88 340 LYS A CA 1
ATOM 2671 C C . LYS A 1 340 ? 17.509 7.286 15.160 1.00 35.88 340 LYS A C 1
ATOM 2673 O O . LYS A 1 340 ? 17.598 8.462 14.821 1.00 35.88 340 LYS A O 1
ATOM 2678 N N . LEU A 1 341 ? 16.365 6.604 15.152 1.00 37.72 341 LEU A N 1
ATOM 2679 C CA . LEU A 1 341 ? 15.057 7.226 14.951 1.00 37.72 341 LEU A CA 1
ATOM 2680 C C . LEU A 1 341 ? 14.647 7.926 16.253 1.00 37.72 341 LEU A C 1
ATOM 2682 O O . LEU A 1 341 ? 14.620 7.289 17.308 1.00 37.72 341 LEU A O 1
ATOM 2686 N N . TYR A 1 342 ? 14.356 9.219 16.179 1.00 40.22 342 TYR A N 1
ATOM 2687 C CA . TYR A 1 342 ? 13.886 10.035 17.292 1.00 40.22 342 TYR A CA 1
ATOM 2688 C C . TYR A 1 342 ? 12.428 10.423 17.063 1.00 40.22 342 TYR A C 1
ATOM 2690 O O . TYR A 1 342 ? 12.060 10.856 15.974 1.00 40.22 342 TYR A O 1
ATOM 2698 N N . HIS A 1 343 ? 11.628 10.280 18.116 1.00 41.91 343 HIS A N 1
ATOM 2699 C CA . HIS A 1 343 ? 10.291 10.853 18.249 1.00 41.91 343 HIS A CA 1
ATOM 2700 C C . HIS A 1 343 ? 10.388 12.039 19.213 1.00 41.91 343 HIS A C 1
ATOM 2702 O O . HIS A 1 343 ? 11.045 11.903 20.251 1.00 41.91 343 HIS A O 1
ATOM 2708 N N . LYS A 1 344 ? 9.772 13.185 18.895 1.00 37.38 344 LYS A N 1
ATOM 2709 C CA . LYS A 1 344 ? 9.775 14.380 19.757 1.00 37.38 344 LYS A CA 1
ATOM 2710 C C . LYS A 1 344 ? 8.557 14.349 20.700 1.00 37.38 344 LYS A C 1
ATOM 2712 O O . LYS A 1 344 ? 7.453 14.666 20.263 1.00 37.38 344 LYS A O 1
ATOM 2717 N N . PRO A 1 345 ? 8.703 13.994 21.992 1.00 29.97 345 PRO A N 1
ATOM 2718 C CA . PRO A 1 345 ? 7.557 13.872 22.895 1.00 29.97 345 PRO A CA 1
ATOM 2719 C C . PRO A 1 345 ? 6.870 15.232 23.099 1.00 29.97 345 PRO A C 1
ATOM 2721 O O . PRO A 1 345 ? 7.552 16.224 23.349 1.00 29.97 345 PRO A O 1
ATOM 2724 N N . GLY A 1 346 ? 5.536 15.278 23.005 1.00 29.31 346 GLY A N 1
ATOM 2725 C CA . GLY A 1 346 ? 4.745 16.499 23.226 1.00 29.31 346 GLY A CA 1
ATOM 2726 C C . GLY A 1 346 ? 4.654 17.453 22.029 1.00 29.31 346 GLY A C 1
ATOM 2727 O O . GLY A 1 346 ? 4.167 18.568 22.188 1.00 29.31 346 GLY A O 1
ATOM 2728 N N . SER A 1 347 ? 5.110 17.038 20.844 1.00 30.91 347 SER A N 1
ATOM 2729 C CA . SER A 1 347 ? 4.752 17.729 19.604 1.00 30.91 347 SER A CA 1
ATOM 2730 C C . SER A 1 347 ? 3.286 17.433 19.264 1.00 30.91 347 SER A C 1
ATOM 2732 O O . SER A 1 347 ? 2.852 16.282 19.278 1.00 30.91 347 SER A O 1
ATOM 2734 N N . LEU A 1 348 ? 2.502 18.491 19.049 1.00 28.78 348 LEU A N 1
ATOM 2735 C CA . LEU A 1 348 ? 1.161 18.395 18.483 1.00 28.78 348 LEU A CA 1
ATOM 2736 C C . LEU A 1 348 ? 1.343 18.023 17.011 1.00 28.78 348 LEU A C 1
ATOM 2738 O O . LEU A 1 348 ? 2.016 18.736 16.276 1.00 28.78 348 LEU A O 1
ATOM 2742 N N . ILE A 1 349 ? 0.789 16.882 16.615 1.00 35.16 349 ILE A N 1
ATOM 2743 C CA . ILE A 1 349 ? 0.782 16.409 15.230 1.00 35.16 349 ILE A CA 1
ATOM 2744 C C . ILE A 1 349 ? -0.273 17.248 14.506 1.00 35.16 349 ILE A C 1
ATOM 2746 O O . ILE A 1 349 ? -1.424 16.837 14.365 1.00 35.16 349 ILE A O 1
ATOM 2750 N N . GLU A 1 350 ? 0.065 18.487 14.167 1.00 26.00 350 GLU A N 1
ATOM 2751 C CA . GLU A 1 350 ? -0.839 19.395 13.467 1.00 26.00 350 GLU A CA 1
ATOM 2752 C C . GLU A 1 350 ? -0.619 19.297 11.955 1.00 26.00 350 GLU A C 1
ATOM 2754 O O . GLU A 1 350 ? 0.503 19.353 11.466 1.00 26.00 350 GLU A O 1
ATOM 2759 N N . GLY A 1 351 ? -1.715 19.165 11.200 1.00 29.42 351 GLY A N 1
ATOM 2760 C CA . GLY A 1 351 ? -1.692 19.326 9.743 1.00 29.42 351 GLY A CA 1
ATOM 2761 C C . GLY A 1 351 ? -1.537 18.055 8.906 1.00 29.42 351 GLY A C 1
ATOM 2762 O O . GLY A 1 351 ? -1.158 18.155 7.742 1.00 29.42 351 GLY A O 1
ATOM 2763 N N . VAL A 1 352 ? -1.874 16.877 9.438 1.00 28.33 352 VAL A N 1
ATOM 2764 C CA . VAL A 1 352 ? -1.815 15.619 8.679 1.00 28.33 352 VAL A CA 1
ATOM 2765 C C . VAL A 1 352 ? -3.222 15.057 8.438 1.00 28.33 352 VAL A C 1
ATOM 2767 O O . VAL A 1 352 ? -3.694 14.176 9.149 1.00 28.33 352 VAL A O 1
ATOM 2770 N N . ASN A 1 353 ? -3.924 15.599 7.438 1.00 26.73 353 ASN A N 1
ATOM 2771 C CA . ASN A 1 353 ? -5.174 15.017 6.938 1.00 26.73 353 ASN A CA 1
ATOM 2772 C C . ASN A 1 353 ? -4.866 14.104 5.755 1.00 26.73 353 ASN A C 1
ATOM 2774 O O . ASN A 1 353 ? -4.689 14.550 4.619 1.00 26.73 353 ASN A O 1
ATOM 2778 N N . HIS A 1 354 ? -4.829 12.817 6.046 1.00 36.22 354 HIS A N 1
ATOM 2779 C CA . HIS A 1 354 ? -4.713 11.770 5.055 1.00 36.22 354 HIS A CA 1
ATOM 2780 C C . HIS A 1 354 ? -6.052 11.554 4.336 1.00 36.22 354 HIS A C 1
ATOM 2782 O O . HIS A 1 354 ? -7.127 11.806 4.882 1.00 36.22 354 HIS A O 1
ATOM 2788 N N . GLY A 1 355 ? -6.008 11.114 3.089 1.00 34.34 355 GLY A N 1
ATOM 2789 C CA . GLY A 1 355 ? -7.180 10.742 2.320 1.00 34.34 355 GLY A CA 1
ATOM 2790 C C . GLY A 1 355 ? -7.757 9.389 2.698 1.00 34.34 355 GLY A C 1
ATOM 2791 O O . GLY A 1 355 ? -7.099 8.543 3.293 1.00 34.34 355 GLY A O 1
ATOM 2792 N N . GLU A 1 356 ? -9.005 9.168 2.296 1.00 37.84 356 GLU A N 1
ATOM 2793 C CA . GLU A 1 356 ? -9.651 7.859 2.376 1.00 37.84 356 GLU A CA 1
ATOM 2794 C C . GLU A 1 356 ? -8.847 6.793 1.597 1.00 37.84 356 GLU A C 1
ATOM 2796 O O . GLU A 1 356 ? -8.416 7.029 0.461 1.00 37.84 356 GLU A O 1
ATOM 2801 N N . GLY A 1 357 ? -8.672 5.600 2.183 1.00 45.78 357 GLY A N 1
ATOM 2802 C CA . GLY A 1 357 ? -8.120 4.419 1.500 1.00 45.78 357 GLY A CA 1
ATOM 2803 C C . GLY A 1 357 ? -6.622 4.131 1.688 1.00 45.78 357 GLY A C 1
ATOM 2804 O O . GLY A 1 357 ? -6.061 3.402 0.871 1.00 45.78 357 GLY A O 1
ATOM 2805 N N . THR A 1 358 ? -5.962 4.669 2.719 1.00 54.00 358 THR A N 1
ATOM 2806 C CA . THR A 1 358 ? -4.550 4.364 3.024 1.00 54.00 358 THR A CA 1
ATOM 2807 C C . THR A 1 358 ? -4.344 2.907 3.450 1.00 54.00 358 THR A C 1
ATOM 2809 O O . THR A 1 358 ? -5.076 2.381 4.285 1.00 54.00 358 THR A O 1
ATOM 2812 N N . VAL A 1 359 ? -3.310 2.242 2.930 1.00 60.69 359 VAL A N 1
ATOM 2813 C CA . VAL A 1 359 ? -2.908 0.901 3.381 1.00 60.69 359 VAL A CA 1
ATOM 2814 C C . VAL A 1 359 ? -2.025 1.003 4.628 1.00 60.69 359 VAL A C 1
ATOM 2816 O O . VAL A 1 359 ? -1.067 1.774 4.666 1.00 60.69 359 VAL A O 1
ATOM 2819 N N . ALA A 1 360 ? -2.326 0.192 5.643 1.00 74.81 360 ALA A N 1
ATOM 2820 C CA . ALA A 1 360 ? -1.498 0.070 6.838 1.00 74.81 360 ALA A CA 1
ATOM 2821 C C . ALA A 1 360 ? -0.063 -0.378 6.486 1.00 74.81 360 ALA A C 1
ATOM 2823 O O . ALA A 1 360 ? 0.143 -1.172 5.568 1.00 74.81 360 ALA A O 1
ATOM 2824 N N . LEU A 1 361 ? 0.938 0.111 7.218 1.00 78.12 361 LEU A N 1
ATOM 2825 C CA . LEU A 1 361 ? 2.352 -0.113 6.919 1.00 78.12 36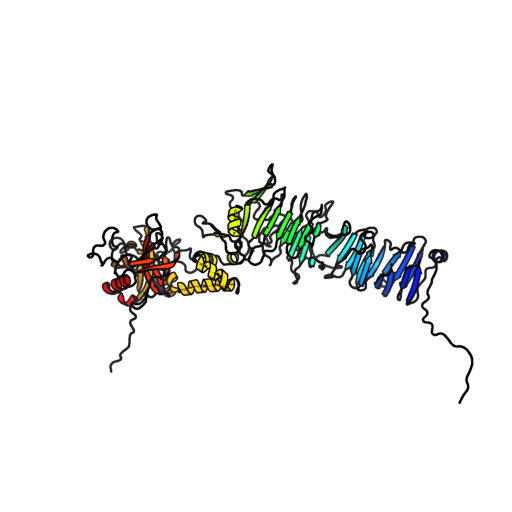1 LEU A CA 1
ATOM 2826 C C . LEU A 1 361 ? 3.140 -0.505 8.165 1.00 78.12 361 LEU A C 1
ATOM 2828 O O . LEU A 1 361 ? 3.017 0.107 9.225 1.00 78.12 361 LEU A O 1
ATOM 2832 N N . ARG A 1 362 ? 4.023 -1.491 8.007 1.00 84.19 362 ARG A N 1
ATOM 2833 C CA . ARG A 1 362 ? 5.045 -1.831 8.998 1.00 84.19 362 ARG A CA 1
ATOM 2834 C C . ARG A 1 362 ? 6.395 -1.274 8.569 1.00 84.19 362 ARG A C 1
ATOM 2836 O O . ARG A 1 362 ? 6.857 -1.563 7.469 1.00 84.19 362 ARG A O 1
ATOM 2843 N N . VAL A 1 363 ? 7.077 -0.548 9.445 1.00 84.12 363 VAL A N 1
ATOM 2844 C CA . VAL A 1 363 ? 8.371 0.074 9.151 1.00 84.12 363 VAL A CA 1
ATOM 2845 C C . VAL A 1 363 ? 9.470 -0.498 10.040 1.00 84.12 363 VAL A C 1
ATOM 2847 O O . VAL A 1 363 ? 9.383 -0.490 11.270 1.00 84.12 363 VAL A O 1
ATOM 2850 N N . LEU A 1 364 ? 10.535 -0.973 9.394 1.00 86.44 364 LEU A N 1
ATOM 2851 C CA . LEU A 1 364 ? 11.707 -1.581 10.011 1.00 86.44 364 LEU A CA 1
ATOM 2852 C C . LEU A 1 364 ? 12.945 -0.725 9.745 1.00 86.44 364 LEU A C 1
ATOM 2854 O O . LEU A 1 364 ? 13.362 -0.562 8.597 1.00 86.44 364 LEU A O 1
ATOM 2858 N N . ALA A 1 365 ? 13.573 -0.230 10.809 1.00 84.94 365 ALA A N 1
ATOM 2859 C CA . ALA A 1 365 ? 14.838 0.485 10.711 1.00 84.94 365 ALA A CA 1
ATOM 2860 C C . ALA A 1 365 ? 16.035 -0.454 10.938 1.00 84.94 365 ALA A C 1
ATOM 2862 O O . ALA A 1 365 ? 15.970 -1.419 11.702 1.00 84.94 365 ALA A O 1
ATOM 2863 N N . TYR A 1 366 ? 17.145 -0.154 10.270 1.00 84.31 366 TYR A N 1
ATOM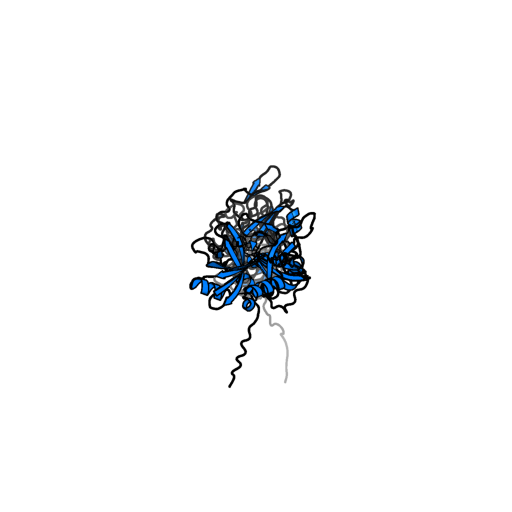 2864 C CA . TYR A 1 366 ? 18.407 -0.881 10.357 1.00 84.31 366 TYR A CA 1
ATOM 2865 C C . TYR A 1 366 ? 19.545 0.090 10.668 1.00 84.31 366 TYR A C 1
ATOM 2867 O O . TYR A 1 366 ? 19.603 1.198 10.128 1.00 84.31 366 TYR A O 1
ATOM 2875 N N . ASP A 1 367 ? 20.468 -0.343 11.523 1.00 77.75 367 ASP A N 1
ATOM 2876 C CA . ASP A 1 367 ? 21.658 0.421 11.877 1.00 77.75 367 ASP A CA 1
ATOM 2877 C C . ASP A 1 367 ? 22.722 0.417 10.759 1.00 77.75 367 ASP A C 1
ATOM 2879 O O . ASP A 1 367 ? 22.580 -0.191 9.690 1.00 77.75 367 ASP A O 1
ATOM 2883 N N . ASP A 1 368 ? 23.824 1.122 11.005 1.00 72.81 368 ASP A N 1
ATOM 2884 C CA . ASP A 1 368 ? 24.966 1.233 10.095 1.00 72.81 368 ASP A CA 1
ATOM 2885 C C . ASP A 1 368 ? 25.623 -0.125 9.780 1.00 72.81 368 ASP A C 1
ATOM 2887 O O . ASP A 1 368 ? 26.084 -0.344 8.653 1.00 72.81 368 ASP A O 1
ATOM 2891 N N . LYS A 1 369 ? 25.563 -1.077 10.715 1.00 75.81 369 LYS A N 1
ATOM 2892 C CA . LYS A 1 369 ? 26.029 -2.465 10.567 1.00 75.81 369 LYS A CA 1
ATOM 2893 C C . LYS A 1 369 ? 25.024 -3.369 9.850 1.00 75.81 369 LYS A C 1
ATOM 2895 O O . LYS A 1 369 ? 25.352 -4.511 9.544 1.00 75.81 369 LYS A O 1
ATOM 2900 N N . GLY A 1 370 ? 23.834 -2.862 9.520 1.00 75.25 370 GLY A N 1
ATOM 2901 C CA . GLY A 1 370 ? 22.769 -3.640 8.884 1.00 75.25 370 GLY A CA 1
ATOM 2902 C C . GLY A 1 370 ? 22.014 -4.547 9.854 1.00 75.25 370 GLY A C 1
ATOM 2903 O O . GLY A 1 370 ? 21.298 -5.443 9.413 1.00 75.25 370 GLY A O 1
ATOM 2904 N N . LYS A 1 371 ? 22.147 -4.325 11.164 1.00 82.56 371 LYS A N 1
ATOM 2905 C CA . LYS A 1 371 ? 21.331 -4.987 12.176 1.00 82.56 371 LYS A CA 1
ATOM 2906 C C . LYS A 1 371 ? 20.025 -4.213 12.347 1.00 82.56 371 LYS A C 1
ATOM 2908 O O . LYS A 1 371 ? 20.018 -2.990 12.462 1.00 82.56 371 LYS A O 1
ATOM 2913 N N . LYS A 1 372 ? 18.909 -4.938 12.370 1.00 85.50 372 LYS A N 1
ATOM 2914 C CA . LYS A 1 372 ? 17.584 -4.374 12.640 1.00 85.50 372 LYS A CA 1
ATOM 2915 C C . LYS A 1 372 ? 17.546 -3.732 14.036 1.00 85.50 372 LYS A C 1
ATOM 2917 O O . LYS A 1 372 ? 18.075 -4.301 14.994 1.00 85.50 372 LYS A O 1
ATOM 2922 N N . THR A 1 373 ? 16.924 -2.563 14.150 1.00 83.38 373 THR A N 1
ATOM 2923 C CA . THR A 1 373 ? 16.710 -1.879 15.430 1.00 83.38 373 THR A CA 1
ATOM 2924 C C . THR A 1 373 ? 15.644 -2.603 16.270 1.00 83.38 373 THR A C 1
ATOM 2926 O O . THR A 1 373 ? 14.762 -3.265 15.720 1.00 83.38 373 THR A O 1
ATOM 2929 N N . PRO A 1 374 ? 15.667 -2.473 17.609 1.00 77.88 374 PRO A N 1
ATOM 2930 C CA . PRO A 1 374 ? 14.711 -3.152 18.491 1.00 77.88 374 PRO A CA 1
ATOM 2931 C C . PRO A 1 374 ? 13.319 -2.493 18.514 1.00 77.88 374 PRO A C 1
ATOM 2933 O O . PRO A 1 374 ? 12.518 -2.782 19.400 1.00 77.88 374 PRO A O 1
ATOM 2936 N N . HIS A 1 375 ? 13.035 -1.576 17.587 1.00 79.12 375 HIS A N 1
ATOM 2937 C CA . HIS A 1 375 ? 11.789 -0.822 17.525 1.00 79.12 375 HIS A CA 1
ATOM 2938 C C . HIS A 1 375 ? 11.214 -0.869 16.114 1.00 79.12 375 HIS A C 1
ATOM 2940 O O . HIS A 1 375 ? 11.948 -0.712 15.137 1.00 79.12 375 HIS A O 1
ATOM 2946 N N . GLU A 1 376 ? 9.903 -1.055 16.024 1.00 84.56 376 GLU A N 1
ATOM 2947 C CA . GLU A 1 376 ? 9.148 -1.080 14.773 1.00 84.56 376 GLU A CA 1
ATOM 2948 C C . GLU A 1 376 ? 8.076 0.004 14.816 1.00 84.56 376 GLU A C 1
ATOM 2950 O O . GLU A 1 376 ? 7.391 0.130 15.832 1.00 84.56 376 GLU A O 1
ATOM 2955 N N . LEU A 1 377 ? 7.917 0.772 13.736 1.00 80.94 377 LEU A N 1
ATOM 2956 C CA . LEU A 1 377 ? 6.788 1.693 13.598 1.00 80.94 377 LEU A CA 1
ATOM 2957 C C . LEU A 1 377 ? 5.675 1.000 12.815 1.00 80.94 377 LEU A C 1
ATOM 2959 O O . LEU A 1 377 ? 5.929 0.382 11.784 1.00 80.94 377 LEU A O 1
ATOM 2963 N N . TYR A 1 378 ? 4.450 1.125 13.301 1.00 80.44 378 TYR A N 1
ATOM 2964 C CA . TYR A 1 378 ? 3.246 0.697 12.610 1.00 80.44 378 TYR A CA 1
ATOM 2965 C C . TYR A 1 378 ? 2.401 1.916 12.304 1.00 80.44 378 TYR A C 1
ATOM 2967 O O . TYR A 1 378 ? 2.255 2.785 13.160 1.00 80.44 378 TYR A O 1
ATOM 2975 N N . VAL A 1 379 ? 1.853 1.947 11.097 1.00 76.50 379 VAL A N 1
ATOM 2976 C CA . VAL A 1 379 ? 0.902 2.950 10.625 1.00 76.50 379 VAL A CA 1
ATOM 2977 C C . VAL A 1 379 ? -0.369 2.206 10.235 1.00 76.50 379 VAL A C 1
ATOM 2979 O O . VAL A 1 379 ? -0.279 1.225 9.495 1.00 76.50 379 VAL A O 1
ATOM 2982 N N . ASN A 1 380 ? -1.530 2.605 10.751 1.00 72.81 380 ASN A N 1
ATOM 2983 C CA . ASN A 1 380 ? -2.806 1.998 10.362 1.00 72.81 380 ASN A CA 1
ATOM 2984 C C . ASN A 1 380 ? -3.437 2.735 9.164 1.00 72.81 380 ASN A C 1
ATOM 2986 O O . ASN A 1 380 ? -2.909 3.730 8.672 1.00 72.81 380 ASN A O 1
ATOM 2990 N N . ASN A 1 381 ? -4.564 2.228 8.667 1.00 66.00 381 ASN A N 1
ATOM 2991 C CA . ASN A 1 381 ? -5.284 2.804 7.523 1.00 66.00 381 ASN A CA 1
ATOM 2992 C C . ASN A 1 381 ? -5.989 4.139 7.824 1.00 66.00 381 ASN A C 1
ATOM 2994 O O . ASN A 1 381 ? -6.446 4.820 6.911 1.00 66.00 381 ASN A O 1
ATOM 2998 N N . GLU A 1 382 ? -6.071 4.501 9.101 1.00 65.12 382 GLU A N 1
ATOM 2999 C CA . GLU A 1 382 ? -6.552 5.796 9.591 1.00 65.12 382 GLU A CA 1
ATOM 3000 C C . GLU A 1 382 ? -5.399 6.750 9.886 1.00 65.12 382 GLU A C 1
ATOM 3002 O O . GLU A 1 382 ? -5.604 7.890 10.301 1.00 65.12 382 GLU A O 1
ATOM 3007 N N . ASN A 1 383 ? -4.187 6.304 9.556 1.00 59.69 383 ASN A N 1
ATOM 3008 C CA . ASN A 1 383 ? -2.955 7.060 9.594 1.00 59.69 383 ASN A CA 1
ATOM 3009 C C . ASN A 1 383 ? -2.503 7.467 10.993 1.00 59.69 383 ASN A C 1
ATOM 3011 O O . ASN A 1 383 ? -1.771 8.430 11.222 1.00 59.69 383 ASN A O 1
ATOM 3015 N N . GLU A 1 384 ? -2.909 6.653 11.944 1.00 68.62 384 GLU A N 1
ATOM 3016 C CA . GLU A 1 384 ? -2.383 6.662 13.283 1.00 68.62 384 GLU A CA 1
ATOM 3017 C C . GLU A 1 384 ? -1.110 5.832 13.303 1.00 68.62 384 GLU A C 1
ATOM 3019 O O . GLU A 1 384 ? -0.974 4.838 12.584 1.00 68.62 384 GLU A O 1
ATOM 3024 N N . TYR A 1 385 ? -0.177 6.221 14.161 1.00 74.25 385 TYR A N 1
ATOM 3025 C CA . TYR A 1 385 ? 1.130 5.599 14.211 1.00 74.25 385 TYR A CA 1
ATOM 3026 C C . TYR A 1 385 ? 1.533 5.206 15.622 1.00 74.25 385 TYR A C 1
ATOM 3028 O O . TYR A 1 385 ? 1.236 5.892 16.603 1.00 74.25 385 TYR A O 1
ATOM 3036 N N . ARG A 1 386 ? 2.259 4.091 15.723 1.00 75.56 386 ARG A N 1
ATOM 3037 C CA . ARG A 1 386 ? 2.750 3.582 16.999 1.00 75.56 386 ARG A CA 1
ATOM 3038 C C . ARG A 1 386 ? 4.091 2.890 16.864 1.00 75.56 386 ARG A C 1
ATOM 3040 O O . ARG A 1 386 ? 4.305 2.089 15.959 1.00 75.56 386 ARG A O 1
ATOM 3047 N N . ILE A 1 387 ? 4.985 3.180 17.806 1.00 78.75 387 ILE A N 1
ATOM 3048 C CA . ILE A 1 387 ? 6.246 2.457 17.952 1.00 78.75 387 ILE A CA 1
ATOM 3049 C C . ILE A 1 387 ? 6.039 1.304 18.929 1.00 78.75 387 ILE A C 1
ATOM 3051 O O . ILE A 1 387 ? 5.634 1.512 20.074 1.00 78.75 387 ILE A O 1
ATOM 3055 N N . PHE A 1 388 ? 6.389 0.098 18.499 1.00 80.44 388 PHE A N 1
ATOM 3056 C CA . PHE A 1 388 ? 6.442 -1.082 19.353 1.00 80.44 388 PHE A CA 1
ATOM 3057 C C . PHE A 1 388 ? 7.889 -1.505 19.597 1.00 80.44 388 PHE A C 1
ATOM 3059 O O . PHE A 1 388 ? 8.754 -1.370 18.729 1.00 80.44 388 PHE A O 1
ATOM 3066 N N . SER A 1 389 ? 8.164 -2.029 20.794 1.00 81.69 389 SER A N 1
ATOM 3067 C CA . SER A 1 389 ? 9.394 -2.784 21.041 1.00 81.69 389 SER A CA 1
ATOM 3068 C C . SER A 1 389 ? 9.382 -4.082 20.237 1.00 81.69 389 SER A C 1
ATOM 3070 O O . SER A 1 389 ? 8.321 -4.580 19.858 1.00 81.69 389 SER A O 1
ATOM 3072 N N . GLU A 1 390 ? 10.558 -4.659 20.014 1.00 77.25 390 GLU A N 1
ATOM 3073 C CA . GLU A 1 390 ? 10.701 -5.925 19.298 1.00 77.25 390 GLU A CA 1
ATOM 3074 C C . GLU A 1 390 ? 9.855 -7.038 19.932 1.00 77.25 390 GLU A C 1
ATOM 3076 O O . GLU A 1 390 ? 9.213 -7.798 19.216 1.00 77.25 390 GLU A O 1
ATOM 3081 N N . ASP A 1 391 ? 9.789 -7.106 21.261 1.00 80.25 391 ASP A N 1
ATOM 3082 C CA . ASP A 1 391 ? 9.001 -8.125 21.960 1.00 80.25 391 ASP A CA 1
ATOM 3083 C C . ASP A 1 391 ? 7.495 -7.921 21.782 1.00 80.25 391 ASP A C 1
ATOM 3085 O O . ASP A 1 391 ? 6.756 -8.885 21.580 1.00 80.25 391 ASP A O 1
ATOM 3089 N N . THR A 1 392 ? 7.027 -6.671 21.799 1.00 78.62 392 THR A N 1
ATOM 3090 C CA . THR A 1 392 ? 5.620 -6.355 21.527 1.00 78.62 392 THR A CA 1
ATOM 3091 C C . THR A 1 392 ? 5.274 -6.624 20.063 1.00 78.62 392 THR A C 1
ATOM 3093 O O . THR A 1 392 ? 4.252 -7.240 19.778 1.00 78.62 392 THR A O 1
ATOM 3096 N N . ALA A 1 393 ? 6.158 -6.268 19.132 1.00 76.50 393 ALA A N 1
ATOM 3097 C CA . ALA A 1 393 ? 5.990 -6.575 17.717 1.00 76.50 393 ALA A CA 1
ATOM 3098 C C . ALA A 1 393 ? 6.029 -8.088 17.428 1.00 76.50 393 ALA A C 1
ATOM 3100 O O . ALA A 1 393 ? 5.301 -8.571 16.566 1.00 76.50 393 ALA A O 1
ATOM 3101 N N . LYS A 1 394 ? 6.822 -8.871 18.175 1.00 78.69 394 LYS A N 1
ATOM 3102 C CA . LYS A 1 394 ? 6.812 -10.343 18.094 1.00 78.69 394 LYS A CA 1
ATOM 3103 C C . LYS A 1 394 ? 5.458 -10.925 18.496 1.00 78.69 394 LYS A C 1
ATOM 3105 O O . LYS A 1 394 ? 4.986 -11.857 17.853 1.00 78.69 394 LYS A O 1
ATOM 3110 N N . LYS A 1 395 ? 4.813 -10.358 19.519 1.00 74.44 395 LYS A N 1
ATOM 3111 C CA . LYS A 1 395 ? 3.451 -10.749 19.929 1.00 74.44 395 LYS A CA 1
ATOM 3112 C C . LYS A 1 395 ? 2.391 -10.388 18.890 1.00 74.44 395 LYS A C 1
ATOM 3114 O O . LYS A 1 395 ? 1.320 -10.978 18.903 1.00 74.44 395 LYS A O 1
ATOM 3119 N N . LEU A 1 396 ? 2.704 -9.454 17.996 1.00 72.31 396 LEU A N 1
ATOM 3120 C CA . LEU A 1 396 ? 1.868 -9.086 16.866 1.00 72.31 396 LEU A CA 1
ATOM 3121 C C . LEU A 1 396 ? 2.098 -9.978 15.629 1.00 72.31 396 LEU A C 1
ATOM 3123 O O . LEU A 1 396 ? 1.472 -9.740 14.620 1.00 72.31 396 LEU A O 1
ATOM 3127 N N . MET A 1 397 ? 2.956 -11.006 15.624 1.00 65.94 397 MET A N 1
ATOM 3128 C CA . MET A 1 397 ? 3.222 -11.751 14.372 1.00 65.94 397 MET A CA 1
ATOM 3129 C C . MET A 1 397 ? 2.037 -12.544 13.804 1.00 65.94 397 MET A C 1
ATOM 3131 O O . MET A 1 397 ? 2.083 -12.934 12.633 1.00 65.94 397 MET A O 1
ATOM 3135 N N . ASP A 1 398 ? 1.008 -12.803 14.607 1.00 67.31 398 ASP A N 1
ATOM 3136 C CA . ASP A 1 398 ? -0.216 -13.425 14.121 1.00 67.31 398 ASP A CA 1
ATOM 3137 C C . ASP A 1 398 ? -1.047 -12.393 13.325 1.00 67.31 398 ASP A C 1
ATOM 3139 O O . ASP A 1 398 ? -1.226 -11.268 13.800 1.00 67.31 398 ASP A O 1
ATOM 3143 N N . PRO A 1 399 ? -1.569 -12.736 12.129 1.00 59.47 399 PRO A N 1
ATOM 3144 C CA . PRO A 1 399 ? -2.381 -11.827 11.311 1.00 59.47 399 PRO A CA 1
ATOM 3145 C C . PRO A 1 399 ? -3.627 -11.283 12.019 1.00 59.47 399 PRO A C 1
ATOM 3147 O O . PRO A 1 399 ? -4.263 -10.364 11.517 1.00 59.47 399 PRO A O 1
ATOM 3150 N N . PHE A 1 400 ? -4.001 -11.843 13.166 1.00 65.44 400 PHE A N 1
ATOM 3151 C CA . PHE A 1 400 ? -5.176 -11.459 13.935 1.00 65.44 400 PHE A CA 1
ATOM 3152 C C . PHE A 1 400 ? -4.827 -10.849 15.287 1.00 65.44 400 PHE A C 1
ATOM 3154 O O . PHE A 1 400 ? -5.720 -10.449 16.034 1.00 65.44 400 PHE A O 1
ATOM 3161 N N . SER A 1 401 ? -3.538 -10.744 15.605 1.00 72.12 401 SER A N 1
ATOM 3162 C CA . SER A 1 401 ? -3.085 -9.991 16.760 1.00 72.12 401 SER A CA 1
ATOM 3163 C C . SER A 1 401 ? -3.329 -8.505 16.553 1.00 72.12 401 SER A C 1
ATOM 3165 O O . SER A 1 401 ? -3.130 -7.944 15.472 1.00 72.12 401 SER A O 1
ATOM 3167 N N . TYR A 1 402 ? -3.727 -7.849 17.629 1.00 74.06 402 TYR A N 1
ATOM 3168 C CA . TYR A 1 402 ? -3.877 -6.411 17.667 1.00 74.06 402 TYR A CA 1
ATOM 3169 C C . TYR A 1 402 ? -3.572 -5.893 19.071 1.00 74.06 402 TYR A C 1
ATOM 3171 O O . TYR A 1 402 ? -3.562 -6.651 20.043 1.00 74.06 402 TYR A O 1
ATOM 3179 N N . ILE A 1 403 ? -3.292 -4.601 19.169 1.00 73.19 403 ILE A N 1
ATOM 3180 C CA . ILE A 1 403 ? -3.131 -3.894 20.437 1.00 73.19 403 ILE A CA 1
ATOM 3181 C C . ILE A 1 403 ? -4.178 -2.797 20.492 1.00 73.19 403 ILE A C 1
ATOM 3183 O O . ILE A 1 403 ? -4.327 -2.048 19.527 1.00 73.19 403 ILE A O 1
ATOM 3187 N N . ILE A 1 404 ? -4.870 -2.736 21.627 1.00 67.69 404 ILE A N 1
ATOM 3188 C CA . ILE A 1 404 ? -5.751 -1.635 21.992 1.00 67.69 404 ILE A CA 1
ATOM 3189 C C . ILE A 1 404 ? -4.926 -0.635 22.793 1.00 67.69 404 ILE A C 1
ATOM 3191 O O . ILE A 1 404 ? -4.248 -1.013 23.753 1.00 67.69 404 ILE A O 1
ATOM 3195 N N . GLU A 1 405 ? -4.981 0.629 22.400 1.00 65.81 405 GLU A N 1
ATOM 3196 C CA . GLU A 1 405 ? -4.488 1.732 23.211 1.00 65.81 405 GLU A CA 1
ATOM 3197 C C . GLU A 1 405 ? -5.658 2.628 23.619 1.00 65.81 405 GLU A C 1
ATOM 3199 O O . GLU A 1 405 ? -6.358 3.185 22.770 1.00 65.81 405 GLU A O 1
ATOM 3204 N N . GLU A 1 406 ? -5.850 2.772 24.931 1.00 56.03 406 GLU A N 1
ATOM 3205 C CA . GLU A 1 406 ? -6.719 3.801 25.490 1.00 56.03 406 GLU A CA 1
ATOM 3206 C C . GLU A 1 406 ? -6.055 5.163 25.293 1.00 56.03 406 GLU A C 1
ATOM 3208 O O . GLU A 1 406 ? -4.975 5.440 25.822 1.00 56.03 406 GLU A O 1
ATOM 3213 N N . VAL A 1 407 ? -6.707 6.034 24.529 1.00 53.28 407 VAL A N 1
ATOM 3214 C CA . VAL A 1 407 ? -6.293 7.429 24.405 1.00 53.28 407 VAL A CA 1
ATOM 3215 C C . VAL A 1 407 ? -7.169 8.243 25.341 1.00 53.28 407 VAL A C 1
ATOM 3217 O O . VAL A 1 407 ? -8.390 8.212 25.238 1.00 53.28 407 VAL A O 1
ATOM 3220 N N . THR A 1 408 ? -6.547 8.972 26.266 1.00 39.25 408 THR A N 1
ATOM 3221 C CA . THR A 1 408 ? -7.227 9.813 27.262 1.00 39.25 408 THR A CA 1
ATOM 3222 C C . THR A 1 408 ? -8.394 10.594 26.637 1.00 39.25 408 THR A C 1
ATOM 3224 O O . THR A 1 408 ? -8.173 11.448 25.776 1.00 39.25 408 THR A O 1
ATOM 3227 N N . ASN A 1 409 ? -9.626 10.300 27.073 1.00 39.50 409 ASN A N 1
ATOM 3228 C CA . ASN A 1 409 ? -10.885 10.928 26.640 1.00 39.50 409 ASN A CA 1
ATOM 3229 C C . ASN A 1 409 ? -11.254 10.785 25.142 1.00 39.50 409 ASN A C 1
ATOM 3231 O O . ASN A 1 409 ? -12.014 11.608 24.629 1.00 39.50 409 ASN A O 1
ATOM 3235 N N . ARG A 1 410 ? -10.748 9.768 24.426 1.00 46.06 410 ARG A N 1
ATOM 3236 C CA . ARG A 1 410 ? -11.155 9.426 23.045 1.00 46.06 410 ARG A CA 1
ATOM 3237 C C . ARG A 1 410 ? -11.294 7.909 22.857 1.00 46.06 410 ARG A C 1
ATOM 3239 O O . ARG A 1 410 ? -10.831 7.137 23.687 1.00 46.06 410 ARG A O 1
ATOM 3246 N N . ALA A 1 411 ? -11.954 7.512 21.767 1.00 51.28 411 ALA A N 1
ATOM 3247 C CA . ALA A 1 411 ? -12.160 6.120 21.363 1.00 51.28 411 ALA A CA 1
ATOM 3248 C C . ALA A 1 411 ? -10.859 5.289 21.366 1.00 51.28 411 ALA A C 1
ATOM 3250 O O . ALA A 1 411 ? -9.774 5.808 21.090 1.00 51.28 411 ALA A O 1
ATOM 3251 N N . GLU A 1 412 ? -10.987 3.997 21.669 1.00 59.47 412 GLU A N 1
ATOM 3252 C CA . GLU A 1 412 ? -9.896 3.021 21.652 1.00 59.47 412 GLU A CA 1
ATOM 3253 C C . GLU A 1 412 ? -9.276 2.886 20.252 1.00 59.47 412 GLU A C 1
ATOM 3255 O O . GLU A 1 412 ? -9.989 2.706 19.262 1.00 59.47 412 GLU A O 1
ATOM 3260 N N . LYS A 1 413 ? -7.939 2.939 20.167 1.00 67.88 413 LYS A N 1
ATOM 3261 C CA . LYS A 1 413 ? -7.202 2.778 18.903 1.00 67.88 413 LYS A CA 1
ATOM 3262 C C . LYS A 1 413 ? -6.679 1.363 18.750 1.00 67.88 413 LYS A C 1
ATOM 3264 O O . LYS A 1 413 ? -6.108 0.808 19.688 1.00 67.88 413 LYS A O 1
ATOM 3269 N N . ILE A 1 414 ? -6.826 0.800 17.552 1.00 72.00 414 ILE A N 1
ATOM 3270 C CA . ILE A 1 414 ? -6.445 -0.583 17.255 1.00 72.00 414 ILE A CA 1
ATOM 3271 C C . ILE A 1 414 ? -5.303 -0.606 16.240 1.00 72.00 414 ILE A C 1
ATOM 3273 O O . ILE A 1 414 ? -5.432 -0.128 15.111 1.00 72.00 414 ILE A O 1
ATOM 3277 N N . PHE A 1 415 ? -4.193 -1.225 16.640 1.00 77.44 415 PHE A N 1
ATOM 3278 C CA . PHE A 1 415 ? -3.036 -1.479 15.783 1.00 77.44 415 PHE A CA 1
ATOM 3279 C C . PHE A 1 415 ? -2.907 -2.973 15.513 1.00 77.44 415 PHE A C 1
ATOM 3281 O O . PHE A 1 415 ? -2.772 -3.753 16.454 1.00 77.44 415 PHE A O 1
ATOM 3288 N N . SER A 1 416 ? -2.905 -3.375 14.240 1.00 76.94 416 SER A N 1
ATOM 3289 C CA . SER A 1 416 ? -2.776 -4.775 13.819 1.00 76.94 416 SER A CA 1
ATOM 3290 C C . SER A 1 416 ? -1.827 -4.914 12.617 1.00 76.94 416 SER A C 1
ATOM 3292 O O . SER A 1 416 ? -1.769 -4.006 11.788 1.00 76.94 416 SER A O 1
ATOM 3294 N N . PRO A 1 417 ? -1.094 -6.031 12.461 1.00 73.19 417 PRO A N 1
ATOM 3295 C CA . PRO A 1 417 ? -0.398 -6.369 11.217 1.00 73.19 417 PRO A CA 1
ATOM 3296 C C . PRO A 1 417 ? -1.287 -7.085 10.195 1.00 73.19 417 PRO A C 1
ATOM 3298 O O . PRO A 1 417 ? -0.836 -7.329 9.073 1.00 73.19 417 PRO A O 1
ATOM 3301 N N . GLY A 1 418 ? -2.514 -7.447 10.575 1.00 71.62 418 GLY A N 1
ATOM 3302 C CA . GLY A 1 418 ? -3.487 -8.086 9.704 1.00 71.62 418 GLY A CA 1
ATOM 3303 C C . GLY A 1 418 ? -4.113 -7.105 8.737 1.00 71.62 418 GLY A C 1
ATOM 3304 O O . GLY A 1 418 ? -4.678 -6.096 9.160 1.00 71.62 418 GLY A O 1
ATOM 3305 N N . VAL A 1 419 ? -4.085 -7.416 7.443 1.00 68.62 419 VAL A N 1
ATOM 3306 C CA . VAL A 1 419 ? -4.747 -6.585 6.419 1.00 68.62 419 VAL A CA 1
ATOM 3307 C C . VAL A 1 419 ? -6.240 -6.445 6.725 1.00 68.62 419 VAL A C 1
ATOM 3309 O O . VAL A 1 419 ? -6.773 -5.340 6.718 1.00 68.62 419 VAL A O 1
ATOM 3312 N N . ALA A 1 420 ? -6.882 -7.548 7.105 1.00 68.31 420 ALA A N 1
ATOM 3313 C CA . ALA A 1 420 ? -8.311 -7.602 7.374 1.00 68.31 420 ALA A CA 1
ATOM 3314 C C . ALA A 1 420 ? -8.773 -6.710 8.529 1.00 68.31 420 ALA A C 1
ATOM 3316 O O . ALA A 1 420 ? -9.722 -5.955 8.364 1.00 68.31 420 ALA A O 1
ATOM 3317 N N . ILE A 1 421 ? -8.094 -6.772 9.681 1.00 73.38 421 ILE A N 1
ATOM 3318 C CA . ILE A 1 421 ? -8.455 -5.957 10.852 1.00 73.38 421 ILE A CA 1
ATOM 3319 C C . ILE A 1 421 ? -8.299 -4.475 10.525 1.00 73.38 421 ILE A C 1
ATOM 3321 O O . ILE A 1 421 ? -9.140 -3.670 10.912 1.00 73.38 421 ILE A O 1
ATOM 3325 N N . ASN A 1 422 ? -7.246 -4.112 9.789 1.00 73.81 422 ASN A N 1
ATOM 3326 C CA . ASN A 1 422 ? -7.057 -2.728 9.379 1.00 73.81 422 ASN A CA 1
ATOM 3327 C C . ASN A 1 422 ? -8.134 -2.279 8.391 1.00 73.81 422 ASN A C 1
ATOM 3329 O O . ASN A 1 422 ? -8.537 -1.135 8.468 1.00 73.81 422 ASN A O 1
ATOM 3333 N N . GLN A 1 423 ? -8.642 -3.144 7.513 1.00 72.69 423 GLN A N 1
ATOM 3334 C CA . GLN A 1 423 ? -9.656 -2.764 6.522 1.00 72.69 423 GLN A CA 1
ATOM 3335 C C . GLN A 1 423 ? -11.082 -2.619 7.080 1.00 72.69 423 GLN A C 1
ATOM 3337 O O . GLN A 1 423 ? -11.928 -2.074 6.379 1.00 72.69 423 GLN A O 1
ATOM 3342 N N . LEU A 1 424 ? -11.343 -3.048 8.318 1.00 72.19 424 LEU A N 1
ATOM 3343 C CA . LEU A 1 424 ? -12.630 -2.830 8.983 1.00 72.19 424 LEU A CA 1
ATOM 3344 C C . LEU A 1 424 ? -12.876 -1.342 9.276 1.00 72.19 424 LEU A C 1
ATOM 3346 O O . LEU A 1 424 ? -11.944 -0.595 9.592 1.00 72.19 424 LEU A O 1
ATOM 3350 N N . SER A 1 425 ? -14.144 -0.926 9.260 1.00 70.12 425 SER A N 1
ATOM 3351 C CA . SER A 1 425 ? -14.536 0.380 9.806 1.00 70.12 425 SER A CA 1
ATOM 3352 C C . SER A 1 425 ? -14.270 0.452 11.316 1.00 70.12 425 SER A C 1
ATOM 3354 O O . SER A 1 425 ? -14.217 -0.574 11.997 1.00 70.12 425 SER A O 1
ATOM 3356 N N . GLN A 1 426 ? -14.140 1.663 11.868 1.00 66.69 426 GLN A N 1
ATOM 3357 C CA . GLN A 1 426 ? -13.955 1.853 13.312 1.00 66.69 426 GLN A CA 1
ATOM 3358 C C . GLN A 1 426 ? -15.055 1.180 14.139 1.00 66.69 426 GLN A C 1
ATOM 3360 O O . GLN A 1 426 ? -14.768 0.476 15.103 1.00 66.69 426 GLN A O 1
ATOM 3365 N N . GLU A 1 427 ? -16.309 1.302 13.709 1.00 63.50 427 GLU A N 1
ATOM 3366 C CA . GLU A 1 427 ? -17.437 0.631 14.353 1.00 63.50 427 GLU A CA 1
ATOM 3367 C C . GLU A 1 427 ? -17.259 -0.896 14.364 1.00 63.50 427 GLU A C 1
ATOM 3369 O O . GLU A 1 427 ? -17.389 -1.530 15.409 1.00 63.50 427 GLU A O 1
ATOM 3374 N N . ARG A 1 428 ? -16.876 -1.505 13.234 1.00 70.25 428 ARG A N 1
ATOM 3375 C CA . ARG A 1 428 ? -16.678 -2.963 13.154 1.00 70.25 428 ARG A CA 1
ATOM 3376 C C . ARG A 1 428 ? -15.444 -3.435 13.916 1.00 70.25 428 ARG A C 1
ATOM 3378 O O . ARG A 1 428 ? -15.461 -4.524 14.487 1.00 70.25 428 ARG A O 1
ATOM 3385 N N . LYS A 1 429 ? -14.392 -2.616 13.988 1.00 72.50 429 LYS A N 1
ATOM 3386 C CA . LYS A 1 429 ? -13.230 -2.874 14.849 1.00 72.50 429 LYS A CA 1
ATOM 3387 C C . LYS A 1 429 ? -13.652 -2.927 16.321 1.00 72.50 429 LYS A C 1
ATOM 3389 O O . LYS A 1 429 ? -13.312 -3.895 16.998 1.00 72.50 429 LYS A O 1
ATOM 3394 N N . GLN A 1 430 ? -14.447 -1.956 16.781 1.00 66.69 430 GLN A N 1
ATOM 3395 C CA . GLN A 1 430 ? -15.021 -1.935 18.134 1.00 66.69 430 GLN A CA 1
ATOM 3396 C C . GLN A 1 430 ? -15.880 -3.178 18.400 1.00 66.69 430 GLN A C 1
ATOM 3398 O O . GLN A 1 430 ? -15.739 -3.848 19.422 1.00 66.69 430 GLN A O 1
ATOM 3403 N N . GLN A 1 431 ? -16.709 -3.559 17.432 1.00 67.75 431 GLN A N 1
ATOM 3404 C CA . GLN A 1 431 ? -17.538 -4.752 17.543 1.00 67.75 431 GLN A CA 1
ATOM 3405 C C . GLN A 1 431 ? -16.714 -6.035 17.675 1.00 67.75 431 GLN A C 1
ATOM 3407 O O . GLN A 1 431 ? -17.026 -6.883 18.510 1.00 67.75 431 GLN A O 1
ATOM 3412 N N . LEU A 1 432 ? -15.638 -6.161 16.892 1.00 68.88 432 LEU A N 1
ATOM 3413 C CA . LEU A 1 432 ? -14.734 -7.310 16.899 1.00 68.88 432 LEU A CA 1
ATOM 3414 C C . LEU A 1 432 ? -13.982 -7.460 18.232 1.00 68.88 432 LEU A C 1
ATOM 3416 O O . LEU A 1 432 ? -13.783 -8.585 18.705 1.00 68.88 432 LEU A O 1
ATOM 3420 N N . ILE A 1 433 ? -13.547 -6.354 18.846 1.00 63.94 433 ILE A N 1
ATOM 3421 C CA . ILE A 1 433 ? -12.818 -6.400 20.125 1.00 63.94 433 ILE A CA 1
ATOM 3422 C C . ILE A 1 433 ? -13.725 -6.719 21.316 1.00 63.94 433 ILE A C 1
ATOM 3424 O O . ILE A 1 433 ? -13.258 -7.327 22.276 1.00 63.94 433 ILE A O 1
ATOM 3428 N N . GLN A 1 434 ? -15.015 -6.390 21.226 1.00 56.72 434 GLN A N 1
ATOM 3429 C CA . GLN A 1 434 ? -16.012 -6.697 22.256 1.00 56.72 434 GLN A CA 1
ATOM 3430 C C . GLN A 1 434 ? -16.392 -8.186 22.295 1.00 56.72 434 GLN A C 1
ATOM 3432 O O . GLN A 1 434 ? -16.959 -8.656 23.280 1.00 56.72 434 GLN A O 1
ATOM 3437 N N . LEU A 1 435 ? -16.056 -8.956 21.253 1.00 52.62 435 LEU A N 1
ATOM 3438 C CA . LEU A 1 435 ? -16.264 -10.404 21.237 1.00 52.62 435 LEU A CA 1
ATOM 3439 C C . LEU A 1 435 ? -15.273 -11.135 22.142 1.00 52.62 435 LEU A C 1
ATOM 3441 O O . LEU A 1 435 ? -14.096 -10.778 22.219 1.00 52.62 435 LEU A O 1
ATOM 3445 N N . GLY A 1 436 ? -15.726 -12.230 22.754 1.00 47.88 436 GLY A N 1
ATOM 3446 C CA . GLY A 1 436 ? -14.847 -13.162 23.455 1.00 47.88 436 GLY A CA 1
ATOM 3447 C C . GLY A 1 436 ? -13.785 -13.762 22.523 1.00 47.88 436 GLY A C 1
ATOM 3448 O O . GLY A 1 436 ? -14.001 -13.924 21.321 1.00 47.88 436 GLY A O 1
ATOM 3449 N N . ASN A 1 437 ? -12.624 -14.126 23.080 1.00 52.00 437 ASN A N 1
ATOM 3450 C CA . ASN A 1 437 ? -11.472 -14.605 22.301 1.00 52.00 437 ASN A CA 1
ATOM 3451 C C . ASN A 1 437 ? -11.784 -15.808 21.389 1.00 52.00 437 ASN A C 1
ATOM 3453 O O . ASN A 1 437 ? -11.219 -15.900 20.301 1.00 52.00 437 ASN A O 1
ATOM 3457 N N . GLU A 1 438 ? -12.655 -16.726 21.813 1.00 52.00 438 GLU A N 1
ATOM 3458 C CA . GLU A 1 438 ? -13.016 -17.909 21.019 1.00 52.00 438 GLU A CA 1
ATOM 3459 C C . GLU A 1 438 ? -13.986 -17.572 19.877 1.00 52.00 438 GLU A C 1
ATOM 3461 O O . GLU A 1 438 ? -13.748 -17.987 18.744 1.00 52.00 438 GLU A O 1
ATOM 3466 N N . ASP A 1 439 ? -14.998 -16.731 20.122 1.00 53.59 439 ASP A N 1
ATOM 3467 C CA . ASP A 1 439 ? -15.923 -16.269 19.075 1.00 53.59 439 ASP A CA 1
ATOM 3468 C C . ASP A 1 439 ? -15.186 -15.435 18.015 1.00 53.59 439 ASP A C 1
ATOM 3470 O O . ASP A 1 439 ? -15.432 -15.577 16.817 1.00 53.59 439 ASP A O 1
ATOM 3474 N N . ARG A 1 440 ? -14.206 -14.622 18.436 1.00 61.72 440 ARG A N 1
ATOM 3475 C CA . ARG A 1 440 ? -13.359 -13.848 17.519 1.00 61.72 440 ARG A CA 1
ATOM 3476 C C . ARG A 1 440 ? -12.518 -14.747 16.613 1.00 61.72 440 ARG A C 1
ATOM 3478 O O . ARG A 1 440 ? -12.461 -14.518 15.406 1.00 61.72 440 ARG A O 1
ATOM 3485 N N . LYS A 1 441 ? -11.861 -15.768 17.177 1.00 64.31 441 LYS A N 1
ATOM 3486 C CA . LYS A 1 441 ? -11.067 -16.734 16.395 1.00 64.31 441 LYS A CA 1
ATOM 3487 C C . LYS A 1 441 ? -11.936 -17.488 15.394 1.00 64.31 441 LYS A C 1
ATOM 3489 O O . LYS A 1 441 ? -11.492 -17.706 14.268 1.00 64.31 441 LYS A O 1
ATOM 3494 N N . ASP A 1 442 ? -13.146 -17.872 15.791 1.00 63.81 442 ASP A N 1
ATOM 3495 C CA . ASP A 1 442 ? -14.081 -18.583 14.922 1.00 63.81 442 ASP A CA 1
ATOM 3496 C C . ASP A 1 442 ? -14.555 -17.702 13.754 1.00 63.81 442 ASP A C 1
ATOM 3498 O O . ASP A 1 442 ? -14.456 -18.105 12.593 1.00 63.81 442 ASP A O 1
ATOM 3502 N N . LEU A 1 443 ? -14.938 -16.452 14.038 1.00 65.12 443 LEU A N 1
ATOM 3503 C CA . LEU A 1 443 ? -15.317 -15.450 13.034 1.00 65.12 443 LEU A CA 1
ATOM 3504 C C . LEU A 1 443 ? -14.220 -15.237 11.988 1.00 65.12 443 LEU A C 1
ATOM 3506 O O . LEU A 1 443 ? -14.442 -15.307 10.778 1.00 65.12 443 LEU A O 1
ATOM 3510 N N . ILE A 1 444 ? -13.000 -15.033 12.463 1.00 64.06 444 ILE A N 1
ATOM 3511 C CA . ILE A 1 444 ? -11.841 -14.819 11.607 1.00 64.06 444 ILE A CA 1
ATOM 3512 C C . ILE A 1 444 ? -11.535 -16.067 10.769 1.00 64.06 444 ILE A C 1
ATOM 3514 O O . ILE A 1 444 ? -11.275 -15.979 9.569 1.00 64.06 444 ILE A O 1
ATOM 3518 N N . LYS A 1 445 ? -11.565 -17.255 11.372 1.00 65.56 445 LYS A N 1
ATOM 3519 C CA . LYS A 1 445 ? -11.221 -18.492 10.670 1.00 65.56 445 LYS A CA 1
ATOM 3520 C C . LYS A 1 445 ? -12.255 -18.858 9.605 1.00 65.56 445 LYS A C 1
ATOM 3522 O O . LYS A 1 445 ? -11.860 -19.308 8.529 1.00 65.56 445 LYS A O 1
ATOM 3527 N N . ASN A 1 446 ? -13.538 -18.661 9.899 1.00 61.78 446 ASN A N 1
ATOM 3528 C CA . ASN A 1 446 ? -14.635 -19.183 9.087 1.00 61.78 446 ASN A CA 1
ATOM 3529 C C . ASN A 1 446 ? -15.199 -18.173 8.081 1.00 61.78 446 ASN A C 1
ATOM 3531 O O . ASN A 1 446 ? -15.758 -18.600 7.076 1.00 61.78 446 ASN A O 1
ATOM 3535 N N . TYR A 1 447 ? -15.040 -16.864 8.304 1.00 61.56 447 TYR A N 1
ATOM 3536 C CA . TYR A 1 447 ? -15.677 -15.843 7.457 1.00 61.56 447 TYR A CA 1
ATOM 3537 C C . TYR A 1 447 ? -14.668 -14.976 6.706 1.00 61.56 447 TYR A C 1
ATOM 3539 O O . TYR A 1 447 ? -14.863 -14.707 5.521 1.00 61.56 447 TYR A O 1
ATOM 3547 N N . LEU A 1 448 ? -13.545 -14.620 7.336 1.00 59.22 448 LEU A N 1
ATOM 3548 C CA . LEU A 1 448 ? -12.527 -13.809 6.669 1.00 59.22 448 LEU A CA 1
ATOM 3549 C C . LEU A 1 448 ? -11.779 -14.592 5.578 1.00 59.22 448 LEU A C 1
ATOM 3551 O O . LEU A 1 448 ? -11.598 -14.085 4.474 1.00 59.22 448 LEU A O 1
ATOM 3555 N N . LYS A 1 449 ? -11.366 -15.836 5.860 1.00 57.09 449 LYS A N 1
ATOM 3556 C CA . LYS A 1 449 ? -10.600 -16.656 4.900 1.00 57.09 449 LYS A CA 1
ATOM 3557 C C . LYS A 1 449 ? -11.375 -17.032 3.625 1.00 57.09 449 LYS A C 1
ATOM 3559 O O . LYS A 1 449 ? -10.754 -17.020 2.566 1.00 57.09 449 LYS A O 1
ATOM 3564 N N . PRO A 1 450 ? -12.679 -17.377 3.674 1.00 51.72 450 PRO A N 1
ATOM 3565 C CA . PRO A 1 450 ? -13.410 -17.786 2.469 1.00 51.72 450 PRO A CA 1
ATOM 3566 C C . PRO A 1 450 ? -14.113 -16.633 1.740 1.00 51.72 450 PRO A C 1
ATOM 3568 O O . PRO A 1 450 ? -14.319 -16.731 0.534 1.00 51.72 450 PRO A O 1
ATOM 3571 N N . GLY A 1 451 ? -14.510 -15.570 2.455 1.00 50.16 451 GLY A N 1
ATOM 3572 C CA . GLY A 1 451 ? -15.387 -14.514 1.930 1.00 50.16 451 GLY A CA 1
ATOM 3573 C C . GLY A 1 451 ? -14.803 -13.098 1.939 1.00 50.16 451 GLY A C 1
ATOM 3574 O O . GLY A 1 451 ? -15.460 -12.169 1.471 1.00 50.16 451 GLY A O 1
ATOM 3575 N N . GLY A 1 452 ? -13.583 -12.914 2.453 1.00 61.19 452 GLY A N 1
ATOM 3576 C CA . GLY A 1 452 ? -12.943 -11.603 2.565 1.00 61.19 452 GLY A CA 1
ATOM 3577 C C . GLY A 1 452 ? -13.597 -10.691 3.612 1.00 61.19 452 GLY A C 1
ATOM 3578 O O . GLY A 1 452 ? -14.389 -11.126 4.448 1.00 61.19 452 GLY A O 1
ATOM 3579 N N . ILE A 1 453 ? -13.250 -9.402 3.580 1.00 65.38 453 ILE A N 1
ATOM 3580 C CA . ILE A 1 453 ? -13.693 -8.422 4.591 1.00 65.38 453 ILE A CA 1
ATOM 3581 C C . ILE A 1 453 ? -15.190 -8.172 4.552 1.00 65.38 453 ILE A C 1
ATOM 3583 O O . ILE A 1 453 ? -15.797 -8.129 5.609 1.00 65.38 453 ILE A O 1
ATOM 3587 N N . ALA A 1 454 ? -15.808 -8.116 3.372 1.00 62.25 454 ALA A N 1
ATOM 3588 C CA . ALA A 1 454 ? -17.250 -7.904 3.267 1.00 62.25 454 ALA A CA 1
ATOM 3589 C C . ALA A 1 454 ? -18.061 -9.018 3.960 1.00 62.25 454 ALA A C 1
ATOM 3591 O O . ALA A 1 454 ? -19.105 -8.750 4.547 1.00 62.25 454 ALA A O 1
ATOM 3592 N N . ALA A 1 455 ? -17.579 -10.267 3.929 1.00 63.22 455 ALA A N 1
ATOM 3593 C CA . ALA A 1 455 ? -18.214 -11.372 4.646 1.00 63.22 455 ALA A CA 1
ATOM 3594 C C . ALA A 1 455 ? -18.002 -11.276 6.163 1.00 63.22 455 ALA A C 1
ATOM 3596 O O . ALA A 1 455 ? -18.913 -11.594 6.925 1.00 63.22 455 ALA A O 1
ATOM 3597 N N . LEU A 1 456 ? -16.821 -10.823 6.597 1.00 68.75 456 LEU A N 1
ATOM 3598 C CA . LEU A 1 456 ? -16.538 -10.564 8.007 1.00 68.75 456 LEU A CA 1
ATOM 3599 C C . LEU A 1 456 ? -17.394 -9.411 8.546 1.00 68.75 456 LEU A C 1
ATOM 3601 O O . LEU A 1 456 ? -17.996 -9.565 9.602 1.00 68.75 456 LEU A O 1
ATOM 3605 N N . GLU A 1 457 ? -17.483 -8.297 7.816 1.00 69.62 457 GLU A N 1
ATOM 3606 C CA . GLU A 1 457 ? -18.336 -7.155 8.154 1.00 69.62 457 GLU A CA 1
ATOM 3607 C C . GLU A 1 457 ? -19.789 -7.597 8.229 1.00 69.62 457 GLU A C 1
ATOM 3609 O O . GLU A 1 457 ? -20.373 -7.537 9.299 1.00 69.62 457 GLU A O 1
ATOM 3614 N N . LYS A 1 458 ? -20.331 -8.196 7.164 1.00 66.44 458 LYS A N 1
ATOM 3615 C CA . LYS A 1 458 ? -21.706 -8.706 7.168 1.00 66.44 458 LYS A CA 1
ATOM 3616 C C . LYS A 1 458 ? -21.980 -9.651 8.342 1.00 66.44 458 LYS A C 1
ATOM 3618 O O . LYS A 1 458 ? -23.061 -9.599 8.916 1.00 66.44 458 LYS A O 1
ATOM 3623 N N . ARG A 1 459 ? -21.027 -10.510 8.719 1.00 65.56 459 ARG A N 1
ATOM 3624 C CA . ARG A 1 459 ? -21.222 -11.415 9.856 1.00 65.56 459 ARG A CA 1
ATOM 3625 C C . ARG A 1 459 ? -21.152 -10.696 11.201 1.00 65.56 459 ARG A C 1
ATOM 3627 O O . ARG A 1 459 ? -21.877 -11.091 12.106 1.00 65.56 459 ARG A O 1
ATOM 3634 N N . LEU A 1 460 ? -20.312 -9.673 11.351 1.00 66.44 460 LEU A N 1
ATOM 3635 C CA . LEU A 1 460 ? -20.329 -8.800 12.529 1.00 66.44 460 LEU A CA 1
ATOM 3636 C C . LEU A 1 460 ? -21.666 -8.054 12.620 1.00 66.44 460 LEU A C 1
ATOM 3638 O O . LEU A 1 460 ? -22.246 -8.007 13.700 1.00 66.44 460 LEU A O 1
ATOM 3642 N N . ASP A 1 461 ? -22.199 -7.575 11.493 1.00 65.62 461 ASP A N 1
ATOM 3643 C CA . ASP A 1 461 ? -23.514 -6.932 11.402 1.00 65.62 461 ASP A CA 1
ATOM 3644 C C . ASP A 1 461 ? -24.619 -7.889 11.822 1.00 65.62 461 ASP A C 1
ATOM 3646 O O . ASP A 1 461 ? -25.418 -7.543 12.681 1.00 65.62 461 ASP A O 1
ATOM 3650 N N . GLU A 1 462 ? -24.641 -9.098 11.255 1.00 59.81 462 GLU A N 1
ATOM 3651 C CA . GLU A 1 462 ? -25.584 -10.156 11.616 1.00 59.81 462 GLU A CA 1
ATOM 3652 C C . GLU A 1 462 ? -25.447 -10.534 13.085 1.00 59.81 462 GLU A C 1
ATOM 3654 O O . GLU A 1 462 ? -26.447 -10.631 13.765 1.00 59.81 462 GLU A O 1
ATOM 3659 N N . LEU A 1 463 ? -24.237 -10.698 13.620 1.00 58.62 463 LEU A N 1
ATOM 3660 C CA . LEU A 1 463 ? -24.052 -11.076 15.020 1.00 58.62 463 LEU A CA 1
ATOM 3661 C C . LEU A 1 463 ? -24.520 -9.968 15.972 1.00 58.62 463 LEU A C 1
ATOM 3663 O O . LEU A 1 463 ? -25.117 -10.256 17.004 1.00 58.62 463 LEU A O 1
ATOM 3667 N N . TYR A 1 464 ? -24.301 -8.702 15.621 1.00 56.09 464 TYR A N 1
ATOM 3668 C CA . TYR A 1 464 ? -24.844 -7.581 16.382 1.00 56.09 464 TYR A CA 1
ATOM 3669 C C . TYR A 1 464 ? -26.359 -7.438 16.185 1.00 56.09 464 TYR A C 1
ATOM 3671 O O . TYR A 1 464 ? -27.058 -7.156 17.150 1.00 56.09 464 TYR A O 1
ATOM 3679 N N . HIS A 1 465 ? -26.901 -7.682 14.991 1.00 53.31 465 HIS A N 1
ATOM 3680 C CA . HIS A 1 465 ? -28.343 -7.652 14.722 1.00 53.31 465 HIS A CA 1
ATOM 3681 C C . HIS A 1 465 ? -29.111 -8.822 15.354 1.00 53.31 465 HIS A C 1
ATOM 3683 O O . HIS A 1 465 ? -30.164 -8.587 15.939 1.00 53.31 465 HIS A O 1
ATOM 3689 N N . ASP A 1 466 ? -28.586 -10.043 15.280 1.00 48.41 466 ASP A N 1
ATOM 3690 C CA . ASP A 1 466 ? -29.164 -11.277 15.824 1.00 48.41 466 ASP A CA 1
ATOM 3691 C C . ASP A 1 466 ? -29.178 -11.243 17.357 1.00 48.41 466 ASP A C 1
ATOM 3693 O O . ASP A 1 466 ? -30.102 -11.757 17.983 1.00 48.41 466 ASP A O 1
ATOM 369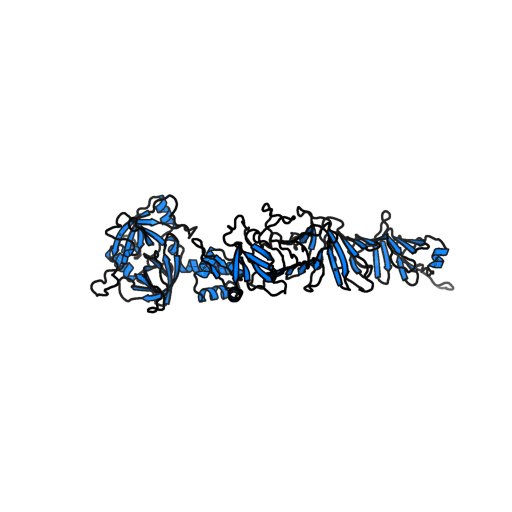7 N N . VAL A 1 467 ? -28.167 -10.621 17.975 1.00 45.44 467 VAL A N 1
ATOM 3698 C CA . VAL A 1 467 ? -28.037 -10.561 19.436 1.00 45.44 467 VAL A CA 1
ATOM 3699 C C . VAL A 1 467 ? -28.729 -9.330 20.038 1.00 45.44 467 VAL A C 1
ATOM 3701 O O . VAL A 1 467 ? -29.270 -9.420 21.139 1.00 45.44 467 VAL A O 1
ATOM 3704 N N . LEU A 1 468 ? -28.753 -8.185 19.346 1.00 46.88 468 LEU A N 1
ATOM 3705 C CA . LEU A 1 468 ? -29.375 -6.965 19.876 1.00 46.88 468 LEU A CA 1
ATOM 3706 C C . LEU A 1 468 ? -30.834 -6.801 19.457 1.00 46.88 468 LEU A C 1
ATOM 3708 O O . LEU A 1 468 ? -31.636 -6.283 20.234 1.00 46.88 468 LEU A O 1
ATOM 3712 N N . GLY A 1 469 ? -31.186 -7.151 18.219 1.00 48.00 469 GLY A N 1
ATOM 3713 C CA . GLY A 1 469 ? -32.285 -6.474 17.535 1.00 48.00 469 GLY A CA 1
ATOM 3714 C C . GLY A 1 469 ? -32.059 -4.949 17.514 1.00 48.00 469 GLY A C 1
ATOM 3715 O O . GLY A 1 469 ? -31.481 -4.350 18.418 1.00 48.00 469 GLY A O 1
ATOM 3716 N N . ASN A 1 470 ? -32.543 -4.236 16.501 1.00 51.03 470 ASN A N 1
ATOM 3717 C CA . ASN A 1 470 ? -32.444 -2.768 16.528 1.00 51.03 470 ASN A CA 1
ATOM 3718 C C . ASN A 1 470 ? -33.142 -2.135 17.759 1.00 51.03 470 ASN A C 1
ATOM 3720 O O . ASN A 1 470 ? -32.886 -0.973 18.050 1.00 51.03 470 ASN A O 1
ATOM 3724 N N . SER A 1 471 ? -33.964 -2.895 18.499 1.00 62.34 471 SER A N 1
ATOM 3725 C CA . SER A 1 471 ? -34.709 -2.467 19.684 1.00 62.34 471 SER A CA 1
ATOM 3726 C C . SER A 1 471 ? -33.897 -2.370 20.985 1.00 62.34 471 SER A C 1
ATOM 3728 O O . SER A 1 471 ? -34.173 -1.463 21.760 1.00 62.34 471 SER A O 1
ATOM 3730 N N . ALA A 1 472 ? -32.918 -3.243 21.278 1.00 75.12 472 ALA A N 1
ATOM 3731 C CA . ALA A 1 472 ? -32.261 -3.242 22.602 1.00 75.12 472 ALA A CA 1
ATOM 3732 C C . ALA A 1 472 ? -31.409 -1.987 22.849 1.00 75.12 472 ALA A C 1
ATOM 3734 O O . ALA A 1 472 ? -31.514 -1.342 23.895 1.00 75.12 472 ALA A O 1
ATOM 3735 N N . VAL A 1 473 ? -30.601 -1.599 21.859 1.00 74.62 473 VAL A N 1
ATOM 3736 C CA . VAL A 1 473 ? -29.818 -0.355 21.919 1.00 74.62 473 VAL A CA 1
ATOM 3737 C C . VAL A 1 473 ? -30.727 0.864 21.774 1.00 74.62 473 VAL A C 1
ATOM 3739 O O . VAL A 1 473 ? -30.582 1.815 22.538 1.00 74.62 473 VAL A O 1
ATOM 3742 N N . SER A 1 474 ? -31.700 0.847 20.853 1.00 73.94 474 SER A N 1
ATOM 3743 C CA . SER A 1 474 ? -32.570 2.011 20.631 1.00 73.94 474 SER A CA 1
ATOM 3744 C C . SER A 1 474 ? -33.479 2.330 21.818 1.00 73.94 474 SER A C 1
ATOM 3746 O O . SER A 1 474 ? -33.767 3.508 22.051 1.00 73.94 474 SER A O 1
ATOM 3748 N N . ALA A 1 475 ? -33.904 1.302 22.561 1.00 84.44 475 ALA A N 1
ATOM 3749 C CA . ALA A 1 475 ? -34.733 1.423 23.753 1.00 84.44 475 ALA A CA 1
ATOM 3750 C C . ALA A 1 475 ? -33.928 1.719 25.026 1.00 84.44 475 ALA A C 1
ATOM 3752 O O . ALA A 1 475 ? -34.525 2.032 26.055 1.00 84.44 475 ALA A O 1
ATOM 3753 N N . SER A 1 476 ? -32.598 1.618 24.991 1.00 87.81 476 SER A N 1
ATOM 3754 C CA . SER A 1 476 ? -31.754 1.919 26.147 1.00 87.81 476 SER A CA 1
ATOM 3755 C C . SER A 1 476 ? -31.597 3.429 26.324 1.00 87.81 476 SER A C 1
ATOM 3757 O O . SER A 1 476 ? -31.310 4.165 25.378 1.00 87.81 476 SER A O 1
ATOM 3759 N N . VAL A 1 477 ? -31.774 3.902 27.555 1.00 88.56 477 VAL A N 1
ATOM 3760 C CA . VAL A 1 477 ? -31.776 5.329 27.896 1.00 88.56 477 VAL A CA 1
ATOM 3761 C C . VAL A 1 477 ? -30.861 5.615 29.074 1.00 88.56 477 VAL A C 1
ATOM 3763 O O . VAL A 1 477 ? -30.561 4.734 29.883 1.00 88.56 477 VAL A O 1
ATOM 3766 N N . GLN A 1 478 ? -30.410 6.861 29.177 1.00 89.00 478 GLN A N 1
ATOM 3767 C CA . GLN A 1 478 ? -29.750 7.348 30.380 1.00 89.00 478 GLN A CA 1
ATOM 3768 C C . GLN A 1 478 ? -30.792 7.933 31.335 1.00 89.00 478 GLN A C 1
ATOM 3770 O O . GLN A 1 478 ? -31.641 8.720 30.919 1.00 89.00 478 GLN A O 1
ATOM 3775 N N . VAL A 1 479 ? -30.671 7.581 32.613 1.00 90.00 479 VAL A N 1
ATOM 3776 C CA . VAL A 1 479 ? -31.469 8.131 33.711 1.00 90.00 479 VAL A CA 1
ATOM 3777 C C . VAL A 1 479 ? -30.572 9.065 34.520 1.00 90.00 479 VAL A C 1
ATOM 3779 O O . VAL A 1 479 ? -29.511 8.653 34.998 1.00 90.00 479 VAL A O 1
ATOM 3782 N N . LEU A 1 480 ? -30.978 10.326 34.649 1.00 86.62 480 LEU A N 1
ATOM 3783 C CA . LEU A 1 480 ? -30.289 11.333 35.449 1.00 86.62 480 LEU A CA 1
ATOM 3784 C C . LEU A 1 480 ? -31.213 11.845 36.549 1.00 86.62 480 LEU A C 1
ATOM 3786 O O . LEU A 1 480 ? -32.334 12.253 36.258 1.00 86.62 480 LEU A O 1
ATOM 3790 N N . THR A 1 481 ? -30.707 11.920 37.779 1.00 80.25 481 THR A N 1
ATOM 3791 C CA . THR A 1 481 ? -31.373 12.666 38.854 1.00 80.25 481 THR A CA 1
ATOM 3792 C C . THR A 1 481 ? -30.619 13.965 39.145 1.00 80.25 481 THR A C 1
ATOM 3794 O O . THR A 1 481 ? -29.395 13.961 39.338 1.00 80.25 481 THR A O 1
ATOM 3797 N N . LYS A 1 482 ? -31.330 15.104 39.122 1.00 66.81 482 LYS A N 1
ATOM 3798 C CA . LYS A 1 482 ? -30.721 16.446 39.244 1.00 66.81 482 LYS A CA 1
ATOM 3799 C C . LYS A 1 482 ? -30.012 16.674 40.576 1.00 66.81 482 LYS A C 1
ATOM 3801 O O . LYS A 1 482 ? -28.998 17.365 40.605 1.00 66.81 482 LYS A O 1
ATOM 3806 N N . GLU A 1 483 ? -30.513 16.089 41.661 1.00 59.38 483 GLU A N 1
ATOM 3807 C CA . GLU A 1 483 ? -30.011 16.377 43.010 1.00 59.38 483 GLU A CA 1
ATOM 3808 C C . GLU A 1 483 ? -28.776 15.554 43.392 1.00 59.38 483 GLU A C 1
ATOM 3810 O O . GLU A 1 483 ? -27.872 16.065 44.052 1.00 59.38 483 GLU A O 1
ATOM 3815 N N . LYS A 1 484 ? -28.678 14.298 42.938 1.00 53.22 484 LYS A N 1
ATOM 3816 C CA . LYS A 1 484 ? -27.565 13.404 43.312 1.00 53.22 484 LYS A CA 1
ATOM 3817 C C . LYS A 1 484 ? -26.427 13.368 42.309 1.00 53.22 484 LYS A C 1
ATOM 3819 O O . LYS A 1 484 ? -25.412 12.717 42.565 1.00 53.22 484 LYS A O 1
ATOM 3824 N N . ASN A 1 485 ? -26.601 14.004 41.148 1.00 56.62 485 ASN A N 1
ATOM 3825 C CA . ASN A 1 485 ? -25.730 13.788 39.993 1.00 56.62 485 ASN A CA 1
ATOM 3826 C C . ASN A 1 485 ? -25.573 12.272 39.701 1.00 56.62 485 ASN A C 1
ATOM 3828 O O . ASN A 1 485 ? -24.522 11.810 39.246 1.00 56.62 485 ASN A O 1
ATOM 3832 N N . SER A 1 486 ? -26.605 11.488 40.055 1.00 57.12 486 SER A N 1
ATOM 3833 C CA . SER A 1 486 ? -26.617 10.036 39.924 1.00 57.12 486 SER A CA 1
ATOM 3834 C C . SER A 1 486 ? -26.847 9.711 38.459 1.00 57.12 486 SER A C 1
ATOM 3836 O O . SER A 1 486 ? -27.817 10.167 37.853 1.00 57.12 486 SER A O 1
ATOM 3838 N N . LEU A 1 487 ? -25.908 8.966 37.884 1.00 75.75 487 LEU A N 1
ATOM 3839 C CA . LEU A 1 487 ? -25.965 8.498 36.508 1.00 75.75 487 LEU A CA 1
ATOM 3840 C C . LEU A 1 487 ? -26.354 7.028 36.557 1.00 75.75 487 LEU A C 1
ATOM 3842 O O . LEU A 1 487 ? -25.585 6.217 37.074 1.00 75.75 487 LEU A O 1
ATOM 3846 N N . GLY A 1 488 ? -27.526 6.702 36.026 1.00 87.69 488 GLY A N 1
ATOM 3847 C CA . GLY A 1 488 ? -27.965 5.331 35.811 1.00 87.69 488 GLY A CA 1
ATOM 3848 C C . GLY A 1 488 ? -28.474 5.116 34.393 1.00 87.69 488 GLY A C 1
ATOM 3849 O O . GLY A 1 488 ? -28.398 5.990 33.525 1.00 87.69 488 GLY A O 1
ATOM 3850 N N . SER A 1 489 ? -28.984 3.920 34.161 1.00 92.62 489 SER A N 1
ATOM 3851 C CA . SER A 1 489 ? -29.496 3.448 32.880 1.00 92.62 489 SER A CA 1
ATOM 3852 C C . SER A 1 489 ? -30.946 2.997 33.019 1.00 92.62 489 SER A C 1
ATOM 3854 O O . SER A 1 489 ? -31.427 2.746 34.121 1.00 92.62 489 SER A O 1
ATOM 3856 N N . GLY A 1 490 ? -31.652 2.896 31.901 1.00 94.00 490 GLY A N 1
ATOM 3857 C CA . GLY A 1 490 ? -33.014 2.375 31.846 1.00 94.00 490 GLY A CA 1
ATOM 3858 C C . GLY A 1 490 ? -33.322 1.771 30.482 1.00 94.00 490 GLY A C 1
ATOM 3859 O O . GLY A 1 490 ? -32.567 1.969 29.529 1.00 94.00 490 GLY A O 1
ATOM 3860 N N . THR A 1 491 ? -34.444 1.062 30.385 1.00 94.50 491 THR A N 1
ATOM 3861 C CA . THR A 1 491 ? -34.942 0.474 29.130 1.00 94.50 491 THR A CA 1
ATOM 3862 C C . THR A 1 491 ? -36.390 0.887 28.880 1.00 94.50 491 THR A C 1
ATOM 3864 O O . THR A 1 491 ? -37.225 0.748 29.771 1.00 94.50 491 THR A O 1
ATOM 3867 N N . ILE A 1 492 ? -36.714 1.361 27.675 1.00 92.94 492 ILE A N 1
ATOM 3868 C CA . ILE A 1 492 ? -38.092 1.631 27.241 1.00 92.94 492 ILE A CA 1
ATOM 3869 C C . ILE A 1 492 ? -38.803 0.292 27.008 1.00 92.94 492 ILE A C 1
ATOM 3871 O O . ILE A 1 492 ? -38.419 -0.476 26.122 1.00 92.94 492 ILE A O 1
ATOM 3875 N N . VAL A 1 493 ? -39.851 0.024 27.788 1.00 92.69 493 VAL A N 1
ATOM 3876 C CA . VAL A 1 493 ? -40.537 -1.284 27.834 1.00 92.69 493 VAL A CA 1
ATOM 3877 C C . VAL A 1 493 ? -41.975 -1.260 27.318 1.00 92.69 493 VAL A C 1
ATOM 3879 O O . VAL A 1 493 ? -42.592 -2.311 27.173 1.00 92.69 493 VAL A O 1
ATOM 3882 N N . GLY A 1 494 ? -42.527 -0.087 27.002 1.00 85.94 494 GLY A N 1
ATOM 3883 C CA . GLY A 1 494 ? -43.848 -0.023 26.383 1.00 85.94 494 GLY A CA 1
ATOM 3884 C C . GLY A 1 494 ? -44.443 1.370 26.255 1.00 85.94 494 GLY A C 1
ATOM 3885 O O . GLY A 1 494 ? -43.932 2.352 26.798 1.00 85.94 494 GLY A O 1
ATOM 3886 N N . TYR A 1 495 ? -45.569 1.408 25.544 1.00 81.19 495 TYR A N 1
ATOM 3887 C CA . TYR A 1 495 ? -46.407 2.583 25.336 1.00 81.19 495 TYR A CA 1
ATOM 3888 C C . TYR A 1 495 ? -47.850 2.256 25.719 1.00 81.19 495 TYR A C 1
ATOM 3890 O O . TYR A 1 495 ? -48.368 1.217 25.312 1.00 81.19 495 TYR A O 1
ATOM 3898 N N . ASN A 1 496 ? -48.519 3.150 26.446 1.00 79.00 496 ASN A N 1
ATOM 3899 C CA . ASN A 1 496 ? -49.957 3.042 26.697 1.00 79.00 496 ASN A CA 1
ATOM 3900 C C . ASN A 1 496 ? -50.599 4.429 26.723 1.00 79.00 496 ASN A C 1
ATOM 3902 O O . ASN A 1 496 ? -50.081 5.320 27.382 1.00 79.00 496 ASN A O 1
ATOM 3906 N N . GLU A 1 497 ? -51.702 4.623 25.996 1.00 74.81 497 GLU A N 1
ATOM 3907 C CA . GLU A 1 497 ? -52.473 5.883 25.985 1.00 74.81 497 GLU A CA 1
ATOM 3908 C C . GLU A 1 497 ? -51.625 7.164 25.791 1.00 74.81 497 GLU A C 1
ATOM 3910 O O . GLU A 1 497 ? -51.894 8.210 26.374 1.00 74.81 497 GLU A O 1
ATOM 3915 N N . GLY A 1 498 ? -50.576 7.095 24.962 1.00 72.38 498 GLY A N 1
ATOM 3916 C CA . GLY A 1 498 ? -49.675 8.229 24.701 1.00 72.38 498 GLY A CA 1
ATOM 3917 C C . GLY A 1 498 ? -48.574 8.439 25.746 1.00 72.38 498 GLY A C 1
ATOM 3918 O O . GLY A 1 498 ? -47.773 9.356 25.594 1.00 72.38 498 GLY A O 1
ATOM 3919 N N . LYS A 1 499 ? -48.497 7.575 26.759 1.00 85.12 499 LYS A N 1
ATOM 3920 C CA . LYS A 1 499 ? -47.449 7.544 27.781 1.00 85.12 499 LYS A CA 1
ATOM 3921 C C . LYS A 1 499 ? -46.378 6.522 27.429 1.00 85.12 499 LYS A C 1
ATOM 3923 O O . LYS A 1 499 ? -46.664 5.514 26.778 1.00 85.12 499 LYS A O 1
ATOM 3928 N N . VAL A 1 500 ? -45.155 6.786 27.877 1.00 92.12 500 VAL A N 1
ATOM 3929 C CA . VAL A 1 500 ? -43.974 5.950 27.624 1.00 92.12 500 VAL A CA 1
ATOM 3930 C C . VAL A 1 500 ? -43.427 5.456 28.951 1.00 92.12 500 VAL A C 1
ATOM 3932 O O . VAL A 1 500 ? -43.306 6.248 29.885 1.00 92.12 500 VAL A O 1
ATOM 3935 N N . TYR A 1 501 ? -43.092 4.169 29.020 1.00 94.75 501 TYR A N 1
ATOM 3936 C CA . TYR A 1 501 ? -42.626 3.530 30.247 1.00 94.75 501 TYR A CA 1
ATOM 3937 C C . TYR A 1 501 ? -41.166 3.102 30.142 1.00 94.75 501 TYR A C 1
ATOM 3939 O O . TYR A 1 501 ? -40.782 2.419 29.188 1.00 94.75 501 TYR A O 1
ATOM 3947 N N . VAL A 1 502 ? -40.371 3.471 31.146 1.00 96.31 502 VAL A N 1
ATOM 3948 C CA . VAL A 1 502 ? -38.964 3.077 31.288 1.00 96.31 502 VAL A CA 1
ATOM 3949 C C . VAL A 1 502 ? -38.791 2.263 32.563 1.00 96.31 502 VAL A C 1
ATOM 3951 O O . VAL A 1 502 ? -39.132 2.732 33.646 1.00 96.31 502 VAL A O 1
ATOM 3954 N N . LEU A 1 503 ? -38.237 1.059 32.440 1.00 97.19 503 LEU A N 1
ATOM 3955 C CA . LEU A 1 503 ? -37.851 0.224 33.575 1.00 97.19 503 LEU A CA 1
ATOM 3956 C C . LEU A 1 503 ? -36.387 0.506 33.946 1.00 97.19 503 LEU A C 1
ATOM 3958 O O . LEU A 1 503 ? -35.529 0.592 33.064 1.00 97.19 503 LEU A O 1
ATOM 3962 N N . THR A 1 504 ? -36.107 0.667 35.239 1.00 95.56 504 THR A N 1
ATOM 3963 C CA . THR A 1 504 ? -34.764 0.917 35.789 1.00 95.56 504 THR A CA 1
ATOM 3964 C C . THR A 1 504 ? -34.615 0.267 37.173 1.00 95.56 504 THR A C 1
ATOM 3966 O O . THR A 1 504 ? -35.550 -0.354 37.683 1.00 95.56 504 THR A O 1
ATOM 3969 N N . ALA A 1 505 ? -33.436 0.384 37.783 1.00 93.12 505 ALA A N 1
ATOM 3970 C CA . ALA A 1 505 ? -33.187 -0.085 39.140 1.00 93.12 505 ALA A CA 1
ATOM 3971 C C . ALA A 1 505 ? -33.626 0.966 40.169 1.00 93.12 505 ALA A C 1
ATOM 3973 O O . ALA A 1 505 ? -33.409 2.164 39.979 1.00 93.12 505 ALA A O 1
ATOM 3974 N N . ALA A 1 506 ? -34.203 0.530 41.286 1.00 91.19 506 ALA A N 1
ATOM 3975 C CA . ALA A 1 506 ? -34.706 1.438 42.315 1.00 91.19 506 ALA A CA 1
ATOM 3976 C C . ALA A 1 506 ? -33.598 2.268 42.965 1.00 91.19 506 ALA A C 1
ATOM 3978 O O . ALA A 1 506 ? -33.804 3.425 43.276 1.00 91.19 506 ALA A O 1
ATOM 3979 N N . HIS A 1 507 ? -32.387 1.748 43.139 1.00 87.81 507 HIS A N 1
ATOM 3980 C CA . HIS A 1 507 ? -31.301 2.543 43.719 1.00 87.81 507 HIS A CA 1
ATOM 3981 C C . HIS A 1 507 ? -30.783 3.656 42.787 1.00 87.81 507 HIS A C 1
ATOM 3983 O O . HIS A 1 507 ? -29.982 4.487 43.220 1.00 87.81 507 HIS A O 1
ATOM 3989 N N . VAL A 1 508 ? -31.200 3.672 41.513 1.00 88.31 508 VAL A N 1
ATOM 3990 C CA . VAL A 1 508 ? -30.907 4.772 40.581 1.00 88.31 508 VAL A CA 1
ATOM 3991 C C . VAL A 1 508 ? -31.786 5.990 40.881 1.00 88.31 508 VAL A C 1
ATOM 3993 O O . VAL A 1 508 ? -31.326 7.113 40.680 1.00 88.31 508 VAL A O 1
ATOM 3996 N N . VAL A 1 509 ? -33.008 5.774 41.387 1.00 86.94 509 VAL A N 1
ATOM 3997 C CA . VAL A 1 509 ? -34.038 6.803 41.608 1.00 86.94 509 VAL A CA 1
ATOM 3998 C C . VAL A 1 509 ? -34.637 6.683 43.014 1.00 86.94 509 VAL A C 1
ATOM 4000 O O . VAL A 1 509 ? -35.142 5.641 43.388 1.00 86.94 509 VAL A O 1
ATOM 4003 N N . ASN A 1 510 ? -34.608 7.722 43.840 1.00 76.94 510 ASN A N 1
ATOM 4004 C CA . ASN A 1 510 ? -35.198 7.665 45.180 1.00 76.94 510 ASN A CA 1
ATOM 4005 C C . ASN A 1 510 ? -36.653 8.160 45.165 1.00 76.94 510 ASN A C 1
ATOM 4007 O O . ASN A 1 510 ? -36.907 9.299 44.780 1.00 76.94 510 ASN A O 1
ATOM 4011 N N . GLU A 1 511 ? -37.597 7.334 45.625 1.00 70.19 511 GLU A N 1
ATOM 4012 C CA . GLU A 1 511 ? -39.024 7.679 45.677 1.00 70.19 511 GLU A CA 1
ATOM 4013 C C . GLU A 1 511 ? -39.326 8.909 46.547 1.00 70.19 511 GLU A C 1
ATOM 4015 O O . GLU A 1 511 ? -40.291 9.605 46.258 1.00 70.19 511 GLU A O 1
ATOM 4020 N N . GLU A 1 512 ? -38.518 9.224 47.564 1.00 68.75 512 GLU A N 1
ATOM 4021 C CA . GLU A 1 512 ? -38.755 10.397 48.425 1.00 68.75 512 GLU A CA 1
ATOM 4022 C C . GLU A 1 512 ? -38.105 11.689 47.898 1.00 68.75 512 GLU A C 1
ATOM 4024 O O . GLU A 1 512 ? -38.638 12.776 48.108 1.00 68.75 512 GLU A O 1
ATOM 4029 N N . GLU A 1 513 ? -36.963 11.587 47.211 1.00 64.31 513 GLU A N 1
ATOM 4030 C CA . GLU A 1 513 ? -36.126 12.746 46.840 1.00 64.31 513 GLU A CA 1
ATOM 4031 C C . GLU A 1 513 ? -36.222 13.107 45.346 1.00 64.31 513 GLU A C 1
ATOM 4033 O O . GLU A 1 513 ? -36.071 14.268 44.971 1.00 64.31 513 GLU A O 1
ATOM 4038 N N . ASP A 1 514 ? -36.507 12.137 44.470 1.00 68.56 514 ASP A N 1
ATOM 4039 C CA . ASP A 1 514 ? -36.378 12.310 43.018 1.00 68.56 514 ASP A CA 1
ATOM 4040 C C . ASP A 1 514 ? -37.732 12.443 42.279 1.00 68.56 514 ASP A C 1
ATOM 4042 O O . ASP A 1 514 ? -37.739 12.495 41.049 1.00 68.56 514 ASP A O 1
ATOM 4046 N N . GLN A 1 515 ? -38.879 12.542 42.977 1.00 64.81 515 GLN A N 1
ATOM 4047 C CA . GLN A 1 515 ? -40.233 12.487 42.367 1.00 64.81 515 GLN A CA 1
ATOM 4048 C C . GLN A 1 515 ? -40.479 13.474 41.212 1.00 64.81 515 GLN A C 1
ATOM 4050 O O . GLN A 1 515 ? -41.280 13.175 40.325 1.00 64.81 515 GLN A O 1
ATOM 4055 N N . GLU A 1 516 ? -39.795 14.622 41.202 1.00 65.62 516 GLU A N 1
ATOM 4056 C CA . GLU A 1 516 ? -39.934 15.672 40.176 1.00 65.62 516 GLU A CA 1
ATOM 4057 C C . GLU A 1 516 ? -38.608 16.017 39.465 1.00 65.62 516 GLU A C 1
ATOM 4059 O O . GLU A 1 516 ? -38.548 16.940 38.653 1.00 65.62 516 GLU A O 1
ATOM 4064 N N . ASN A 1 517 ? -37.533 15.269 39.742 1.00 80.81 517 ASN A N 1
ATOM 4065 C CA . ASN A 1 517 ? -36.156 15.633 39.380 1.00 80.81 517 ASN A CA 1
ATOM 4066 C C . ASN A 1 517 ? -35.450 14.612 38.467 1.00 80.81 517 ASN A C 1
ATOM 4068 O O . ASN A 1 517 ? -34.220 14.655 38.335 1.00 80.81 517 ASN A O 1
ATOM 4072 N N . ILE A 1 518 ? -36.206 13.711 37.830 1.00 88.50 518 ILE A N 1
ATOM 4073 C CA . ILE A 1 518 ? -35.675 12.692 36.917 1.00 88.50 518 ILE A CA 1
ATOM 4074 C C . ILE A 1 518 ? -35.764 13.176 35.471 1.00 88.50 518 ILE A C 1
ATOM 4076 O O . ILE A 1 518 ? -36.834 13.519 34.968 1.00 88.50 518 ILE A O 1
ATOM 4080 N N . GLU A 1 519 ? -34.630 13.137 34.780 1.00 88.94 519 GLU A N 1
ATOM 4081 C CA . GLU A 1 519 ? -34.528 13.417 33.353 1.00 88.94 519 GLU A CA 1
ATOM 4082 C C . GLU A 1 519 ? -34.012 12.195 32.599 1.00 88.94 519 GLU A C 1
ATOM 4084 O O . GLU A 1 519 ? -33.015 11.569 32.974 1.00 88.94 519 GLU A O 1
ATOM 4089 N N . ILE A 1 520 ? -34.691 11.883 31.499 1.00 89.25 520 ILE A N 1
ATOM 4090 C CA . ILE A 1 520 ? -34.330 10.811 30.585 1.00 89.25 520 ILE A CA 1
ATOM 4091 C C . ILE A 1 520 ? -33.670 11.397 29.350 1.00 89.25 520 ILE A C 1
ATOM 4093 O O . ILE A 1 520 ? -34.241 12.237 28.652 1.00 89.25 520 ILE A O 1
ATOM 4097 N N . TYR A 1 521 ? -32.469 10.912 29.061 1.00 85.81 521 TYR A N 1
ATOM 4098 C CA . TYR A 1 521 ? -31.711 11.305 27.884 1.00 85.81 521 TYR A CA 1
ATOM 4099 C C . TYR A 1 521 ? -31.678 10.164 26.874 1.00 85.81 521 TYR A C 1
ATOM 4101 O O . TYR A 1 521 ? -31.313 9.025 27.186 1.00 85.81 521 TYR A O 1
ATOM 4109 N N . LEU A 1 522 ? -32.061 10.500 25.644 1.00 78.31 522 LEU A N 1
ATOM 4110 C CA . LEU A 1 522 ? -32.020 9.604 24.499 1.00 78.31 522 LEU A CA 1
ATOM 4111 C C . LEU A 1 522 ? -30.662 9.753 23.807 1.00 78.31 522 LEU A C 1
ATOM 4113 O O . LEU A 1 522 ? -30.294 10.848 23.383 1.00 78.31 522 LEU A O 1
ATOM 4117 N N . GLN A 1 523 ? -29.908 8.668 23.669 1.00 68.44 523 GLN A N 1
ATOM 4118 C CA . GLN A 1 523 ? -28.601 8.719 23.002 1.00 68.44 523 GLN A CA 1
ATOM 4119 C C . GLN A 1 523 ? -28.730 8.775 21.483 1.00 68.44 523 GLN A C 1
ATOM 4121 O O . GLN A 1 523 ? -29.691 8.243 20.922 1.00 68.44 523 GLN A O 1
ATOM 4126 N N . SER A 1 524 ? -27.741 9.347 20.795 1.00 59.09 524 SER A N 1
ATOM 4127 C CA . SER A 1 524 ? -27.713 9.338 19.333 1.00 59.09 524 SER A CA 1
ATOM 4128 C C . SER A 1 524 ? -27.610 7.908 18.788 1.00 59.09 524 SER A C 1
ATOM 4130 O O . SER A 1 524 ? -26.716 7.153 19.156 1.00 59.09 524 SER A O 1
ATOM 4132 N N . LEU A 1 525 ? -28.513 7.547 17.871 1.00 54.12 525 LEU A N 1
ATOM 4133 C CA . LEU A 1 525 ? -28.442 6.281 17.125 1.00 54.12 525 LEU A CA 1
ATOM 4134 C C . LEU A 1 525 ? -27.404 6.323 15.990 1.00 54.12 525 LEU A C 1
ATOM 4136 O O . LEU A 1 525 ? -27.119 5.296 15.388 1.00 54.12 525 LEU A O 1
ATOM 4140 N N . GLN A 1 526 ? -26.884 7.510 15.667 1.00 49.28 526 GLN A N 1
ATOM 4141 C CA . GLN A 1 526 ? -25.956 7.746 14.553 1.00 49.28 526 GLN A CA 1
ATOM 4142 C C . GLN A 1 526 ? -24.516 7.989 15.035 1.00 49.28 526 GLN A C 1
ATOM 4144 O O . GLN A 1 526 ? -23.585 7.894 14.244 1.00 49.28 526 GLN A O 1
ATOM 4149 N N . ASP A 1 527 ? -24.328 8.314 16.319 1.00 48.41 527 ASP A N 1
ATOM 4150 C CA . ASP A 1 527 ? -23.028 8.611 16.932 1.00 48.41 527 ASP A CA 1
ATOM 4151 C C . ASP A 1 527 ? -23.022 8.082 18.384 1.00 48.41 527 ASP A C 1
ATOM 4153 O O . ASP A 1 527 ? -23.416 8.805 19.301 1.00 48.41 527 ASP A O 1
ATOM 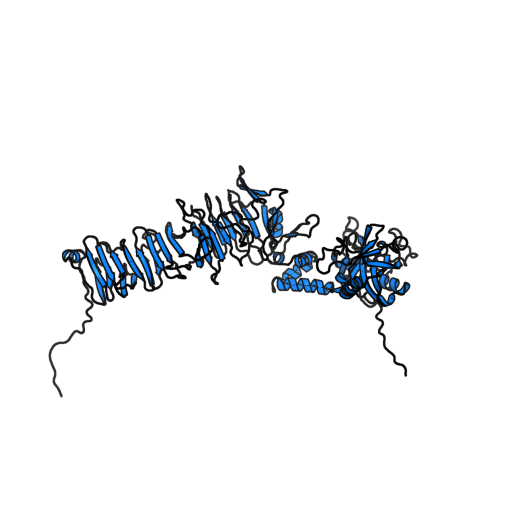4157 N N . PRO A 1 528 ? -22.626 6.813 18.616 1.00 42.50 528 PRO A N 1
ATOM 4158 C CA . PRO A 1 528 ? -22.712 6.147 19.924 1.00 42.50 528 PRO A CA 1
ATOM 4159 C C . PRO A 1 528 ? -21.896 6.808 21.050 1.00 42.50 528 PRO A C 1
ATOM 4161 O O . PRO A 1 528 ? -22.104 6.481 22.220 1.00 42.50 528 PRO A O 1
ATOM 4164 N N . GLY A 1 529 ? -20.968 7.710 20.698 1.00 41.50 529 GLY A N 1
ATOM 4165 C CA . GLY A 1 529 ? -20.167 8.516 21.626 1.00 41.50 529 GLY A CA 1
ATOM 4166 C C . GLY A 1 529 ? -20.769 9.889 21.945 1.00 41.50 529 GLY A C 1
ATOM 4167 O O . GLY A 1 529 ? -20.156 10.674 22.669 1.00 41.50 529 GLY A O 1
ATOM 4168 N N . LYS A 1 530 ? -21.950 10.205 21.394 1.00 43.09 530 LYS A N 1
ATOM 4169 C CA . LYS A 1 530 ? -22.711 11.416 21.706 1.00 43.09 530 LYS A CA 1
ATOM 4170 C C . LYS A 1 530 ? -24.052 11.060 22.323 1.00 43.09 530 LYS A C 1
ATOM 4172 O O . LYS A 1 530 ? -25.011 10.658 21.658 1.00 43.09 530 LYS A O 1
ATOM 4177 N N . SER A 1 531 ? -24.137 11.321 23.617 1.00 47.62 531 SER A N 1
ATOM 4178 C CA . SER A 1 531 ? -25.417 11.594 24.241 1.00 47.62 531 SER A CA 1
ATOM 4179 C C . SER A 1 531 ? -26.003 12.889 23.693 1.00 47.62 531 SER A C 1
ATOM 4181 O O . SER A 1 531 ? -25.266 13.797 23.322 1.00 47.62 531 SER A O 1
ATOM 4183 N N . THR A 1 532 ? -27.325 13.038 23.721 1.00 46.91 532 THR A N 1
ATOM 4184 C CA . THR A 1 532 ? -27.939 14.374 23.639 1.00 46.91 532 THR A CA 1
ATOM 4185 C C . THR A 1 532 ? -27.572 15.270 24.833 1.00 46.91 532 THR A C 1
ATOM 4187 O O . THR A 1 532 ? -27.934 16.445 24.854 1.00 46.91 532 THR A O 1
ATOM 4190 N N . LYS A 1 533 ? -26.783 14.789 25.803 1.00 45.91 533 LYS A N 1
ATOM 4191 C CA . LYS A 1 533 ? -26.046 15.678 26.700 1.00 45.91 533 LYS A CA 1
ATOM 4192 C C . LYS A 1 533 ? -24.904 16.386 25.974 1.00 45.91 533 LYS A C 1
ATOM 4194 O O . LYS A 1 533 ? -23.983 15.727 25.506 1.00 45.91 533 LYS A O 1
ATOM 4199 N N . LEU A 1 534 ? -24.937 17.721 26.076 1.00 46.53 534 LEU A N 1
ATOM 4200 C CA . LEU A 1 534 ? -23.970 18.726 25.597 1.00 46.53 534 LEU A CA 1
ATOM 4201 C C . LEU A 1 534 ? -24.304 19.157 24.156 1.00 46.53 534 LEU A C 1
ATOM 4203 O O . LEU A 1 534 ? -23.779 18.620 23.194 1.00 46.53 534 LEU A O 1
ATOM 4207 N N . ASP A 1 535 ? -25.272 20.052 23.918 1.00 41.81 535 ASP A N 1
ATOM 4208 C CA . ASP A 1 535 ? -25.012 21.480 24.150 1.00 41.81 535 ASP A CA 1
ATOM 4209 C C . ASP A 1 535 ? -26.241 22.414 24.272 1.00 41.81 535 ASP A C 1
ATOM 4211 O O . ASP A 1 535 ? -26.006 23.618 24.383 1.00 41.81 535 ASP A O 1
ATOM 4215 N N . LYS A 1 536 ? -27.521 21.974 24.252 1.00 47.91 536 LYS A N 1
ATOM 4216 C CA . LYS A 1 536 ? -28.650 22.951 24.313 1.00 47.91 536 LYS A CA 1
ATOM 4217 C C . LYS A 1 536 ? -30.091 22.505 24.644 1.00 47.91 536 LYS A C 1
ATOM 4219 O O . LYS A 1 536 ? -30.928 23.402 24.722 1.00 47.91 536 LYS A O 1
ATOM 4224 N N . GLU A 1 537 ? -30.421 21.228 24.870 1.00 58.16 537 GLU A N 1
ATOM 4225 C CA . GLU A 1 537 ? -31.827 20.811 25.105 1.00 58.16 537 GLU A CA 1
ATOM 4226 C C . GLU A 1 537 ? -32.049 20.074 26.444 1.00 58.16 537 GLU A C 1
ATOM 4228 O O . GLU A 1 537 ? -31.169 19.328 26.885 1.00 58.16 537 GLU A O 1
ATOM 4233 N N . PRO A 1 538 ? -33.194 20.295 27.126 1.00 70.12 538 PRO A N 1
ATOM 4234 C CA . PRO A 1 538 ? -33.538 19.602 28.369 1.00 70.12 538 PRO A CA 1
ATOM 4235 C C . PRO A 1 538 ? -33.862 18.119 28.122 1.00 70.12 538 PRO A C 1
ATOM 4237 O O . PRO A 1 538 ? -34.399 17.758 27.075 1.00 70.12 538 PRO A O 1
ATOM 4240 N N . GLY A 1 539 ? -33.554 17.258 29.100 1.00 81.62 539 GLY A N 1
ATOM 4241 C CA . GLY A 1 539 ? -33.957 15.848 29.061 1.00 81.62 539 GLY A CA 1
ATOM 4242 C C . GLY A 1 539 ? -35.477 15.676 29.175 1.00 81.62 539 GLY A C 1
ATOM 4243 O O . GLY A 1 539 ? -36.195 16.603 29.550 1.00 81.62 539 GLY A O 1
ATOM 4244 N N . ILE A 1 540 ? -35.980 14.480 28.861 1.00 89.62 540 ILE A N 1
ATOM 4245 C CA . ILE A 1 540 ? -37.412 14.162 28.945 1.00 89.62 540 ILE A CA 1
ATOM 4246 C C . ILE A 1 540 ? -37.787 13.961 30.421 1.00 89.62 540 ILE A C 1
ATOM 4248 O O . ILE A 1 540 ? -37.198 13.083 31.059 1.00 89.62 540 ILE A O 1
ATOM 4252 N N . PRO A 1 541 ? -38.754 14.709 30.981 1.00 90.50 541 PRO A N 1
ATOM 4253 C CA . PRO A 1 541 ? -39.164 14.529 32.371 1.00 90.50 541 PRO A CA 1
ATOM 4254 C C . PRO A 1 541 ? -39.733 13.128 32.618 1.00 90.50 541 PRO A C 1
ATOM 4256 O O . PRO A 1 541 ? -40.624 12.674 31.890 1.00 90.50 541 PRO A O 1
ATOM 4259 N N . GLY A 1 542 ? -39.228 12.457 33.652 1.00 91.12 542 GLY A N 1
ATOM 4260 C CA . GLY A 1 542 ? -39.718 11.165 34.124 1.00 91.12 542 GLY A CA 1
ATOM 4261 C C . GLY A 1 542 ? -40.346 11.273 35.512 1.00 91.12 542 GLY A C 1
ATOM 4262 O O . GLY A 1 542 ? -39.836 11.983 36.373 1.00 91.12 542 GLY A O 1
ATOM 4263 N N . LYS A 1 543 ? -41.436 10.539 35.740 1.00 91.94 543 LYS A N 1
ATOM 4264 C CA . LYS A 1 543 ? -42.098 10.402 37.041 1.00 91.94 543 LYS A CA 1
ATOM 4265 C C . LYS A 1 543 ? -42.064 8.947 37.492 1.00 91.94 543 LYS A C 1
ATOM 4267 O O . LYS A 1 543 ? -42.431 8.068 36.718 1.00 91.94 543 LYS A O 1
ATOM 4272 N N . ILE A 1 544 ? -41.690 8.686 38.743 1.00 93.12 544 ILE A N 1
ATOM 4273 C CA . ILE A 1 544 ? -41.795 7.343 39.333 1.00 93.12 544 ILE A CA 1
ATOM 4274 C C . ILE A 1 544 ? -43.281 6.989 39.487 1.00 93.12 544 ILE A C 1
ATOM 4276 O O . ILE A 1 544 ? -44.043 7.736 40.103 1.00 93.12 544 ILE A O 1
ATOM 4280 N N . VAL A 1 545 ? -43.699 5.865 38.904 1.00 93.38 545 VAL A N 1
ATOM 4281 C CA . VAL A 1 545 ? -45.083 5.358 38.977 1.00 93.38 545 VAL A CA 1
ATOM 4282 C C . VAL A 1 545 ? -45.202 3.989 39.645 1.00 93.38 545 VAL A C 1
ATOM 4284 O O . VAL A 1 545 ? -46.299 3.589 40.018 1.00 93.38 545 VAL A O 1
ATOM 4287 N N . ALA A 1 546 ? -44.082 3.288 39.820 1.00 93.69 546 ALA A N 1
ATOM 4288 C CA . ALA A 1 546 ? -43.976 2.096 40.652 1.00 93.69 546 ALA A CA 1
ATOM 4289 C C . ALA A 1 546 ? -42.554 1.996 41.214 1.00 93.69 546 ALA A C 1
ATOM 4291 O O . ALA A 1 546 ? -41.591 2.331 40.516 1.00 93.69 546 ALA A O 1
ATOM 4292 N N . TYR A 1 547 ? -42.421 1.511 42.447 1.00 92.19 547 TYR A N 1
ATOM 4293 C CA . TYR A 1 547 ? -41.148 1.459 43.160 1.00 92.19 547 TYR A CA 1
ATOM 4294 C C . TYR A 1 547 ? -41.056 0.222 44.063 1.00 92.19 547 TYR A C 1
ATOM 4296 O O . TYR A 1 547 ? -42.018 -0.148 44.729 1.00 92.19 547 TYR A O 1
ATOM 4304 N N . SER A 1 548 ? -39.901 -0.443 44.066 1.00 90.81 548 SER A N 1
ATOM 4305 C CA . SER A 1 548 ? -39.571 -1.543 44.973 1.00 90.81 548 SER A CA 1
ATOM 4306 C C . SER A 1 548 ? -38.128 -1.387 45.434 1.00 90.81 548 SER A C 1
ATOM 4308 O O . SER A 1 548 ? -37.194 -1.536 44.646 1.00 90.81 548 SER A O 1
ATOM 4310 N N . GLU A 1 549 ? -37.954 -1.083 46.720 1.00 85.94 549 GLU A N 1
ATOM 4311 C CA . GLU A 1 549 ? -36.653 -0.818 47.332 1.00 85.94 549 GLU A CA 1
ATOM 4312 C C . GLU A 1 549 ? -35.618 -1.930 47.102 1.00 85.94 549 GLU A C 1
ATOM 4314 O O . GLU A 1 549 ? -35.938 -3.103 46.888 1.00 85.94 549 GLU A O 1
ATOM 4319 N N . ARG A 1 550 ? -34.341 -1.558 47.238 1.00 81.62 550 ARG A N 1
ATOM 4320 C CA . ARG A 1 550 ? -33.213 -2.491 47.244 1.00 81.62 550 ARG A CA 1
ATOM 4321 C C . ARG A 1 550 ? -33.022 -3.145 48.610 1.00 81.62 550 ARG A C 1
ATOM 4323 O O . ARG A 1 550 ? -33.063 -2.481 49.648 1.00 81.62 550 ARG A O 1
ATOM 4330 N N . LEU A 1 551 ? -32.711 -4.441 48.621 1.00 70.56 551 LEU A N 1
ATOM 4331 C CA . LEU A 1 551 ? -32.256 -5.117 49.835 1.00 70.56 551 LEU A CA 1
ATOM 4332 C C . LEU A 1 551 ? -30.837 -4.637 50.209 1.00 70.56 551 LEU A C 1
ATOM 4334 O O . LEU A 1 551 ? -29.902 -4.730 49.415 1.00 70.56 551 LEU A O 1
ATOM 4338 N N . GLY A 1 552 ? -30.647 -4.115 51.424 1.00 56.56 552 GLY A N 1
ATOM 4339 C CA . GLY A 1 552 ? -29.313 -3.747 51.912 1.00 56.56 552 GLY A CA 1
ATOM 4340 C C . GLY A 1 552 ? -28.389 -4.970 52.034 1.00 56.56 552 GLY A C 1
ATOM 4341 O O . GLY A 1 552 ? -28.842 -6.062 52.368 1.00 56.56 552 GLY A O 1
ATOM 4342 N N . VAL A 1 553 ? -27.077 -4.776 51.847 1.00 47.06 553 VAL A N 1
ATOM 4343 C CA . VAL A 1 553 ? -26.000 -5.804 51.771 1.00 47.06 553 VAL A CA 1
ATOM 4344 C C . VAL A 1 553 ? -25.839 -6.680 53.048 1.00 47.06 553 VAL A C 1
ATOM 4346 O O . VAL A 1 553 ? -24.867 -7.415 53.191 1.00 47.06 553 VAL A O 1
ATOM 4349 N N . LYS A 1 554 ? -26.754 -6.619 54.027 1.00 37.66 554 LYS A N 1
ATOM 4350 C CA . LYS A 1 554 ? -26.596 -7.236 55.358 1.00 37.66 554 LYS A CA 1
ATOM 4351 C C . LYS A 1 554 ? -27.765 -8.072 55.898 1.00 37.66 554 LYS A C 1
ATOM 4353 O O . LYS A 1 554 ? -27.748 -8.376 57.088 1.00 37.66 554 LYS A O 1
ATOM 4358 N N . GLY A 1 555 ? -28.727 -8.523 55.094 1.00 38.69 555 GLY A N 1
ATOM 4359 C CA . GLY A 1 555 ? -29.747 -9.421 55.655 1.00 38.69 555 GLY A CA 1
ATOM 4360 C C . GLY A 1 555 ? -30.641 -10.132 54.655 1.00 38.69 555 GLY A C 1
ATOM 4361 O O . GLY A 1 555 ? -31.714 -9.633 54.344 1.00 38.69 555 GLY A O 1
ATOM 4362 N N . LEU A 1 556 ? -30.251 -11.343 54.251 1.00 44.44 556 LEU A N 1
ATOM 4363 C CA . LEU A 1 556 ? -31.194 -12.370 53.804 1.00 44.44 556 LEU A CA 1
ATOM 4364 C C . LEU A 1 556 ? -31.961 -12.866 55.040 1.00 44.44 556 LEU A C 1
ATOM 4366 O O . LEU A 1 556 ? -31.511 -13.767 55.744 1.00 44.44 556 LEU A O 1
ATOM 4370 N N . ILE A 1 557 ? -33.088 -12.227 55.344 1.00 45.81 557 ILE A N 1
ATOM 4371 C CA . ILE A 1 557 ? -34.088 -12.743 56.284 1.00 45.81 557 ILE A CA 1
ATOM 4372 C C . ILE A 1 557 ? -35.390 -12.854 55.491 1.00 45.81 557 ILE A C 1
ATOM 4374 O O . ILE A 1 557 ? -35.734 -11.928 54.758 1.00 45.81 557 ILE A O 1
ATOM 4378 N N . ALA A 1 558 ? -36.100 -13.976 55.630 1.00 46.03 558 ALA A N 1
ATOM 4379 C CA . ALA A 1 558 ? -37.305 -14.328 54.867 1.00 46.03 558 ALA A CA 1
ATOM 4380 C C . ALA A 1 558 ? -38.455 -13.293 54.935 1.00 46.03 558 ALA A C 1
ATOM 4382 O O . ALA A 1 558 ? -39.409 -13.392 54.174 1.00 46.03 558 ALA A O 1
ATOM 4383 N N . GLU A 1 559 ? -38.357 -12.287 55.807 1.00 46.06 559 GLU A N 1
ATOM 4384 C CA . GLU A 1 559 ? -39.335 -11.205 55.982 1.00 46.06 559 GLU A CA 1
ATOM 4385 C C . GLU A 1 559 ? -39.186 -10.045 54.969 1.00 46.06 559 GLU A C 1
ATOM 4387 O O . GLU A 1 559 ? -40.011 -9.142 54.971 1.00 46.06 559 GLU A O 1
ATOM 4392 N N . ASN A 1 560 ? -38.167 -10.052 54.091 1.00 54.50 560 ASN A N 1
ATOM 4393 C CA . ASN A 1 560 ? -37.879 -8.960 53.137 1.00 54.50 560 ASN A CA 1
ATOM 4394 C C . ASN A 1 560 ? -37.905 -9.377 51.646 1.00 54.50 560 ASN A C 1
ATOM 4396 O O . ASN A 1 560 ? -37.305 -8.704 50.806 1.00 54.50 560 ASN A O 1
ATOM 4400 N N . LEU A 1 561 ? -38.596 -10.471 51.300 1.00 54.44 561 LEU A N 1
ATOM 4401 C CA . LEU A 1 561 ? -38.680 -11.015 49.928 1.00 54.44 561 LEU A CA 1
ATOM 4402 C C . LEU A 1 561 ? -39.394 -10.098 48.910 1.00 54.44 561 LEU A C 1
ATOM 4404 O O . LEU A 1 561 ? -39.391 -10.385 47.715 1.00 54.44 561 LEU A O 1
ATOM 4408 N N . ASP A 1 562 ? -39.974 -8.982 49.353 1.00 62.34 562 ASP A N 1
ATOM 4409 C CA . ASP A 1 562 ? -40.674 -8.034 48.478 1.00 62.34 562 ASP A CA 1
ATOM 4410 C C . ASP A 1 562 ? -39.759 -6.930 47.907 1.00 62.34 562 ASP A C 1
ATOM 4412 O O . ASP A 1 562 ? -40.186 -6.155 47.045 1.00 62.34 562 ASP A O 1
ATOM 4416 N N . LYS A 1 563 ? -38.487 -6.869 48.338 1.00 82.19 563 LYS A N 1
ATOM 4417 C CA . LYS A 1 563 ? -37.494 -5.886 47.869 1.00 82.19 563 LYS A CA 1
ATOM 4418 C C . LYS A 1 563 ? -36.767 -6.364 46.614 1.00 82.19 563 LYS A C 1
ATOM 4420 O O . LYS A 1 563 ? -35.961 -7.298 46.656 1.00 82.19 563 LYS A O 1
ATOM 4425 N N . ARG A 1 564 ? -37.027 -5.702 45.488 1.00 88.81 564 ARG A N 1
ATOM 4426 C CA . ARG A 1 564 ? -36.571 -6.140 44.161 1.00 88.81 564 ARG A CA 1
ATOM 4427 C C . ARG A 1 564 ? -35.598 -5.196 43.504 1.00 88.81 564 ARG A C 1
ATOM 4429 O O . ARG A 1 564 ? -35.120 -5.567 42.450 1.00 88.81 564 ARG A O 1
ATOM 4436 N N . ASP A 1 565 ? -35.327 -4.024 44.071 1.00 91.56 565 ASP A N 1
ATOM 4437 C CA . ASP A 1 565 ? -34.496 -2.987 43.450 1.00 91.56 565 ASP A CA 1
ATOM 4438 C C . ASP A 1 565 ? -34.955 -2.622 42.021 1.00 91.56 565 ASP A C 1
ATOM 4440 O O . ASP A 1 565 ? -34.158 -2.582 41.082 1.00 91.56 565 ASP A O 1
ATOM 4444 N N . LEU A 1 566 ? -36.258 -2.376 41.847 1.00 94.31 566 LEU A N 1
ATOM 4445 C CA . LEU A 1 566 ? -36.888 -2.028 40.566 1.00 94.31 566 LEU A CA 1
ATOM 4446 C C . LEU A 1 566 ? -37.721 -0.749 40.681 1.00 94.31 566 LEU A C 1
ATOM 4448 O O . LEU A 1 566 ? -38.425 -0.541 41.667 1.00 94.31 566 LEU A O 1
ATOM 4452 N N . ALA A 1 567 ? -37.683 0.082 39.643 1.00 94.88 567 ALA A N 1
ATOM 4453 C CA . ALA A 1 567 ? -38.540 1.253 39.511 1.00 94.88 567 ALA A CA 1
ATOM 4454 C C . ALA A 1 567 ? -39.079 1.379 38.082 1.00 94.88 567 ALA A C 1
ATOM 4456 O O . ALA A 1 567 ? -38.382 1.074 37.109 1.00 94.88 567 ALA A O 1
ATOM 4457 N N . LEU A 1 568 ? -40.319 1.853 37.961 1.00 96.31 568 LEU A N 1
ATOM 4458 C CA . LEU A 1 568 ? -40.961 2.165 36.688 1.00 96.31 568 LEU A CA 1
ATOM 4459 C C . LEU A 1 568 ? -41.166 3.671 36.580 1.00 96.31 568 LEU A C 1
ATOM 4461 O O . LEU A 1 568 ? -41.749 4.294 37.471 1.00 96.31 568 LEU A O 1
ATOM 4465 N N . LEU A 1 569 ? -40.713 4.237 35.469 1.00 95.38 569 LEU A N 1
ATOM 4466 C CA . LEU A 1 569 ? -40.850 5.650 35.158 1.00 95.38 569 LEU A CA 1
ATOM 4467 C C . LEU A 1 569 ? -41.877 5.846 34.044 1.00 95.38 569 LEU A C 1
ATOM 4469 O O . LEU A 1 569 ? -41.830 5.156 33.027 1.00 95.38 569 LEU A O 1
ATOM 4473 N N . GLU A 1 570 ? -42.764 6.816 34.220 1.00 94.75 570 GLU A N 1
ATOM 4474 C CA . GLU A 1 570 ? -43.658 7.338 33.189 1.00 94.75 570 GLU A CA 1
ATOM 4475 C C . GLU A 1 570 ? -43.086 8.655 32.655 1.00 94.75 570 GLU A C 1
ATOM 4477 O O . GLU A 1 570 ? -42.784 9.566 33.429 1.00 94.75 570 GLU A O 1
ATOM 4482 N N . LEU A 1 571 ? -42.906 8.755 31.337 1.00 92.69 571 LEU A N 1
ATOM 4483 C CA . LEU A 1 571 ? -42.325 9.943 30.709 1.00 92.69 571 LEU A CA 1
ATOM 4484 C C . LEU A 1 571 ? -43.395 10.943 30.281 1.00 92.69 571 LEU A C 1
ATOM 4486 O O . LEU A 1 571 ? -44.475 10.555 29.831 1.00 92.69 571 LEU A O 1
ATOM 4490 N N . THR A 1 572 ? -43.039 12.228 30.323 1.00 89.06 572 THR A N 1
ATOM 4491 C CA . THR A 1 572 ? -43.880 13.337 29.842 1.00 89.06 572 THR A CA 1
ATOM 4492 C C . THR A 1 572 ? -43.201 14.063 28.667 1.00 89.06 572 THR A C 1
ATOM 4494 O O . THR A 1 572 ? -42.722 15.184 28.842 1.00 89.06 572 THR A O 1
ATOM 4497 N N . PRO A 1 573 ? -43.086 13.427 27.482 1.00 88.81 573 PRO A N 1
ATOM 4498 C CA . PRO A 1 573 ? -42.411 14.020 26.331 1.00 88.81 573 PRO A CA 1
ATOM 4499 C C . PRO A 1 573 ? -43.243 15.127 25.678 1.00 88.81 573 PRO A C 1
ATOM 4501 O O . PRO A 1 573 ? -44.474 15.057 25.628 1.00 88.81 573 PRO A O 1
ATOM 4504 N N . ASP A 1 574 ? -42.567 16.119 25.101 1.00 86.94 574 ASP A N 1
ATOM 4505 C CA . ASP A 1 574 ? -43.197 17.016 24.133 1.00 86.94 574 ASP A CA 1
ATOM 4506 C C . ASP A 1 574 ? -43.483 16.302 22.792 1.00 86.94 574 ASP A C 1
ATOM 4508 O O . ASP A 1 574 ? -43.188 15.119 22.600 1.00 86.94 574 ASP A O 1
ATOM 4512 N N . SER A 1 575 ? -44.094 17.011 21.839 1.00 83.81 575 SER A N 1
ATOM 4513 C CA . SER A 1 575 ? -44.477 16.415 20.550 1.00 83.81 575 SER A CA 1
ATOM 4514 C C . SER A 1 575 ? -43.282 15.908 19.732 1.00 83.81 575 SER A C 1
ATOM 4516 O O . SER A 1 575 ? -43.396 14.859 19.102 1.00 83.81 575 SER A O 1
ATOM 4518 N N . PHE A 1 576 ? -42.142 16.602 19.768 1.00 80.31 576 PHE A N 1
ATOM 4519 C CA . PHE A 1 576 ? -40.934 16.212 19.039 1.00 80.31 576 PHE A CA 1
ATOM 4520 C C . PHE A 1 576 ? -40.247 15.017 19.713 1.00 80.31 576 PHE A C 1
ATOM 4522 O O . PHE A 1 576 ? -39.932 14.016 19.069 1.00 80.31 576 PHE A O 1
ATOM 4529 N N . GLN A 1 577 ? -40.103 15.074 21.035 1.00 84.81 577 GLN A N 1
ATOM 4530 C CA . GLN A 1 577 ? -39.576 13.980 21.848 1.00 84.81 577 GLN A CA 1
ATOM 4531 C C . GLN A 1 577 ? -40.426 12.708 21.704 1.00 84.81 577 GLN A C 1
ATOM 4533 O O . GLN A 1 577 ? -39.894 11.599 21.661 1.00 84.81 577 GLN A O 1
ATOM 4538 N N . MET A 1 578 ? -41.749 12.847 21.577 1.00 84.06 578 MET A N 1
ATOM 4539 C CA . MET A 1 578 ? -42.645 11.712 21.374 1.00 84.06 578 MET A CA 1
ATOM 4540 C C . MET A 1 578 ? -42.485 11.069 19.989 1.00 84.06 578 MET A C 1
ATOM 4542 O O . MET A 1 578 ? -42.578 9.846 19.868 1.00 84.06 578 MET A O 1
ATOM 4546 N N . GLU A 1 579 ? -42.237 11.852 18.936 1.00 76.56 579 GLU A N 1
ATOM 4547 C CA . GLU A 1 579 ? -41.896 11.308 17.613 1.00 76.56 579 GLU A CA 1
ATOM 4548 C C . GLU A 1 579 ? -40.575 10.530 17.649 1.00 76.56 579 GLU A C 1
ATOM 4550 O O . GLU A 1 579 ? -40.492 9.422 17.112 1.00 76.56 579 GLU A O 1
ATOM 4555 N N . GLU A 1 580 ? -39.574 11.059 18.353 1.00 75.56 580 GLU A N 1
ATOM 4556 C CA . GLU A 1 580 ? -38.277 10.409 18.545 1.00 75.56 580 GLU A CA 1
ATOM 4557 C C . GLU A 1 580 ? -38.404 9.072 19.295 1.00 75.56 580 GLU A C 1
ATOM 4559 O O . GLU A 1 580 ? -37.832 8.061 18.876 1.00 75.56 580 GLU A O 1
ATOM 4564 N N . LEU A 1 581 ? -39.196 9.034 20.371 1.00 77.81 581 LEU A N 1
ATOM 4565 C CA . LEU A 1 581 ? -39.494 7.815 21.129 1.00 77.81 581 LEU A CA 1
ATOM 4566 C C . LEU A 1 581 ? -40.209 6.774 20.252 1.00 77.81 581 LEU A C 1
ATOM 4568 O O . LEU A 1 581 ? -39.771 5.625 20.165 1.00 77.81 581 LEU A O 1
ATOM 4572 N N . LYS A 1 582 ? -41.243 7.181 19.503 1.00 73.62 582 LYS A N 1
ATOM 4573 C CA . LYS A 1 582 ? -41.945 6.291 18.560 1.00 73.62 582 LYS A CA 1
ATOM 4574 C C . LYS A 1 582 ? -41.013 5.712 17.496 1.00 73.62 582 LYS A C 1
ATOM 4576 O O . LYS A 1 582 ? -41.148 4.539 17.158 1.00 73.62 582 LYS A O 1
ATOM 4581 N N . ARG A 1 583 ? -40.066 6.507 16.985 1.00 68.12 583 ARG A N 1
ATOM 4582 C CA . ARG A 1 583 ? -39.063 6.053 16.009 1.00 68.12 583 ARG A CA 1
ATOM 4583 C C . ARG A 1 583 ? -38.107 5.014 16.596 1.00 68.12 583 ARG A C 1
ATOM 4585 O O . ARG A 1 583 ? -37.724 4.084 15.895 1.00 68.12 583 ARG A O 1
ATOM 4592 N N . ARG A 1 584 ? -37.718 5.171 17.865 1.00 72.69 584 ARG A N 1
ATOM 4593 C CA . ARG A 1 584 ? -36.860 4.213 18.587 1.00 72.69 584 ARG A CA 1
ATOM 4594 C C . ARG A 1 584 ? -37.560 2.894 18.866 1.00 72.69 584 ARG A C 1
ATOM 4596 O O . ARG A 1 584 ? -36.910 1.850 18.841 1.00 72.69 584 ARG A O 1
ATOM 4603 N N . GLY A 1 585 ? -38.863 2.951 19.123 1.00 76.12 585 GLY A N 1
ATOM 4604 C CA . GLY A 1 585 ? -39.642 1.806 19.566 1.00 76.12 585 GLY A CA 1
ATOM 4605 C C . GLY A 1 585 ? -39.426 1.505 21.049 1.00 76.12 585 GLY A C 1
ATOM 4606 O O . GLY A 1 585 ? -39.065 2.379 21.837 1.00 76.12 585 GLY A O 1
ATOM 4607 N N . TYR A 1 586 ? -39.719 0.271 21.433 1.00 84.19 586 TYR A N 1
ATOM 4608 C CA . TYR A 1 586 ? -39.521 -0.262 22.777 1.00 84.19 586 TYR A CA 1
ATOM 4609 C C . TYR A 1 586 ? -39.127 -1.734 22.678 1.00 84.19 586 TYR A C 1
ATOM 4611 O O . TYR A 1 586 ? -39.305 -2.359 21.628 1.00 84.19 586 TYR A O 1
ATOM 4619 N N . VAL A 1 587 ? -38.610 -2.289 23.771 1.00 86.56 587 VAL A N 1
ATOM 4620 C CA . VAL A 1 587 ? -38.323 -3.722 23.870 1.00 86.56 587 VAL A CA 1
ATOM 4621 C C . VAL A 1 587 ? -39.448 -4.423 24.611 1.00 86.56 587 VAL A C 1
ATOM 4623 O O . VAL A 1 587 ? -39.900 -3.966 25.658 1.00 86.56 587 VAL A O 1
ATOM 4626 N N . GLN A 1 588 ? -39.871 -5.568 24.083 1.00 86.00 588 GLN A N 1
ATOM 4627 C CA . GLN A 1 588 ? -40.805 -6.439 24.776 1.00 86.00 588 GLN A CA 1
ATOM 4628 C C . GLN A 1 588 ? -40.120 -7.093 25.986 1.00 86.00 588 GLN A C 1
ATOM 4630 O O . GLN A 1 588 ? -39.057 -7.706 25.854 1.00 86.00 588 GLN A O 1
ATOM 4635 N N . ILE A 1 589 ? -40.758 -7.014 27.154 1.00 92.56 589 ILE A N 1
ATOM 4636 C CA . ILE A 1 589 ? -40.387 -7.841 28.306 1.00 92.56 589 ILE A CA 1
ATOM 4637 C C . ILE A 1 589 ? -40.749 -9.288 27.982 1.00 92.56 589 ILE A C 1
ATOM 4639 O O . ILE A 1 589 ? -41.870 -9.565 27.549 1.00 92.56 589 ILE A O 1
ATOM 4643 N N . ALA A 1 590 ? -39.798 -10.204 28.160 1.00 91.44 590 ALA A N 1
ATOM 4644 C CA . ALA A 1 590 ? -40.018 -11.614 27.880 1.00 91.44 590 ALA A CA 1
ATOM 4645 C C . ALA A 1 590 ? -41.260 -12.139 28.635 1.00 91.44 590 ALA A C 1
ATOM 4647 O O . ALA A 1 590 ? -41.477 -11.761 29.788 1.00 91.44 590 ALA A O 1
ATOM 4648 N N . PRO A 1 591 ? -42.124 -12.954 28.006 1.00 88.25 591 PRO A N 1
ATOM 4649 C CA . PRO A 1 591 ? -43.301 -13.487 28.686 1.00 88.25 591 PRO A CA 1
ATOM 4650 C C . PRO A 1 591 ? -42.909 -14.574 29.711 1.00 88.25 591 PRO A C 1
ATOM 4652 O O . PRO A 1 591 ? -41.793 -15.086 29.638 1.00 88.25 591 PRO A O 1
ATOM 4655 N N . PRO A 1 592 ? -43.788 -14.948 30.662 1.00 84.12 592 PRO A N 1
ATOM 4656 C CA . PRO A 1 592 ? -43.472 -15.932 31.708 1.00 84.12 592 PRO A CA 1
ATOM 4657 C C . PRO A 1 592 ? -42.989 -17.292 31.184 1.00 84.12 592 PRO A C 1
ATOM 4659 O O . PRO A 1 592 ? -42.179 -17.953 31.820 1.00 84.12 592 PRO A O 1
ATOM 4662 N N . GLU A 1 593 ? -43.465 -17.711 30.012 1.00 84.81 593 GLU A N 1
ATOM 4663 C CA . GLU A 1 593 ? -43.070 -18.952 29.340 1.00 84.81 593 GLU A CA 1
ATOM 4664 C C . GLU A 1 593 ? -41.709 -18.880 28.622 1.00 84.81 593 GLU A C 1
ATOM 4666 O O . GLU A 1 593 ? -41.277 -19.864 28.017 1.00 84.81 593 GLU A O 1
ATOM 4671 N N . PHE A 1 594 ? -41.038 -17.726 28.644 1.00 87.06 594 PHE A N 1
ATOM 4672 C CA . PHE A 1 594 ? -39.732 -17.552 28.022 1.00 87.06 594 PHE A CA 1
ATOM 4673 C C . PHE A 1 594 ? -38.655 -18.244 28.861 1.00 87.06 594 PHE A C 1
ATOM 4675 O O . PHE A 1 594 ? -38.272 -17.769 29.928 1.00 87.06 594 PHE A O 1
ATOM 4682 N N . GLY A 1 595 ? -38.185 -19.395 28.377 1.00 84.94 595 GLY A N 1
ATOM 4683 C CA . GLY A 1 595 ? -37.176 -20.193 29.064 1.00 84.94 595 GLY A CA 1
ATOM 4684 C C . GLY A 1 595 ? -35.824 -19.488 29.094 1.00 84.94 595 GLY A C 1
ATOM 4685 O O . GLY A 1 595 ? -35.228 -19.261 28.045 1.00 84.94 595 GLY A O 1
ATOM 4686 N N . VAL A 1 596 ? -35.345 -19.183 30.298 1.00 89.25 596 VAL A N 1
ATOM 4687 C CA . VAL A 1 596 ? -33.998 -18.677 30.570 1.00 89.25 596 VAL A CA 1
ATOM 4688 C C . VAL A 1 596 ? -33.255 -19.751 31.358 1.00 89.25 596 VAL A C 1
ATOM 4690 O O . VAL A 1 596 ? -33.756 -20.194 32.389 1.00 89.25 596 VAL A O 1
ATOM 4693 N N . ASN A 1 597 ? -32.091 -20.188 30.878 1.00 91.06 597 ASN A N 1
ATOM 4694 C CA . ASN A 1 597 ? -31.304 -21.259 31.488 1.00 91.06 597 ASN A CA 1
ATOM 4695 C C . ASN A 1 597 ? -29.855 -20.826 31.734 1.00 91.06 597 ASN A C 1
ATOM 4697 O O . ASN A 1 597 ? -29.304 -19.954 31.059 1.00 91.06 597 ASN A O 1
ATOM 4701 N N . GLU A 1 598 ? -29.198 -21.492 32.680 1.00 89.88 598 GLU A N 1
ATOM 4702 C CA . GLU A 1 598 ? -27.754 -21.361 32.855 1.00 89.88 598 GLU A CA 1
ATOM 4703 C C . GLU A 1 598 ? -27.004 -21.748 31.571 1.00 89.88 598 GLU A C 1
ATOM 4705 O O . GLU A 1 598 ? -27.311 -22.734 30.899 1.00 89.88 598 GLU A O 1
ATOM 4710 N N . GLY A 1 599 ? -25.987 -20.960 31.232 1.00 81.75 599 GLY A N 1
ATOM 4711 C CA . GLY A 1 599 ? -25.184 -21.108 30.023 1.00 81.75 599 GLY A CA 1
ATOM 4712 C C . GLY A 1 599 ? -25.728 -20.368 28.800 1.00 81.75 599 GLY A C 1
ATOM 4713 O O . GLY A 1 599 ? -24.956 -20.177 27.845 1.00 81.75 599 GLY A O 1
ATOM 4714 N N . ASP A 1 600 ? -26.983 -19.906 28.835 1.00 85.06 600 ASP A N 1
ATOM 4715 C CA . ASP A 1 600 ? -27.582 -19.131 27.749 1.00 85.06 600 ASP A CA 1
ATOM 4716 C C . ASP A 1 600 ? -26.785 -17.850 27.481 1.00 85.06 600 ASP A C 1
ATOM 4718 O O . ASP A 1 600 ? -26.176 -17.246 28.372 1.00 85.06 600 ASP A O 1
ATOM 4722 N N . ARG A 1 601 ? -26.739 -17.467 26.203 1.00 83.69 601 ARG A N 1
ATOM 4723 C CA . ARG A 1 601 ? -26.066 -16.248 25.750 1.00 83.69 601 ARG A CA 1
ATOM 4724 C C . ARG A 1 601 ? -27.028 -15.079 25.876 1.00 83.69 601 ARG A C 1
ATOM 4726 O O . ARG A 1 601 ? -28.143 -15.143 25.373 1.00 83.69 601 ARG A O 1
ATOM 4733 N N . ALA A 1 602 ? -26.549 -13.997 26.468 1.00 85.62 602 ALA A N 1
ATOM 4734 C CA . ALA A 1 602 ? -27.305 -12.766 26.606 1.00 85.62 602 ALA A CA 1
ATOM 4735 C C . ALA A 1 602 ? -26.409 -11.556 26.331 1.00 85.62 602 ALA A C 1
ATOM 4737 O O . ALA A 1 602 ? -25.178 -11.654 26.309 1.00 85.62 602 ALA A O 1
ATOM 4738 N N . VAL A 1 603 ? -27.028 -10.399 26.140 1.00 85.25 603 VAL A N 1
ATOM 4739 C CA . VAL A 1 603 ? -26.336 -9.112 26.082 1.00 85.25 603 VAL A CA 1
ATOM 4740 C C . VAL A 1 603 ? -26.965 -8.165 27.071 1.00 85.25 603 VAL A C 1
ATOM 4742 O O . VAL A 1 603 ? -28.182 -8.062 27.112 1.00 85.25 603 VAL A O 1
ATOM 4745 N N . PHE A 1 604 ? -26.160 -7.429 27.826 1.00 87.38 604 PHE A N 1
ATOM 4746 C CA . PHE A 1 604 ? -26.676 -6.299 28.586 1.00 87.38 604 PHE A CA 1
ATOM 4747 C C . PHE A 1 604 ? -26.226 -4.972 27.987 1.00 87.38 604 PHE A C 1
ATOM 4749 O O . PHE A 1 604 ? -25.132 -4.858 27.424 1.00 87.38 604 PHE A O 1
ATOM 4756 N N . VAL A 1 605 ? -27.096 -3.972 28.103 1.00 87.25 605 VAL A N 1
ATOM 4757 C CA . VAL A 1 605 ? -26.873 -2.618 27.595 1.00 87.25 605 VAL A CA 1
ATOM 4758 C C . VAL A 1 605 ? -27.048 -1.619 28.732 1.00 87.25 605 VAL A C 1
ATOM 4760 O O . VAL A 1 605 ? -28.050 -1.639 29.446 1.00 87.25 605 VAL A O 1
ATOM 4763 N N . GLY A 1 606 ? -26.070 -0.729 28.890 1.00 85.06 606 GLY A N 1
ATOM 4764 C CA . GLY A 1 606 ? -26.135 0.401 29.813 1.00 85.06 606 GLY A CA 1
ATOM 4765 C C . GLY A 1 606 ? -25.559 1.676 29.200 1.00 85.06 606 GLY A C 1
ATOM 4766 O O . GLY A 1 606 ? -24.852 1.633 28.196 1.00 85.06 606 GLY A O 1
ATOM 4767 N N . CYS A 1 607 ? -25.855 2.810 29.827 1.00 77.94 607 CYS A N 1
ATOM 4768 C CA . CYS A 1 607 ? -25.575 4.165 29.355 1.00 77.94 607 CYS A CA 1
ATOM 4769 C C . CYS A 1 607 ? -24.705 4.993 30.335 1.00 77.94 607 CYS A C 1
ATOM 4771 O O . CYS A 1 607 ? -25.076 6.126 30.685 1.00 77.94 607 CYS A O 1
ATOM 4773 N N . PRO A 1 608 ? -23.556 4.481 30.825 1.00 72.69 608 PRO A N 1
ATOM 4774 C CA . PRO A 1 608 ? -22.711 5.220 31.754 1.00 72.69 608 PRO A CA 1
ATOM 4775 C C . PRO A 1 608 ? -22.200 6.506 31.091 1.00 72.69 608 PRO A C 1
ATOM 4777 O O . PRO A 1 608 ? -21.707 6.500 29.966 1.00 72.69 608 PRO A O 1
ATOM 4780 N N . GLN A 1 609 ? -22.352 7.633 31.793 1.00 67.25 609 GLN A N 1
ATOM 4781 C CA . GLN A 1 609 ? -21.882 8.960 31.358 1.00 67.25 609 GLN A CA 1
ATOM 4782 C C . GLN A 1 609 ? -22.372 9.433 29.976 1.00 67.25 609 GLN A C 1
ATOM 4784 O O . GLN A 1 609 ? -21.870 10.427 29.468 1.00 67.25 609 GLN A O 1
ATOM 4789 N N . GLY A 1 610 ? -23.388 8.793 29.396 1.00 61.34 610 GLY A N 1
ATOM 4790 C CA . GLY A 1 610 ? -23.956 9.205 28.113 1.00 61.34 610 GLY A CA 1
ATOM 4791 C C . GLY A 1 610 ? -23.532 8.343 26.919 1.00 61.34 610 GLY A C 1
ATOM 4792 O O . GLY A 1 610 ? -23.976 8.607 25.809 1.00 61.34 610 GLY A O 1
ATOM 4793 N N . ASN A 1 611 ? -22.719 7.308 27.130 1.00 63.41 611 ASN A N 1
ATOM 4794 C CA . ASN A 1 611 ? -22.240 6.428 26.061 1.00 63.41 611 ASN A CA 1
ATOM 4795 C C . ASN A 1 611 ? -22.926 5.066 26.134 1.00 63.41 611 ASN A C 1
ATOM 4797 O O . ASN A 1 611 ? -23.133 4.549 27.232 1.00 63.41 611 ASN A O 1
ATOM 4801 N N . PHE A 1 612 ? -23.239 4.463 24.984 1.00 67.81 612 PHE A N 1
ATOM 4802 C CA . PHE A 1 612 ? -23.727 3.085 24.952 1.00 67.81 612 PHE A CA 1
ATOM 4803 C C . PHE A 1 612 ? -22.603 2.105 25.270 1.00 67.81 612 PHE A C 1
ATOM 4805 O O . PHE A 1 612 ? -21.572 2.078 24.602 1.00 67.81 612 PHE A O 1
ATOM 4812 N N . TYR A 1 613 ? -22.847 1.244 26.249 1.00 71.19 613 TYR A N 1
ATOM 4813 C CA . TYR A 1 613 ? -22.008 0.095 26.537 1.00 71.19 613 TYR A CA 1
ATOM 4814 C C . TYR A 1 613 ? -22.840 -1.164 26.383 1.00 71.19 613 TYR A C 1
ATOM 4816 O O . TYR A 1 613 ? -23.733 -1.435 27.186 1.00 71.19 613 TYR A O 1
ATOM 4824 N N . VAL A 1 614 ? -22.514 -1.917 25.339 1.00 76.56 614 VAL A N 1
ATOM 4825 C CA . VAL A 1 614 ? -23.102 -3.209 25.007 1.00 76.56 614 VAL A CA 1
ATOM 4826 C C . VAL A 1 614 ? -22.101 -4.291 25.384 1.00 76.56 614 VAL A C 1
ATOM 4828 O O . VAL A 1 614 ? -20.925 -4.189 25.034 1.00 76.56 614 VAL A O 1
ATOM 4831 N N . ARG A 1 615 ? -22.540 -5.329 26.099 1.00 73.69 615 ARG A N 1
ATOM 4832 C CA . ARG A 1 615 ? -21.670 -6.453 26.464 1.00 73.69 615 ARG A CA 1
ATOM 4833 C C . ARG A 1 615 ? -22.364 -7.789 26.318 1.00 73.69 615 ARG A C 1
ATOM 4835 O O . ARG A 1 615 ? -23.413 -8.013 26.913 1.00 73.69 615 ARG A O 1
ATOM 4842 N N . GLY A 1 616 ? -21.725 -8.686 25.570 1.00 78.12 616 GLY A N 1
ATOM 4843 C CA . GLY A 1 616 ? -22.069 -10.104 25.545 1.00 78.12 616 GLY A CA 1
ATOM 4844 C C . GLY A 1 616 ? -21.672 -10.795 26.842 1.00 78.12 616 GLY A C 1
ATOM 4845 O O . GLY A 1 616 ? -20.609 -10.529 27.401 1.00 78.12 616 GLY A O 1
ATOM 4846 N N . CYS A 1 617 ? -22.526 -11.695 27.309 1.00 81.19 617 CYS A N 1
ATOM 4847 C CA . CYS A 1 617 ? -22.327 -12.452 28.534 1.00 81.19 617 CYS A CA 1
ATOM 4848 C C . CYS A 1 617 ? -23.004 -13.827 28.447 1.00 81.19 617 CYS A C 1
ATOM 4850 O O . CYS A 1 617 ? -23.683 -14.163 27.470 1.00 81.19 617 CYS A O 1
ATOM 4852 N N . ARG A 1 618 ? -22.780 -14.641 29.477 1.00 84.88 618 ARG A N 1
ATOM 4853 C CA . ARG A 1 618 ? -23.496 -15.889 29.719 1.00 84.88 618 ARG A CA 1
ATOM 4854 C C . ARG A 1 618 ? -24.138 -15.855 31.086 1.00 84.88 618 ARG A C 1
ATOM 4856 O O . ARG A 1 618 ? -23.511 -15.389 32.037 1.00 84.88 618 ARG A O 1
ATOM 4863 N N . ILE A 1 619 ? -25.339 -16.405 31.160 1.00 88.19 619 ILE A N 1
ATOM 4864 C CA . ILE A 1 619 ? -26.043 -16.628 32.418 1.00 88.19 619 ILE A CA 1
ATOM 4865 C C . ILE A 1 619 ? -25.286 -17.698 33.196 1.00 88.19 619 ILE A C 1
ATOM 4867 O O . ILE A 1 619 ? -24.999 -18.770 32.660 1.00 88.19 619 ILE A O 1
ATOM 4871 N N . THR A 1 620 ? -24.899 -17.385 34.426 1.00 87.56 620 THR A N 1
ATOM 4872 C CA . THR A 1 620 ? -24.128 -18.291 35.288 1.00 87.56 620 THR A CA 1
ATOM 4873 C C . THR A 1 620 ? -24.970 -18.916 36.376 1.00 87.56 620 THR A C 1
ATOM 4875 O O . THR A 1 620 ? -24.675 -20.038 36.763 1.00 87.56 620 THR A O 1
ATOM 4878 N N . GLU A 1 621 ? -25.988 -18.203 36.850 1.00 88.19 621 GLU A N 1
ATOM 4879 C CA . GLU A 1 621 ? -26.871 -18.668 37.912 1.00 88.19 621 GLU A CA 1
ATOM 4880 C C . GLU A 1 621 ? -28.246 -18.011 37.763 1.00 88.19 621 GLU A C 1
ATOM 4882 O O . GLU A 1 621 ? -28.355 -16.837 37.389 1.00 88.19 621 GLU A O 1
ATOM 4887 N N . ILE A 1 622 ? -29.295 -18.776 38.058 1.00 88.12 622 ILE A N 1
ATOM 4888 C CA . ILE A 1 622 ? -30.672 -18.290 38.156 1.00 88.12 622 ILE A CA 1
ATOM 4889 C C . ILE A 1 622 ? -31.211 -18.764 39.500 1.00 88.12 622 ILE A C 1
ATOM 4891 O O . ILE A 1 622 ? -31.354 -19.964 39.729 1.00 88.12 622 ILE A O 1
ATOM 4895 N N . MET A 1 623 ? -31.500 -17.829 40.401 1.00 83.56 623 MET A N 1
ATOM 4896 C CA . MET A 1 623 ? -32.004 -18.178 41.724 1.00 83.56 623 MET A CA 1
ATOM 4897 C C . MET A 1 623 ? -33.507 -18.476 41.661 1.00 83.56 623 MET A C 1
ATOM 4899 O O . MET A 1 623 ? -34.262 -17.728 41.041 1.00 83.56 623 MET A O 1
ATOM 4903 N N . ASP A 1 624 ? -33.952 -19.523 42.362 1.00 78.88 624 ASP A N 1
ATOM 4904 C CA . ASP A 1 624 ? -35.373 -19.898 42.519 1.00 78.88 624 ASP A CA 1
ATOM 4905 C C . ASP A 1 624 ? -36.067 -19.045 43.602 1.00 78.88 624 ASP A C 1
ATOM 4907 O O . ASP A 1 624 ? -36.720 -19.542 44.522 1.00 78.88 624 ASP A O 1
ATOM 4911 N N . ILE A 1 625 ? -35.810 -17.736 43.571 1.00 77.31 625 ILE A N 1
ATOM 4912 C CA . ILE A 1 625 ? -36.398 -16.742 44.470 1.00 77.31 625 ILE A CA 1
ATOM 4913 C C . ILE A 1 625 ? -36.678 -15.448 43.703 1.00 77.31 625 ILE A C 1
ATOM 4915 O O . ILE A 1 625 ? -36.049 -15.136 42.692 1.00 77.31 625 ILE A O 1
ATOM 4919 N N . ILE A 1 626 ? -37.591 -14.652 44.251 1.00 78.31 626 ILE A N 1
ATOM 4920 C CA . ILE A 1 626 ? -37.902 -13.304 43.780 1.00 78.31 626 ILE A CA 1
ATOM 4921 C C . ILE A 1 626 ? -37.152 -12.291 44.642 1.00 78.31 626 ILE A C 1
ATOM 4923 O O . ILE A 1 626 ? -37.148 -12.409 45.868 1.00 78.31 626 ILE A O 1
ATOM 4927 N N . GLY A 1 627 ? -36.547 -11.282 44.016 1.00 78.06 627 GLY A N 1
ATOM 4928 C CA . GLY A 1 627 ? -35.817 -10.246 44.735 1.00 78.06 627 GLY A CA 1
ATOM 4929 C C . GLY A 1 627 ? -34.669 -9.625 43.946 1.00 78.06 627 GLY A C 1
ATOM 4930 O O . GLY A 1 627 ? -34.590 -9.718 42.722 1.00 78.06 627 GLY A O 1
ATOM 4931 N N . THR A 1 628 ? -33.786 -8.963 44.689 1.00 80.44 628 THR A N 1
ATOM 4932 C CA . THR A 1 628 ? -32.575 -8.314 44.167 1.00 80.44 628 THR A CA 1
ATOM 4933 C C . THR A 1 628 ? -31.505 -9.358 43.814 1.00 80.44 628 THR A C 1
ATOM 4935 O O . THR A 1 628 ? -31.320 -10.302 44.578 1.00 80.44 628 THR A O 1
ATOM 4938 N N . ASP A 1 629 ? -30.775 -9.151 42.715 1.00 79.25 629 ASP A N 1
ATOM 4939 C CA . ASP A 1 629 ? -29.640 -9.966 42.253 1.00 79.25 629 ASP A CA 1
ATOM 4940 C C . ASP A 1 629 ? -29.990 -11.465 42.087 1.00 79.25 629 ASP A C 1
ATOM 4942 O O . ASP A 1 629 ? -29.231 -12.349 42.468 1.00 79.25 629 ASP A O 1
ATOM 4946 N N . THR A 1 630 ? -31.165 -11.753 41.520 1.00 84.00 630 THR A N 1
ATOM 4947 C CA . THR A 1 630 ? -31.726 -13.107 41.339 1.00 84.00 630 THR A CA 1
ATOM 4948 C C . THR A 1 630 ? -31.318 -13.802 40.037 1.00 84.00 630 THR A C 1
ATOM 4950 O O . THR A 1 630 ? -31.675 -14.959 39.808 1.00 84.00 630 THR A O 1
ATOM 4953 N N . LEU A 1 631 ? -30.560 -13.117 39.182 1.00 89.12 631 LEU A N 1
ATOM 4954 C CA . LEU A 1 631 ? -29.905 -13.668 37.999 1.00 89.12 631 LEU A CA 1
ATOM 4955 C C . LEU A 1 631 ? -28.463 -13.161 37.943 1.00 89.12 631 LEU A C 1
ATOM 4957 O O . LEU A 1 631 ? -28.226 -11.957 38.059 1.00 89.12 631 LEU A O 1
ATOM 4961 N N . GLU A 1 632 ? -27.514 -14.071 37.724 1.00 91.12 632 GLU A N 1
ATOM 4962 C CA . GLU A 1 632 ? -26.094 -13.741 37.595 1.00 91.12 632 GLU A CA 1
ATOM 4963 C C . GLU A 1 632 ? -25.556 -14.007 36.186 1.00 91.12 632 GLU A C 1
ATOM 4965 O O . GLU A 1 632 ? -25.964 -14.947 35.496 1.00 91.12 632 GLU A O 1
ATOM 4970 N N . ILE A 1 633 ? -24.589 -13.186 35.773 1.00 87.75 633 ILE A N 1
ATOM 4971 C CA . ILE A 1 633 ? -23.825 -13.369 34.535 1.00 87.75 633 ILE A CA 1
ATOM 4972 C C . ILE A 1 633 ? -22.317 -13.332 34.795 1.00 87.75 633 ILE A C 1
ATOM 4974 O O . ILE A 1 633 ? -21.843 -12.724 35.755 1.00 87.75 633 ILE A O 1
ATOM 4978 N N . ASN A 1 634 ? -21.543 -13.874 33.855 1.00 83.25 634 ASN A N 1
ATOM 4979 C CA . ASN A 1 634 ? -20.075 -13.895 33.892 1.00 83.25 634 ASN A CA 1
ATOM 4980 C C . ASN A 1 634 ? -19.385 -12.578 33.463 1.00 83.25 634 ASN A C 1
ATOM 4982 O O . ASN A 1 634 ? -18.313 -12.615 32.852 1.00 83.25 634 ASN A O 1
ATOM 4986 N N . SER A 1 635 ? -20.003 -11.423 33.709 1.00 80.44 635 SER A N 1
ATOM 4987 C CA . SER A 1 635 ? -19.449 -10.114 33.352 1.00 80.44 635 SER A CA 1
ATOM 4988 C C . SER A 1 635 ? -19.887 -9.050 34.351 1.00 80.44 635 SER A C 1
ATOM 4990 O O . SER A 1 635 ? -21.067 -8.971 34.678 1.00 80.44 635 SER A O 1
ATOM 4992 N N . GLU A 1 636 ? -18.952 -8.220 34.817 1.00 83.38 636 GLU A N 1
ATOM 4993 C CA . GLU A 1 636 ? -19.240 -7.129 35.750 1.00 83.38 636 GLU A CA 1
ATOM 4994 C C . GLU A 1 636 ? -19.781 -5.876 35.021 1.00 83.38 636 GLU A C 1
ATOM 4996 O O . GLU A 1 636 ? -19.135 -5.357 34.101 1.00 83.38 636 GLU A O 1
ATOM 5001 N N . PRO A 1 637 ? -20.931 -5.330 35.461 1.00 82.50 637 PRO A N 1
ATOM 5002 C CA . PRO A 1 637 ? -21.375 -3.987 35.109 1.00 82.50 637 PRO A CA 1
ATOM 5003 C C . PRO A 1 637 ? -20.559 -2.886 35.810 1.00 82.50 637 PRO A C 1
ATOM 5005 O O . PRO A 1 637 ? -20.312 -2.942 37.014 1.00 82.50 637 PRO A O 1
ATOM 5008 N N . TYR A 1 638 ? -20.217 -1.819 35.085 1.00 79.62 638 TYR A N 1
ATOM 5009 C CA . TYR A 1 638 ? -19.541 -0.633 35.629 1.00 79.62 638 TYR A CA 1
ATOM 5010 C C . TYR A 1 638 ? -20.541 0.338 36.244 1.00 79.62 638 TYR A C 1
ATOM 5012 O O . TYR A 1 638 ? -21.738 0.351 35.936 1.00 79.62 638 TYR A O 1
ATOM 5020 N N . LYS A 1 639 ? -20.011 1.255 37.057 1.00 79.75 639 LYS A N 1
ATOM 5021 C CA . LYS A 1 639 ? -20.771 2.389 37.581 1.00 79.75 639 LYS A CA 1
ATOM 5022 C C . LYS A 1 639 ? -21.466 3.146 36.442 1.00 79.75 639 LYS A C 1
ATOM 5024 O O . LYS A 1 639 ? -20.821 3.615 35.509 1.00 79.75 639 LYS A O 1
ATOM 5029 N N . GLY A 1 640 ? -22.782 3.291 36.561 1.00 81.38 640 GLY A N 1
ATOM 5030 C CA . GLY A 1 640 ? -23.634 3.942 35.565 1.00 81.38 640 GLY A CA 1
ATOM 5031 C C . GLY A 1 640 ? -24.447 2.988 34.693 1.00 81.38 640 GLY A C 1
ATOM 5032 O O . GLY A 1 640 ? -25.400 3.434 34.062 1.00 81.38 640 GLY A O 1
ATOM 5033 N N . GLN A 1 641 ? -24.132 1.687 34.694 1.00 87.88 641 GLN A N 1
ATOM 5034 C CA . GLN A 1 641 ? -24.924 0.669 33.992 1.00 87.88 641 GLN A CA 1
ATOM 5035 C C . GLN A 1 641 ? -26.107 0.133 34.812 1.00 87.88 641 GLN A C 1
ATOM 5037 O O . GLN A 1 641 ? -26.967 -0.534 34.246 1.00 87.88 641 GLN A O 1
ATOM 5042 N N . SER A 1 642 ? -26.184 0.443 36.112 1.00 90.38 642 SER A N 1
ATOM 5043 C CA . SER A 1 642 ? -27.342 0.129 36.960 1.00 90.38 642 SER A CA 1
ATOM 5044 C C . SER A 1 642 ? -28.652 0.575 36.317 1.00 90.38 642 SER A C 1
ATOM 5046 O O . SER A 1 642 ? -28.751 1.707 35.846 1.00 90.38 642 SER A O 1
ATOM 5048 N N . GLY A 1 643 ? -29.648 -0.308 36.309 1.00 92.38 643 GLY A N 1
ATOM 5049 C CA . GLY A 1 643 ? -30.933 -0.112 35.641 1.00 92.38 643 GLY A CA 1
ATOM 5050 C C . GLY A 1 643 ? -30.936 -0.411 34.137 1.00 92.38 643 GLY A C 1
ATOM 5051 O O . GLY A 1 643 ? -31.995 -0.371 33.517 1.00 92.38 643 GLY A O 1
ATOM 5052 N N . GLY A 1 644 ? -29.783 -0.732 33.542 1.00 93.06 644 GLY A N 1
ATOM 5053 C CA . GLY A 1 644 ? -29.681 -1.201 32.159 1.00 93.06 644 GLY A CA 1
ATOM 5054 C C . GLY A 1 644 ? -30.362 -2.556 31.956 1.00 93.06 644 GLY A C 1
ATOM 5055 O O . GLY A 1 644 ? -30.576 -3.299 32.914 1.00 93.06 644 GLY A O 1
ATOM 5056 N N . GLY A 1 645 ? -30.724 -2.880 30.717 1.00 93.62 645 GLY A N 1
ATOM 5057 C CA . GLY A 1 645 ? -31.418 -4.128 30.400 1.00 93.62 645 GLY A CA 1
ATOM 5058 C C . GLY A 1 645 ? -30.467 -5.280 30.079 1.00 93.62 645 GLY A C 1
ATOM 5059 O O . GLY A 1 645 ? -29.421 -5.059 29.474 1.00 93.62 645 GLY A O 1
ATOM 5060 N N . LEU A 1 646 ? -30.847 -6.504 30.457 1.00 93.62 646 LEU A N 1
ATOM 5061 C CA . LEU A 1 646 ? -30.292 -7.768 29.963 1.00 93.62 646 LEU A CA 1
ATOM 5062 C C . LEU A 1 646 ? -31.252 -8.359 28.935 1.00 93.62 646 LEU A C 1
ATOM 5064 O O . LEU A 1 646 ? -32.445 -8.499 29.206 1.00 93.62 646 LEU A O 1
ATOM 5068 N N . PHE A 1 647 ? -30.731 -8.727 27.775 1.00 90.62 647 PHE A N 1
ATOM 5069 C CA . PHE A 1 647 ? -31.499 -9.099 26.602 1.00 90.62 647 PHE A CA 1
ATOM 5070 C C . PHE A 1 647 ? -31.110 -10.481 26.089 1.00 90.62 647 PHE A C 1
ATOM 5072 O O . PHE A 1 647 ? -29.928 -10.822 26.007 1.00 90.62 647 PHE A O 1
ATOM 5079 N N . MET A 1 648 ? -32.126 -11.246 25.697 1.00 86.94 648 MET A N 1
ATOM 5080 C CA . MET A 1 648 ? -31.999 -12.525 25.003 1.00 86.94 648 MET A CA 1
ATOM 5081 C C . MET A 1 648 ? -33.101 -12.616 23.944 1.00 86.94 648 MET A C 1
ATOM 5083 O O . MET A 1 648 ? -34.253 -12.270 24.212 1.00 86.94 648 MET A O 1
ATOM 5087 N N . ASP A 1 649 ? -32.739 -13.001 22.718 1.00 78.88 649 ASP A N 1
ATOM 5088 C CA . ASP A 1 649 ? -33.615 -13.001 21.532 1.00 78.88 649 ASP A CA 1
ATOM 5089 C C . ASP A 1 649 ? -34.417 -11.698 21.354 1.00 78.88 649 ASP A C 1
ATOM 5091 O O . ASP A 1 649 ? -35.631 -11.708 21.103 1.00 78.88 649 ASP A O 1
ATOM 5095 N N . GLY A 1 650 ? -33.743 -10.560 21.561 1.00 75.81 650 GLY A N 1
ATOM 5096 C CA . GLY A 1 650 ? -34.322 -9.220 21.443 1.00 75.81 650 GLY A CA 1
ATOM 5097 C C . GLY A 1 650 ? -35.365 -8.855 22.509 1.00 75.81 650 GLY A C 1
ATOM 5098 O O . GLY A 1 650 ? -36.006 -7.812 22.378 1.00 75.81 650 GLY A O 1
ATOM 5099 N N . LYS A 1 651 ? -35.556 -9.680 23.549 1.00 88.06 651 LYS A N 1
ATOM 5100 C CA . LYS A 1 651 ? -36.482 -9.430 24.666 1.00 88.06 651 LYS A CA 1
ATOM 5101 C C . LYS A 1 651 ? -35.726 -9.118 25.946 1.00 88.06 651 LYS A C 1
ATOM 5103 O O . LYS A 1 651 ? -34.644 -9.653 26.173 1.00 88.06 651 LYS A O 1
ATOM 5108 N N . LEU A 1 652 ? -36.315 -8.283 26.797 1.00 93.44 652 LEU A N 1
ATOM 5109 C CA . LEU A 1 652 ? -35.768 -7.985 28.118 1.00 93.44 652 LEU A CA 1
ATOM 5110 C C . LEU A 1 652 ? -36.012 -9.176 29.056 1.00 93.44 652 LEU A C 1
ATOM 5112 O O . LEU A 1 652 ? -37.163 -9.557 29.272 1.00 93.44 652 LEU A O 1
ATOM 5116 N N . ILE A 1 653 ? -34.936 -9.727 29.615 1.00 94.56 653 ILE A N 1
ATOM 5117 C CA . ILE A 1 653 ? -34.952 -10.850 30.566 1.00 94.56 653 ILE A CA 1
ATOM 5118 C C . ILE A 1 653 ? -34.430 -10.483 31.961 1.00 94.56 653 ILE A C 1
ATOM 5120 O O . ILE A 1 653 ? -34.599 -11.263 32.895 1.00 94.56 653 ILE A O 1
ATOM 5124 N N . GLY A 1 654 ? -33.812 -9.309 32.121 1.00 94.50 654 GLY A N 1
ATOM 5125 C CA . GLY A 1 654 ? -33.336 -8.842 33.420 1.00 94.50 654 GLY A CA 1
ATOM 5126 C C . GLY A 1 654 ? -32.984 -7.357 33.456 1.00 94.50 654 GLY A C 1
ATOM 5127 O O . GLY A 1 654 ? -32.866 -6.716 32.412 1.00 94.50 654 GLY A O 1
ATOM 5128 N N . VAL A 1 655 ? -32.805 -6.810 34.659 1.00 96.06 655 VAL A N 1
ATOM 5129 C CA . VAL A 1 655 ? -32.398 -5.409 34.895 1.00 96.06 655 VAL A CA 1
ATOM 5130 C C . VAL A 1 655 ? -31.151 -5.380 35.773 1.00 96.06 655 VAL A C 1
ATOM 5132 O O . VAL A 1 655 ? -31.146 -6.009 36.826 1.00 96.06 655 VAL A O 1
ATOM 5135 N N . VAL A 1 656 ? -30.107 -4.658 35.355 1.00 93.94 656 VAL A N 1
ATOM 5136 C CA . VAL A 1 656 ? -28.818 -4.550 36.066 1.00 93.94 656 VAL A CA 1
ATOM 5137 C C . VAL A 1 656 ? -29.015 -3.929 37.452 1.00 93.94 656 VAL A C 1
ATOM 5139 O O . VAL A 1 656 ? -29.555 -2.827 37.559 1.00 93.94 656 VAL A O 1
ATOM 5142 N N . GLN A 1 657 ? -28.493 -4.563 38.503 1.00 88.12 657 GLN A N 1
ATOM 5143 C CA . GLN A 1 657 ? -28.620 -4.091 39.893 1.00 88.12 657 GLN A CA 1
ATOM 5144 C C . GLN A 1 657 ? -27.286 -3.961 40.618 1.00 88.12 657 GLN A C 1
ATOM 5146 O O . GLN A 1 657 ? -27.078 -3.033 41.416 1.00 88.12 657 GLN A O 1
ATOM 5151 N N . SER A 1 658 ? -26.357 -4.868 40.336 1.00 84.25 658 SER A N 1
ATOM 5152 C CA . SER A 1 658 ? -25.041 -4.863 40.953 1.00 84.25 658 SER A CA 1
ATOM 5153 C C . SER A 1 658 ? -23.954 -5.325 39.993 1.00 84.25 658 SER A C 1
ATOM 5155 O O . SER A 1 658 ? -24.184 -6.081 39.051 1.00 84.25 658 SER A O 1
ATOM 5157 N N . GLY A 1 659 ? -22.745 -4.839 40.251 1.00 81.50 659 GLY A N 1
ATOM 5158 C CA . GLY A 1 659 ? -21.527 -5.354 39.655 1.00 81.50 659 GLY A CA 1
ATOM 5159 C C . GLY A 1 659 ? -20.543 -5.717 40.744 1.00 81.50 659 GLY A C 1
ATOM 5160 O O . GLY A 1 659 ? -20.491 -5.077 41.803 1.00 81.50 659 GLY A O 1
ATOM 5161 N N . ARG A 1 660 ? -19.819 -6.803 40.502 1.00 75.81 660 ARG A N 1
ATOM 5162 C CA . ARG A 1 660 ? -18.910 -7.384 41.463 1.00 75.81 660 ARG A CA 1
ATOM 5163 C C . ARG A 1 660 ? -17.595 -7.771 40.790 1.00 75.81 660 ARG A C 1
ATOM 5165 O O . ARG A 1 660 ? -17.570 -8.752 40.043 1.00 75.81 660 ARG A O 1
ATOM 5172 N N . PRO A 1 661 ? -16.498 -7.063 41.098 1.00 65.88 661 PRO A N 1
ATOM 5173 C CA . PRO A 1 661 ? -15.230 -7.303 40.436 1.00 65.88 661 PRO A CA 1
ATOM 5174 C C . PRO A 1 661 ? -14.606 -8.605 40.911 1.00 65.88 661 PRO A C 1
ATOM 5176 O O . PRO A 1 661 ? -14.781 -9.025 42.068 1.00 65.88 661 PRO A O 1
ATOM 5179 N N . ALA A 1 662 ? -13.807 -9.207 40.031 1.00 65.19 662 ALA A N 1
ATOM 5180 C CA . ALA A 1 662 ? -12.952 -10.318 40.405 1.00 65.19 662 ALA A CA 1
ATOM 5181 C C . ALA A 1 662 ? -12.042 -9.905 41.576 1.00 65.19 662 ALA A C 1
ATOM 5183 O O . ALA A 1 662 ? -11.427 -8.838 41.604 1.00 65.19 662 ALA A O 1
ATOM 5184 N N . SER A 1 663 ? -11.958 -10.765 42.581 1.00 55.25 663 SER A N 1
ATOM 5185 C CA . SER A 1 663 ? -11.163 -10.561 43.787 1.00 55.25 663 SER A CA 1
ATOM 5186 C C . SER A 1 663 ? -10.508 -11.869 44.209 1.00 55.25 663 SER A C 1
ATOM 5188 O O . SER A 1 663 ? -10.901 -12.953 43.788 1.00 55.25 663 SER A O 1
ATOM 5190 N N . THR A 1 664 ? -9.549 -11.800 45.129 1.00 44.97 664 THR A N 1
ATOM 5191 C CA . THR A 1 664 ? -8.931 -13.000 45.723 1.00 44.97 664 THR A CA 1
ATOM 5192 C C . THR A 1 664 ? -9.942 -13.948 46.371 1.00 44.97 664 THR A C 1
ATOM 5194 O O . THR A 1 664 ? -9.663 -15.135 46.508 1.00 44.97 664 THR A O 1
ATOM 5197 N N . LYS A 1 665 ? -11.118 -13.440 46.761 1.00 42.94 665 LYS A N 1
ATOM 5198 C CA . LYS A 1 665 ? -12.207 -14.223 47.350 1.00 42.94 665 LYS A CA 1
ATOM 5199 C C . LYS A 1 665 ? -13.208 -14.739 46.300 1.00 42.94 665 LYS A C 1
ATOM 5201 O O . LYS A 1 665 ? -13.927 -15.686 46.589 1.00 42.94 665 LYS A O 1
ATOM 5206 N N . TYR A 1 666 ? -13.263 -14.130 45.114 1.00 54.69 666 TYR A N 1
ATOM 5207 C CA . TYR A 1 666 ? -14.200 -14.461 44.035 1.00 54.69 666 TYR A CA 1
ATOM 5208 C C . TYR A 1 666 ? -13.480 -14.292 42.698 1.00 54.69 666 TYR A C 1
ATOM 5210 O O . TYR A 1 666 ? -13.337 -13.162 42.238 1.00 54.69 666 TYR A O 1
ATOM 5218 N N . PRO A 1 667 ? -12.964 -15.379 42.107 1.00 58.59 667 PRO A N 1
ATOM 5219 C CA . PRO A 1 667 ? -11.991 -15.301 41.019 1.00 58.59 667 PRO A CA 1
ATOM 5220 C C . PRO A 1 667 ? -12.559 -14.765 39.698 1.00 58.59 667 PRO A C 1
ATOM 5222 O O . PRO A 1 667 ? -11.780 -14.480 38.793 1.00 58.59 667 PRO A O 1
ATOM 5225 N N . ASN A 1 668 ? -13.881 -14.612 39.594 1.00 66.50 668 ASN A N 1
ATOM 5226 C CA . ASN A 1 668 ? -14.577 -14.188 38.385 1.00 66.50 668 ASN A CA 1
ATOM 5227 C C . ASN A 1 668 ? -15.335 -12.876 38.631 1.00 66.50 668 ASN A C 1
ATOM 5229 O O . ASN A 1 668 ? -15.796 -12.622 39.745 1.00 66.50 668 ASN A O 1
ATOM 5233 N N . GLU A 1 669 ? -15.466 -12.072 37.580 1.00 73.38 669 GLU A N 1
ATOM 5234 C CA . GLU A 1 669 ? -16.379 -10.928 37.523 1.00 73.38 669 GLU A CA 1
ATOM 5235 C C . GLU A 1 669 ? -17.830 -11.419 37.460 1.00 73.38 669 GLU A C 1
ATOM 5237 O O . GLU A 1 669 ? -18.131 -12.349 36.707 1.00 73.38 669 GLU A O 1
ATOM 5242 N N . ILE A 1 670 ? -18.715 -10.805 38.248 1.00 80.88 670 ILE A N 1
ATOM 5243 C CA . ILE A 1 670 ? -20.132 -11.181 38.335 1.00 80.88 670 ILE A CA 1
ATOM 5244 C C . ILE A 1 670 ? -20.998 -9.928 38.203 1.00 80.88 670 ILE A C 1
ATOM 5246 O O . ILE A 1 670 ? -20.714 -8.891 38.811 1.00 80.88 670 ILE A O 1
ATOM 5250 N N . GLY A 1 671 ? -22.065 -10.030 37.417 1.00 83.69 671 GLY A N 1
ATOM 5251 C CA . GLY A 1 671 ? -23.128 -9.033 37.344 1.00 83.69 671 GLY A CA 1
ATOM 5252 C C . GLY A 1 671 ? -24.423 -9.594 37.907 1.00 83.69 671 GLY A C 1
ATOM 5253 O O . GLY A 1 671 ? -24.824 -10.676 37.490 1.00 83.69 671 GLY A O 1
ATOM 5254 N N . GLY A 1 672 ? -25.056 -8.864 38.824 1.00 88.19 672 GLY A N 1
ATOM 5255 C CA . GLY A 1 672 ? -26.336 -9.228 39.428 1.00 88.19 672 GLY A CA 1
ATOM 5256 C C . GLY A 1 672 ? -27.497 -8.448 38.813 1.00 88.19 672 GLY A C 1
ATOM 5257 O O . GLY A 1 672 ? -27.410 -7.233 38.584 1.00 88.19 672 GLY A O 1
ATOM 5258 N N . PHE A 1 673 ? -28.572 -9.170 38.509 1.00 91.50 673 PHE A N 1
ATOM 5259 C CA . PHE A 1 673 ? -29.756 -8.671 37.821 1.00 91.50 673 PHE A CA 1
ATOM 5260 C C . PHE A 1 673 ? -31.027 -9.091 38.561 1.00 91.50 673 PHE A C 1
ATOM 5262 O O . PHE A 1 673 ? -31.094 -10.190 39.109 1.00 91.50 673 PHE A O 1
ATOM 5269 N N . ALA A 1 674 ? -32.077 -8.270 38.498 1.00 90.62 674 ALA A N 1
ATOM 5270 C CA . ALA A 1 674 ? -33.425 -8.775 38.753 1.00 90.62 674 ALA A CA 1
ATOM 5271 C C . ALA A 1 674 ? -33.801 -9.721 37.615 1.00 90.62 674 ALA A C 1
ATOM 5273 O O . ALA A 1 674 ? -33.773 -9.315 36.449 1.00 90.62 674 ALA A O 1
ATOM 5274 N N . ASN A 1 675 ? -34.160 -10.956 37.957 1.00 90.88 675 ASN A N 1
ATOM 5275 C CA . ASN A 1 675 ? -34.644 -11.940 37.002 1.00 90.88 675 ASN A CA 1
ATOM 5276 C C . ASN A 1 675 ? -36.050 -11.587 36.479 1.00 90.88 675 ASN A C 1
ATOM 5278 O O . ASN A 1 675 ? -36.732 -10.675 36.963 1.00 90.88 675 ASN A O 1
ATOM 5282 N N . LEU A 1 676 ? -36.498 -12.349 35.482 1.00 92.75 676 LEU A N 1
ATOM 5283 C CA . LEU A 1 676 ? -37.781 -12.133 34.826 1.00 92.75 676 LEU A CA 1
ATOM 5284 C C . LEU A 1 676 ? -38.976 -12.235 35.790 1.00 92.75 676 LEU A C 1
ATOM 5286 O O . LEU A 1 676 ? -39.886 -11.408 35.736 1.00 92.75 676 LEU A O 1
ATOM 5290 N N . GLU A 1 677 ? -38.944 -13.194 36.717 1.00 91.25 677 GLU A N 1
ATOM 5291 C CA . GLU A 1 677 ? -39.999 -13.391 37.717 1.00 91.25 677 GLU A CA 1
ATOM 5292 C C . GLU A 1 677 ? -40.134 -12.179 38.655 1.00 91.25 677 GLU A C 1
ATOM 5294 O O . GLU A 1 677 ? -41.241 -11.713 38.952 1.00 91.25 677 GLU A O 1
ATOM 5299 N N . SER A 1 678 ? -39.001 -11.598 39.056 1.00 91.81 678 SER A N 1
ATOM 5300 C CA . SER A 1 678 ? -38.958 -10.383 39.868 1.00 91.81 678 SER A CA 1
ATOM 5301 C C . SER A 1 678 ? -39.580 -9.197 39.142 1.00 91.81 678 SER A C 1
ATOM 5303 O O . SER A 1 678 ? -40.368 -8.468 39.754 1.00 91.81 678 SER A O 1
ATOM 5305 N N . ILE A 1 679 ? -39.295 -9.048 37.843 1.00 94.75 679 ILE A N 1
ATOM 5306 C CA . ILE A 1 679 ? -39.879 -8.010 36.983 1.00 94.75 679 ILE A CA 1
ATOM 5307 C C . ILE A 1 679 ? -41.392 -8.210 36.839 1.00 94.75 679 ILE A C 1
ATOM 5309 O O . ILE A 1 679 ? -42.154 -7.271 37.064 1.00 94.75 679 ILE A O 1
ATOM 5313 N N . HIS A 1 680 ? -41.856 -9.416 36.499 1.00 94.62 680 HIS A N 1
ATOM 5314 C CA . HIS A 1 680 ? -43.285 -9.685 36.294 1.00 94.62 680 HIS A CA 1
ATOM 5315 C C . HIS A 1 680 ? -44.106 -9.429 37.543 1.00 94.62 680 HIS A C 1
ATOM 5317 O O . HIS A 1 680 ? -45.106 -8.715 37.477 1.00 94.62 680 HIS A O 1
ATOM 5323 N N . LYS A 1 681 ? -43.671 -9.958 38.689 1.00 92.88 681 LYS A N 1
ATOM 5324 C CA . LYS A 1 681 ? -44.420 -9.786 39.932 1.00 92.88 681 LYS A CA 1
ATOM 5325 C C . LYS A 1 681 ? -44.364 -8.325 40.426 1.00 92.88 681 LYS A C 1
ATOM 5327 O O . LYS A 1 681 ? -45.366 -7.850 40.946 1.00 92.88 681 LYS A O 1
ATOM 5332 N N . PHE A 1 682 ? -43.286 -7.573 40.156 1.00 94.31 682 PHE A N 1
ATOM 5333 C CA . PHE A 1 682 ? -43.237 -6.120 40.400 1.00 94.31 682 PHE A CA 1
ATOM 5334 C C . PHE A 1 682 ? -44.289 -5.373 39.568 1.00 94.31 682 PHE A C 1
ATOM 5336 O O . PHE A 1 682 ? -45.031 -4.543 40.093 1.00 94.31 682 PHE A O 1
ATOM 5343 N N . LEU A 1 683 ? -44.387 -5.686 38.274 1.00 95.25 683 LEU A N 1
ATOM 5344 C CA . LEU A 1 683 ? -45.361 -5.058 37.382 1.00 95.25 683 LEU A CA 1
ATOM 5345 C C . LEU A 1 683 ? -46.801 -5.468 37.713 1.00 95.25 683 LEU A C 1
ATOM 5347 O O . LEU A 1 683 ? -47.700 -4.636 37.625 1.00 95.25 683 LEU A O 1
ATOM 5351 N N . ASP A 1 684 ? -47.036 -6.720 38.107 1.00 94.44 684 ASP A N 1
ATOM 5352 C CA . ASP A 1 684 ? -48.360 -7.203 38.506 1.00 94.44 684 ASP A CA 1
ATOM 5353 C C . ASP A 1 684 ? -48.873 -6.500 39.768 1.00 94.44 684 ASP A C 1
ATOM 5355 O O . ASP A 1 684 ? -49.998 -5.999 39.766 1.00 94.44 684 ASP A O 1
ATOM 5359 N N . GLU A 1 685 ? -48.046 -6.410 40.814 1.00 93.44 685 GLU A N 1
ATOM 5360 C CA . GLU A 1 685 ? -48.399 -5.771 42.093 1.00 93.44 685 GLU A CA 1
ATOM 5361 C C . GLU A 1 685 ? -48.733 -4.284 41.940 1.00 93.44 685 GLU A C 1
ATOM 5363 O O . GLU A 1 685 ? -49.567 -3.757 42.673 1.00 93.44 685 GLU A O 1
ATOM 5368 N N . ASN A 1 686 ? -48.129 -3.625 40.950 1.00 94.31 686 ASN A N 1
ATOM 5369 C CA . ASN A 1 686 ? -48.328 -2.204 40.678 1.00 94.31 686 ASN A CA 1
ATOM 5370 C C . ASN A 1 686 ? -49.333 -1.929 39.541 1.00 94.31 686 ASN A C 1
ATOM 5372 O O . ASN A 1 686 ? -49.509 -0.783 39.141 1.00 94.31 686 ASN A O 1
ATOM 5376 N N . GLY A 1 687 ? -50.006 -2.954 39.001 1.00 94.25 687 GLY A N 1
ATOM 5377 C CA . GLY A 1 687 ? -51.039 -2.780 37.968 1.00 94.25 687 GLY A CA 1
ATOM 5378 C C . GLY A 1 687 ? -50.519 -2.516 36.544 1.00 94.25 687 GLY A C 1
ATOM 5379 O O . GLY A 1 687 ? -51.298 -2.151 35.665 1.00 94.25 687 GLY A O 1
ATOM 5380 N N . TYR A 1 688 ? -49.233 -2.758 36.278 1.00 94.56 688 TYR A N 1
ATOM 5381 C CA . TYR A 1 688 ? -48.558 -2.549 34.986 1.00 94.56 688 TYR A CA 1
ATOM 5382 C C . TYR A 1 688 ? -48.322 -3.842 34.188 1.00 94.56 688 TYR A C 1
ATOM 5384 O O . TYR A 1 688 ? -47.495 -3.897 33.278 1.00 94.56 688 TYR A O 1
ATOM 5392 N N . SER A 1 689 ? -49.076 -4.898 34.494 1.00 91.69 689 SER A N 1
ATOM 5393 C CA . SER A 1 689 ? -48.947 -6.214 33.850 1.00 91.69 689 SER A CA 1
ATOM 5394 C C . SER A 1 689 ? -49.110 -6.207 32.320 1.00 91.69 689 SER A C 1
ATOM 5396 O O . SER A 1 689 ? -48.562 -7.067 31.631 1.00 91.69 689 SER A O 1
ATOM 5398 N N . PHE A 1 690 ? -49.801 -5.205 31.766 1.00 87.25 690 PHE A N 1
ATOM 5399 C CA . P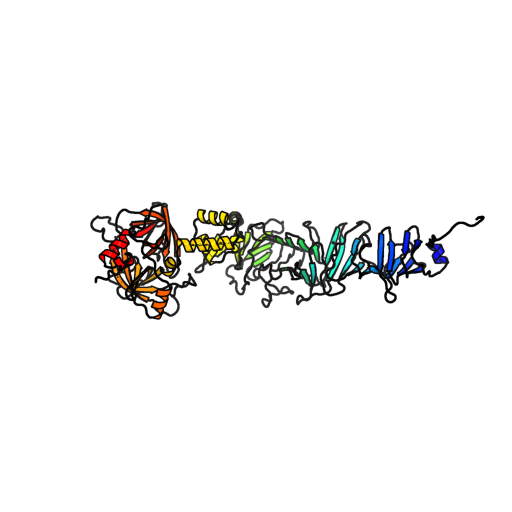HE A 1 690 ? -49.962 -5.010 30.321 1.00 87.25 690 PHE A CA 1
ATOM 5400 C C . PHE A 1 690 ? -48.633 -4.795 29.575 1.00 87.25 690 PHE A C 1
ATOM 5402 O O . PHE A 1 690 ? -48.586 -4.984 28.363 1.00 87.25 690 PHE A O 1
ATOM 5409 N N . LEU A 1 691 ? -47.555 -4.413 30.274 1.00 87.38 691 LEU A N 1
ATOM 5410 C CA . LEU A 1 691 ? -46.229 -4.224 29.675 1.00 87.38 691 LEU A CA 1
ATOM 5411 C C . LEU A 1 691 ? -45.568 -5.543 29.245 1.00 87.38 691 LEU A C 1
ATOM 5413 O O . LEU A 1 691 ? -44.648 -5.522 28.430 1.00 87.38 691 LEU A O 1
ATOM 5417 N N . TYR A 1 692 ? -46.032 -6.686 29.761 1.00 86.38 692 TYR A N 1
ATOM 5418 C CA . TYR A 1 692 ? -45.501 -8.002 29.389 1.00 86.38 692 TYR A CA 1
ATOM 5419 C C . TYR A 1 692 ? -46.589 -9.017 28.992 1.00 86.38 692 TYR A C 1
ATOM 5421 O O . TYR A 1 692 ? -46.315 -9.947 28.232 1.00 86.38 692 TYR A O 1
ATOM 5429 N N . LYS A 1 693 ? -47.839 -8.841 29.449 1.00 82.56 693 LYS A N 1
ATOM 5430 C CA . LYS A 1 693 ? -48.983 -9.676 29.052 1.00 82.56 693 LYS A CA 1
ATOM 5431 C C . LYS A 1 693 ? -49.553 -9.199 27.719 1.00 82.56 693 LYS A C 1
ATOM 5433 O O . LYS A 1 693 ? -50.108 -8.108 27.616 1.00 82.56 693 LYS A O 1
ATOM 5438 N N . PHE A 1 694 ? -49.486 -10.050 26.700 1.00 55.22 694 PHE A N 1
ATOM 5439 C CA . PHE A 1 694 ? -50.136 -9.799 25.415 1.00 55.22 694 PHE A CA 1
ATOM 5440 C C . PHE A 1 694 ? -51.665 -9.903 25.580 1.00 55.22 694 PHE A C 1
ATOM 5442 O O . PHE A 1 694 ? -52.212 -11.001 25.682 1.00 55.22 694 PHE A O 1
ATOM 5449 N N . ILE A 1 695 ? -52.385 -8.776 25.617 1.00 43.25 695 ILE A N 1
ATOM 5450 C CA . ILE A 1 695 ? -53.855 -8.800 25.568 1.00 43.25 695 ILE A CA 1
ATOM 5451 C C . ILE A 1 695 ? -54.278 -8.990 24.110 1.00 43.25 695 ILE A C 1
ATOM 5453 O O . ILE A 1 695 ? -54.296 -8.047 23.319 1.00 43.25 695 ILE A O 1
ATOM 5457 N N . ILE A 1 696 ? -54.665 -10.214 23.747 1.00 35.25 696 ILE A N 1
ATOM 5458 C CA . ILE A 1 696 ? -55.441 -10.446 22.526 1.00 35.25 696 ILE A CA 1
ATOM 5459 C C . ILE A 1 696 ? -56.867 -9.959 22.804 1.00 35.25 696 ILE A C 1
ATOM 5461 O O . ILE A 1 696 ? -57.650 -10.642 23.464 1.00 35.25 696 ILE A O 1
ATOM 5465 N N . PHE A 1 697 ? -57.235 -8.786 22.284 1.00 34.38 697 PHE A N 1
ATOM 5466 C CA . PHE A 1 697 ? -58.642 -8.399 22.173 1.00 34.38 697 PHE A CA 1
ATOM 5467 C C . PHE A 1 697 ? -59.322 -9.303 21.132 1.00 34.38 697 PHE A C 1
ATOM 5469 O O . PHE A 1 697 ? -59.410 -8.975 19.950 1.00 34.38 697 PHE A O 1
ATOM 5476 N N . ILE A 1 698 ? -59.816 -10.468 21.560 1.00 33.16 698 ILE A N 1
ATOM 5477 C CA . ILE A 1 698 ? -60.810 -11.209 20.782 1.00 33.16 698 ILE A CA 1
ATOM 5478 C C . ILE A 1 698 ? -62.132 -10.456 20.944 1.00 33.16 698 ILE A C 1
ATOM 5480 O O . ILE A 1 698 ? -62.803 -10.554 21.970 1.00 33.16 698 ILE A O 1
ATOM 5484 N N . LEU A 1 699 ? -62.500 -9.680 19.924 1.00 33.62 699 LEU A N 1
ATOM 5485 C CA . LEU A 1 699 ? -63.835 -9.103 19.769 1.00 33.62 699 LEU A CA 1
ATOM 5486 C C . LEU A 1 699 ? -64.880 -10.231 19.690 1.00 33.62 699 LEU A C 1
ATOM 5488 O O . LEU A 1 699 ? -65.245 -10.686 18.607 1.00 33.62 699 LEU A O 1
ATOM 5492 N N . PHE A 1 700 ? -65.411 -10.668 20.833 1.00 35.12 700 PHE A N 1
ATOM 5493 C CA . PHE A 1 700 ? -66.682 -11.387 20.868 1.00 35.12 700 PHE A CA 1
ATOM 5494 C C . PHE A 1 700 ? -67.816 -10.386 20.649 1.00 35.12 700 PHE A C 1
ATOM 5496 O O . PHE A 1 700 ? -68.324 -9.758 21.577 1.00 35.12 700 PHE A O 1
ATOM 5503 N N . ARG A 1 701 ? -68.229 -10.250 19.390 1.00 31.92 701 ARG A N 1
ATOM 5504 C CA . ARG A 1 701 ? -69.497 -9.621 19.020 1.00 31.92 701 ARG A CA 1
ATOM 5505 C C . ARG A 1 701 ? -70.628 -10.556 19.478 1.00 31.92 701 ARG A C 1
ATOM 5507 O O . ARG A 1 701 ? -70.875 -11.579 18.844 1.00 31.92 701 ARG A O 1
ATOM 5514 N N . LYS A 1 702 ? -71.268 -10.256 20.612 1.00 35.53 702 LYS A N 1
ATOM 5515 C CA . LYS A 1 702 ? -72.525 -10.901 21.025 1.00 35.53 702 LYS A CA 1
ATOM 5516 C C . LYS A 1 702 ? -73.705 -10.165 20.379 1.00 35.53 702 LYS A C 1
ATOM 5518 O O . LYS A 1 702 ? -73.849 -8.972 20.619 1.00 35.53 702 LYS A O 1
ATOM 5523 N N . SER A 1 703 ? -74.474 -10.946 19.607 1.00 37.16 703 SER A N 1
ATOM 5524 C CA . SER A 1 703 ? -75.832 -10.749 19.051 1.00 37.16 703 SER A CA 1
ATOM 5525 C C . SER A 1 703 ? -76.144 -9.427 18.364 1.00 37.16 703 SER A C 1
ATOM 5527 O O . SER A 1 703 ? -76.370 -8.434 19.088 1.00 37.16 703 SER A O 1
#

Secondary structure (DSSP, 8-state):
------------------EE--HHHHHHTT--EEEPTTEEEEETTEEEEE-SSEEEEEETTEEEEEESSEEEEEETTEEEEEE--SSS-EEEEE-TTS-B-TTEEEEEPSEEEEETTEEEEE-TT-EEEE-SSEEEEEE-TT-B---EES-TTT--SEEEEEESSS--EEETTEEEEEB-TT--B---EEEEEEETTEEEEEE-SSEEEEE-TTS-EEEEEE-TTTTSS---EEEE-SS----SS-EEEE-SSEEEEEEEEEEEEEEEEPTTS-------TTSS---SS----EEEEEEEEEEEEPPPTTB--EEEEESS-EE-S-TTTEEEEEETTEEEEEE-TT----S--PPTTPPPEEEEEE-TTSPEEEEEEEE-TT--EEEEEHHHHHHT-STT--EEEEETTEEEEEE-SBHHHHHS-HHHHHHHHHS-HHHHHHHIIIIIHHHHHHHHHHHHHHHHHHHHHHHHHHTEEEEEETTTTEEEEEEEEEEETTEEEEEE-GGGS-TTT-TT-EEEEPBPSS-TT-BS-SSS-PPEEEEEEEEEPPPPTT---GGGTT---EEEEEE---HHHHHHHHHH--PPBPPTT----TT-EEEEEE-GGG--EEEEEEEEEE-SS-STT-EEESSPPPTT-TTPEEEETTEEEEEEEEEE--BTTB-S-EEEEE-HHHHHHHHHHTT-GGGTS----------

Sequence (703 aa):
MYKKIVFLISIILLLGLIISQSYQELIDQKKDFSVSENSEIDINGKKYVVIEGAEVRFNEKGFQFSVSREGTIIIDGNDFFIVGSEDKPAQFIFDTEGKLTTGTTFTTKEGAFTLRGYSLPLPENSEVEYLKYTISINVPPNTEINPSISDPKKTEGILEIKTKEKGFLKITGGNFQVIDAENNPKETNLYFANDNGKLRVYFTDKTAAFMNDKGEIDFTIVNPNHGTQNPEIDLVFDDRISYSKPYVLATKTRIGSFARKGNGPIISIGPGNRIDLGGNLEGGNDLSQDRTVFFQGRNGFVILNRGETDKIPTLQMKGDSLYNPDRESFYIGKVKSGSKLYHKPGSLIEGVNHGEGTVALRVLAYDDKGKKTPHELYVNNENEYRIFSEDTAKKLMDPFSYIIEEVTNRAEKIFSPGVAINQLSQERKQQLIQLGNEDRKDLIKNYLKPGGIAALEKRLDELYHDVLGNSAVSASVQVLTKEKNSLGSGTIVGYNEGKVYVLTAAHVVNEEEDQENIEIYLQSLQDPGKSTKLDKEPGIPGKIVAYSERLGVKGLIAENLDKRDLALLELTPDSFQMEELKRRGYVQIAPPEFGVNEGDRAVFVGCPQGNFYVRGCRITEIMDIIGTDTLEINSEPYKGQSGGGLFMDGKLIGVVQSGRPASTKYPNEIGGFANLESIHKFLDENGYSFLYKFIIFILFRKS

pLDDT: mean 73.69, std 18.72, range [24.19, 97.75]

Foldseek 3Di:
DDDDDDDDDDDPDPPQPEDDDELVVVAVVQDWDDDDAQHWYQYPNDIFTWGPAWIWGHYPFFIKIWHQAWTWTAAPNDTFTFGHHPVGTQIFTAGSNRATDFAGKTFGDQDWDQDQQKTWGAHGGWIWGDHPQEIEIEHAAAEETEIAGNDLVRRGHKYKYKYPFFHFYQYPLATKFFADQVRHTGIDMKMWGRDNRDIWIWDQDQKMFGADPVRHGFKMKGQPCRPHPCSIETEAADPDDDDQAWYWYGYPWKTKTEHLAAKTIKMKGAPPQDAFDDDGSVRHPDVDDGTIKIWIAHNWMWMWGHADVQFFIEIEHEAQIDTDPDPVAWGFDDDPQFTDIDGDPPDDSPDDDTDQDHTKYKYWYAGPVRHTDQWIWIAANRGDIDIDGVVVVVQQPPSPDWDWDDDVPDDIDITHRGRLLRPDDPVLVVLLVLDDPVVNVCLCVPQCVPPNNVSSSVVSVCVCCQAAPLQQLLQKKWKAFPPPSAIAIWGFLDDDPLKTKIKFFQVSAPLVRRQFGIFIWGADPVDLSDTPPDDDDGGWTKGWLFHAAADPPPDPDVVRLRHARMTMIITDDDPVVSVSDVVSDGAAAAAPPDDDDFQDKKWWWFQAPRGIDIHIWTWHAAAPGAHWQRTKTQAFDDRNHGNIFIDDSRHGFWGWHGWDCQDPVHNTTMTGTGGSVNVCVSCVVSVNNCSHDDDDPPPPPDD